Protein AF-0000000082334957 (afdb_homodimer)

Secondary structure (DSSP, 8-state):
----EEEEEEEEEETTEEEEEEEGGGS-SSHHHHHHHHHHHHT--SSTTSPP-TT-TTSS--SSGGG-EEEEEEEETTTTEEEEEEEEE-SSSS-EE-S---HHHHTHHHHHHHHHT-HHHHEETTEEEEEETTTTEEEEEEE-EETTEE-EEEETTEEEEEEEEEEEEES-BTSSSSSSSTTS-SSEEETTEEEEEEEESEEEEEEEGGGGTS-S---HHHHHT-HHHHHHHHHHHHHHHHHTT-B-TTSPBPPHHHHHH-SSSSEEEEEEE--SS-SEEEEEE-SS-B-SS--HHHHHHHHHHHTSTTSHHHHH---SSEEEEEETTEEEEEEEES-GGG-EEEEEEEEEEEEEEEEEE-/----EEEEEEEEEETTEEEEEEEGGGS-SSHHHHHHHHHHHHT--SSTTSPP-TT-TTSS--SSGGG-EEEEEEEETTTTEEEEEEEEE-SSSS-EE-S---HHHHTHHHHHHHHHT-HHHHEETTEEEEEETTTTEEEEEEE-EETTEE-EEEETTEEEEEEEEEEEEES-BTSSSSSSSTTS-SSEEETTEEEEEEEESEEEEEEEGGGGTS-S---HHHHHT-HHHHHHHHHHHHHHHHHTT-B-TTSPBPPHHHHHH-SSSSEEEEEEE--SS-SEEEEEE-SS-B-SS--HHHHHHHHHHHTSTTSHHHHH---SSEEEEEETTEEEEEEEES-GGG-EEEEEEEEEEEEEEEEEE-

Radius of gyration: 27.32 Å; Cα contacts (8 Å, |Δi|>4): 1887; chains: 2; bounding box: 56×80×61 Å

Solvent-accessible surface area (backbone atoms only — not comparable to full-atom values): 36180 Å² total; per-residue (Å²): 80,84,72,76,49,65,36,61,35,34,38,34,20,4,52,88,24,26,31,36,44,28,52,49,87,64,51,68,87,48,67,69,58,40,50,54,52,50,26,51,53,29,26,26,25,86,39,81,84,42,76,54,46,72,55,8,78,72,28,73,17,47,43,42,67,52,27,28,34,37,33,38,31,44,78,38,66,89,78,29,36,33,37,34,38,33,38,44,39,40,44,69,32,52,55,68,45,60,63,49,76,54,50,29,47,53,44,25,51,61,55,53,34,46,74,72,68,45,43,83,64,29,49,58,97,74,23,39,41,33,40,31,63,42,40,69,39,47,35,39,34,32,74,46,76,48,81,86,24,68,35,61,36,75,42,68,76,43,94,61,67,29,41,31,28,39,38,33,35,44,44,29,54,14,26,77,61,69,29,45,39,48,65,76,37,52,53,48,73,54,95,90,26,67,27,17,48,35,11,30,58,37,47,32,37,35,32,51,19,64,74,71,73,42,80,51,76,72,52,67,70,62,54,71,67,34,57,69,57,53,50,51,52,48,52,48,44,36,53,46,34,52,57,35,54,40,56,44,95,88,65,45,69,45,49,70,67,49,38,66,67,28,77,63,49,42,24,37,34,36,28,29,74,41,58,96,87,25,56,29,23,41,48,36,27,46,60,79,45,76,46,56,52,73,50,47,38,56,44,44,25,48,39,53,35,14,52,35,87,66,19,54,48,18,74,71,39,69,36,86,45,54,38,38,36,28,36,80,41,39,65,47,61,25,33,40,47,75,56,81,78,57,21,30,32,33,40,74,43,24,27,43,60,45,32,42,34,32,34,51,52,127,81,85,73,78,47,65,34,60,35,32,37,32,20,4,52,86,23,27,31,36,45,28,51,47,88,62,49,68,86,49,66,67,59,41,50,54,52,50,26,50,54,29,26,26,24,86,39,80,86,40,77,56,47,70,54,9,78,72,28,74,16,48,43,42,68,52,28,27,34,37,36,38,32,45,79,38,65,89,80,28,35,33,38,36,36,34,37,44,38,39,47,67,31,52,55,68,44,59,62,49,77,54,49,28,48,52,43,27,52,62,54,53,36,47,74,71,68,44,43,82,66,28,48,58,96,76,23,37,42,33,39,32,63,41,41,70,38,46,34,36,34,33,75,46,75,50,80,86,23,69,36,60,38,74,41,69,76,44,94,61,67,30,41,32,26,39,39,33,35,43,44,29,52,14,26,77,62,68,28,44,40,48,65,74,39,52,54,47,72,53,94,89,26,65,27,16,48,35,12,30,58,37,47,32,38,35,32,53,19,65,74,71,75,43,79,50,75,71,52,68,70,61,55,72,67,33,58,68,57,54,51,52,52,49,51,46,45,38,53,48,34,53,56,35,55,39,55,43,96,86,64,46,70,45,46,70,68,50,39,65,68,28,76,64,50,43,23,38,33,36,28,29,75,42,57,96,87,26,56,28,23,41,49,38,28,46,59,80,44,77,46,58,52,73,49,46,38,56,44,44,27,49,38,52,35,13,52,35,86,67,20,55,48,19,73,71,38,71,36,86,44,54,37,38,36,29,35,80,41,40,64,47,61,25,34,40,45,75,54,82,79,57,22,30,32,32,39,74,43,24,26,42,59,46,33,42,35,33,34,51,50,126

Nearest PDB structures (foldseek):
  6otv-assembly1_A  TM=8.526E-01  e=4.103E-35  Escherichia coli K-12
  6p3j-assembly1_A  TM=8.791E-01  e=2.686E-32  Novosphingobium sp. KA1
  6p3k-assembly2_B  TM=8.818E-01  e=4.090E-32  Novosphingobium sp. KA1
  6p3h-assembly2_D  TM=8.803E-01  e=4.515E-31  Novosphingobium sp. KA1
  6p3j-assembly1_B  TM=8.801E-01  e=3.920E-30  Novosphingobium sp. KA1

Structure (mmCIF, N/CA/C/O backbone):
data_AF-0000000082334957-model_v1
#
loop_
_entity.id
_entity.type
_entity.pdbx_description
1 polymer 'Uncharacterized protein'
#
loop_
_atom_site.group_PDB
_atom_site.id
_atom_site.type_symbol
_atom_site.label_atom_id
_atom_site.label_alt_id
_atom_site.label_comp_id
_atom_site.label_asym_id
_atom_site.label_entity_id
_atom_site.label_seq_id
_atom_site.pdbx_PDB_ins_code
_atom_site.Cartn_x
_atom_site.Cartn_y
_atom_site.Cartn_z
_atom_site.occupancy
_atom_site.B_iso_or_equiv
_atom_site.auth_seq_id
_atom_site.auth_comp_id
_atom_site.auth_asym_id
_atom_site.auth_atom_id
_atom_site.pdbx_PDB_model_num
ATOM 1 N N . MET A 1 1 ? -12.781 -19.391 20.25 1 31.73 1 MET A N 1
ATOM 2 C CA . MET A 1 1 ? -12.102 -18.5 19.312 1 31.73 1 MET A CA 1
ATOM 3 C C . MET A 1 1 ? -12.766 -17.125 19.312 1 31.73 1 MET A C 1
ATOM 5 O O . MET A 1 1 ? -13.977 -17.016 19.125 1 31.73 1 MET A O 1
ATOM 9 N N . GLU A 1 2 ? -12.266 -16.25 20.016 1 42.25 2 GLU A N 1
ATOM 10 C CA . GLU A 1 2 ? -12.898 -14.938 20.078 1 42.25 2 GLU A CA 1
ATOM 11 C C . GLU A 1 2 ? -13.391 -14.484 18.719 1 42.25 2 GLU A C 1
ATOM 13 O O . GLU A 1 2 ? -12.711 -14.695 17.703 1 42.25 2 GLU A O 1
ATOM 18 N N . LYS A 1 3 ? -14.703 -14.445 18.438 1 50.66 3 LYS A N 1
ATOM 19 C CA . LYS A 1 3 ? -15.398 -13.992 17.25 1 50.66 3 LYS A CA 1
ATOM 20 C C . LYS A 1 3 ? -14.617 -12.883 16.547 1 50.66 3 LYS A C 1
ATOM 22 O O . LYS A 1 3 ? -14.062 -12 17.203 1 50.66 3 LYS A O 1
ATOM 27 N N . MET A 1 4 ? -14.211 -13.172 15.258 1 65.06 4 MET A N 1
ATOM 28 C CA . MET A 1 4 ? -13.555 -12.164 14.43 1 65.06 4 MET A CA 1
ATOM 29 C C . MET A 1 4 ? -14.211 -10.797 14.602 1 65.06 4 MET A C 1
ATOM 31 O O . MET A 1 4 ? -15.43 -10.672 14.453 1 65.06 4 MET A O 1
ATOM 35 N N . LYS A 1 5 ? -13.461 -9.867 15.289 1 86.56 5 LYS A N 1
ATOM 36 C CA . LYS A 1 5 ? -13.938 -8.5 15.445 1 86.56 5 LYS A CA 1
ATOM 37 C C . LYS A 1 5 ? -13.812 -7.719 14.141 1 86.56 5 LYS A C 1
ATOM 39 O O . LYS A 1 5 ? -12.828 -7.867 13.414 1 86.56 5 LYS A O 1
ATOM 44 N N . LYS A 1 6 ? -14.961 -7.242 13.664 1 95.44 6 LYS A N 1
ATOM 45 C CA . LYS A 1 6 ? -14.977 -6.383 12.484 1 95.44 6 LYS A CA 1
ATOM 46 C C . LYS A 1 6 ? -15.195 -4.926 12.875 1 95.44 6 LYS A C 1
ATOM 48 O O . LYS A 1 6 ? -15.977 -4.625 13.781 1 95.44 6 LYS A O 1
ATOM 53 N N . ILE A 1 7 ? -14.492 -4.004 12.242 1 97.69 7 ILE A N 1
ATOM 54 C CA . ILE A 1 7 ? -14.602 -2.57 12.492 1 97.69 7 ILE A CA 1
ATOM 55 C C . ILE A 1 7 ? -15.07 -1.858 11.227 1 97.69 7 ILE A C 1
ATOM 57 O O . ILE A 1 7 ? -14.359 -1.831 10.219 1 97.69 7 ILE A O 1
ATOM 61 N N . PRO A 1 8 ? -16.328 -1.371 11.289 1 98.5 8 PRO A N 1
ATOM 62 C CA . PRO A 1 8 ? -16.719 -0.543 10.148 1 98.5 8 PRO A CA 1
ATOM 63 C C . PRO A 1 8 ? -15.844 0.694 9.984 1 98.5 8 PRO A C 1
ATOM 65 O O . PRO A 1 8 ? -15.562 1.393 10.961 1 98.5 8 PRO A O 1
ATOM 68 N N . LEU A 1 9 ? -15.367 0.926 8.781 1 98.81 9 LEU A N 1
ATOM 69 C CA . LEU A 1 9 ? -14.531 2.098 8.547 1 98.81 9 LEU A CA 1
ATOM 70 C C . LEU A 1 9 ? -14.578 2.521 7.086 1 98.81 9 LEU A C 1
ATOM 72 O O . LEU A 1 9 ? -15.195 1.845 6.262 1 98.81 9 LEU A O 1
ATOM 76 N N . TYR A 1 10 ? -14.125 3.727 6.801 1 98.88 10 TYR A N 1
ATOM 77 C CA . TYR A 1 10 ? -13.836 4.211 5.453 1 98.88 10 TYR A CA 1
ATOM 78 C C . TYR A 1 10 ? -12.336 4.18 5.176 1 98.88 10 TYR A C 1
ATOM 80 O O . TYR A 1 10 ? -11.539 4.703 5.961 1 98.88 10 TYR A O 1
ATOM 88 N N . TYR A 1 11 ? -11.891 3.424 4.191 1 98.94 11 TYR A N 1
ATOM 89 C CA . TYR A 1 11 ? -10.555 3.572 3.629 1 98.94 11 TYR A CA 1
ATOM 90 C C . TYR A 1 11 ? -10.523 4.684 2.586 1 98.94 11 TYR A C 1
ATOM 92 O O . TYR A 1 11 ? -11.234 4.621 1.58 1 98.94 11 TYR A O 1
ATOM 100 N N . VAL A 1 12 ? -9.633 5.793 2.844 1 98.88 12 VAL A N 1
ATOM 101 C CA . VAL A 1 12 ? -9.805 7.035 2.096 1 98.88 12 VAL A CA 1
ATOM 102 C C . VAL A 1 12 ? -8.438 7.594 1.71 1 98.88 12 VAL A C 1
ATOM 104 O O . VAL A 1 12 ? -7.406 7.152 2.229 1 98.88 12 VAL A O 1
ATOM 107 N N . ARG A 1 13 ? -8.5 8.438 0.794 1 98.56 13 ARG A N 1
ATOM 108 C CA . ARG A 1 13 ? -7.398 9.352 0.481 1 98.56 13 ARG A CA 1
ATOM 109 C C . ARG A 1 13 ? -7.844 10.805 0.608 1 98.56 13 ARG A C 1
ATOM 111 O O . ARG A 1 13 ? -8.875 11.195 0.054 1 98.56 13 ARG A O 1
ATOM 118 N N . GLY A 1 14 ? -7.176 11.586 1.353 1 98.12 14 GLY A N 1
ATOM 119 C CA . GLY A 1 14 ? -7.262 13.039 1.381 1 98.12 14 GLY A CA 1
ATOM 120 C C . GLY A 1 14 ? -6.004 13.719 0.876 1 98.12 14 GLY A C 1
ATOM 121 O O . GLY A 1 14 ? -4.93 13.555 1.451 1 98.12 14 GLY A O 1
ATOM 122 N N . GLY A 1 15 ? -6.258 14.547 -0.186 1 96.62 15 GLY A N 1
ATOM 123 C CA . GLY A 1 15 ? -5.043 15.023 -0.832 1 96.62 15 GLY A CA 1
ATOM 124 C C . GLY A 1 15 ? -4.145 13.898 -1.311 1 96.62 15 GLY A C 1
ATOM 125 O O . GLY A 1 15 ? -4.574 13.031 -2.072 1 96.62 15 GLY A O 1
ATOM 126 N N . THR A 1 16 ? -2.875 13.945 -0.801 1 95.25 16 THR A N 1
ATOM 127 C CA . THR A 1 16 ? -1.925 12.914 -1.197 1 95.25 16 THR A CA 1
ATOM 128 C C . THR A 1 16 ? -1.703 11.922 -0.063 1 95.25 16 THR A C 1
ATOM 130 O O . THR A 1 16 ? -0.79 11.094 -0.124 1 95.25 16 THR A O 1
ATOM 133 N N . SER A 1 17 ? -2.506 12.039 0.986 1 96.25 17 SER A N 1
ATOM 134 C CA . SER A 1 17 ? -2.43 11.125 2.125 1 96.25 17 SER A CA 1
ATOM 135 C C . SER A 1 17 ? -3.574 10.117 2.105 1 96.25 17 SER A C 1
ATOM 137 O O . SER A 1 17 ? -4.668 10.422 1.628 1 96.25 17 SER A O 1
ATOM 139 N N . SER A 1 18 ? -3.254 8.961 2.57 1 97.5 18 SER A N 1
ATOM 140 C CA . SER A 1 18 ? -4.316 7.957 2.658 1 97.5 18 SER A CA 1
ATOM 141 C C . SER A 1 18 ? -4.352 7.312 4.039 1 97.5 18 SER A C 1
ATOM 143 O O . SER A 1 18 ? -3.369 7.363 4.781 1 97.5 18 SER A O 1
ATOM 145 N N . GLY A 1 19 ? -5.461 6.801 4.406 1 98.56 19 GLY A N 1
ATOM 146 C CA . GLY A 1 19 ? -5.715 6.133 5.672 1 98.56 19 GLY A CA 1
ATOM 147 C C . GLY A 1 19 ? -7.176 5.785 5.879 1 98.56 19 GLY A C 1
ATOM 148 O O . GLY A 1 19 ? -7.863 5.383 4.938 1 98.56 19 GLY A O 1
ATOM 149 N N . VAL A 1 20 ? -7.562 5.863 7.191 1 98.94 20 VAL A N 1
ATOM 150 C CA . VAL A 1 20 ? -8.93 5.449 7.473 1 98.94 20 VAL A CA 1
ATOM 151 C C . VAL A 1 20 ? -9.656 6.543 8.258 1 98.94 20 VAL A C 1
ATOM 153 O O . VAL A 1 20 ? -9.016 7.359 8.93 1 98.94 20 VAL A O 1
ATOM 156 N N . VAL A 1 21 ? -10.93 6.645 8.055 1 98.94 21 VAL A N 1
ATOM 157 C CA . VAL A 1 21 ? -11.852 7.402 8.891 1 98.94 21 VAL A CA 1
ATOM 158 C C . VAL A 1 21 ? -12.812 6.449 9.594 1 98.94 21 VAL A C 1
ATOM 160 O O . VAL A 1 21 ? -13.484 5.645 8.945 1 98.94 21 VAL A O 1
ATOM 163 N N . ILE A 1 22 ? -12.82 6.508 10.898 1 98.88 22 ILE A N 1
ATOM 164 C CA . ILE A 1 22 ? -13.633 5.609 11.703 1 98.88 22 ILE A CA 1
ATOM 165 C C . ILE A 1 22 ? -14.523 6.418 12.648 1 98.88 22 ILE A C 1
ATOM 167 O O . ILE A 1 22 ? -14.055 7.375 13.281 1 98.88 22 ILE A O 1
ATOM 171 N N . LEU A 1 23 ? -15.766 6.082 12.703 1 98.75 23 LEU A N 1
ATOM 172 C CA . LEU A 1 23 ? -16.625 6.684 13.719 1 98.75 23 LEU A CA 1
ATOM 173 C C . LEU A 1 23 ? -16.203 6.246 15.117 1 98.75 23 LEU A C 1
ATOM 175 O O . LEU A 1 23 ? -15.914 5.066 15.344 1 98.75 23 LEU A O 1
ATOM 179 N N . LYS A 1 24 ? -16.219 7.188 15.969 1 98.19 24 LYS A N 1
ATOM 180 C CA . LYS A 1 24 ? -15.789 6.941 17.344 1 98.19 24 LYS A CA 1
ATOM 181 C C . LYS A 1 24 ? -16.578 5.781 17.969 1 98.19 24 LYS A C 1
ATOM 183 O O . LYS A 1 24 ? -16.016 4.977 18.703 1 98.19 24 LYS A O 1
ATOM 188 N N . GLU A 1 25 ? -17.812 5.625 17.656 1 97.44 25 GLU A N 1
ATOM 189 C CA . GLU A 1 25 ? -18.688 4.613 18.234 1 97.44 25 GLU A CA 1
ATOM 190 C C . GLU A 1 25 ? -18.25 3.207 17.844 1 97.44 25 GLU A C 1
ATOM 192 O O . GLU A 1 25 ? -18.656 2.225 18.453 1 97.44 25 GLU A O 1
ATOM 197 N N . ASN A 1 26 ? -17.5 3.088 16.797 1 97.44 26 ASN A N 1
ATOM 198 C CA . ASN A 1 26 ? -17.062 1.784 16.312 1 97.44 26 ASN A CA 1
ATOM 199 C C . ASN A 1 26 ? -15.734 1.366 16.922 1 97.44 26 ASN A C 1
ATOM 201 O O . ASN A 1 26 ? -15.18 0.317 16.594 1 97.44 26 ASN A O 1
ATOM 205 N N . LEU A 1 27 ? -15.172 2.129 17.812 1 97.31 27 LEU A N 1
ATOM 206 C CA . LEU A 1 27 ? -13.867 1.858 18.406 1 97.31 27 LEU A CA 1
ATOM 207 C C . LEU A 1 27 ? -13.984 1.688 19.922 1 97.31 27 LEU A C 1
ATOM 209 O O . LEU A 1 27 ? -14.945 2.162 20.531 1 97.31 27 LEU A O 1
ATOM 213 N N . PRO A 1 28 ? -12.992 1.011 20.5 1 95.5 28 PRO A N 1
ATOM 214 C CA . PRO A 1 28 ? -12.938 0.984 21.953 1 95.5 28 PRO A CA 1
ATOM 215 C C . PRO A 1 28 ? -12.688 2.363 22.562 1 95.5 28 PRO A C 1
ATOM 217 O O . PRO A 1 28 ? -12.312 3.297 21.844 1 95.5 28 PRO A O 1
ATOM 220 N N . GLU A 1 29 ? -12.852 2.477 23.844 1 94 29 GLU A N 1
ATOM 221 C CA . GLU A 1 29 ? -12.703 3.76 24.531 1 94 29 GLU A CA 1
ATOM 222 C C . GLU A 1 29 ? -11.25 4.012 24.922 1 94 29 GLU A C 1
ATOM 224 O O . GLU A 1 29 ? -10.773 5.145 24.859 1 94 29 GLU A O 1
ATOM 229 N N . GLU A 1 30 ? -10.562 2.973 25.203 1 95.19 30 GLU A N 1
ATOM 230 C CA . GLU A 1 30 ? -9.219 3.107 25.75 1 95.19 30 GLU A CA 1
ATOM 231 C C . GLU A 1 30 ? -8.203 3.367 24.641 1 95.19 30 GLU A C 1
ATOM 233 O O . GLU A 1 30 ? -8.156 2.639 23.641 1 95.19 30 GLU A O 1
ATOM 238 N N . LYS A 1 31 ? -7.359 4.32 24.891 1 95.12 31 LYS A N 1
ATOM 239 C CA . LYS A 1 31 ? -6.355 4.75 23.922 1 95.12 31 LYS A CA 1
ATOM 240 C C . LYS A 1 31 ? -5.469 3.584 23.5 1 95.12 31 LYS A C 1
ATOM 242 O O . LYS A 1 31 ? -5.195 3.412 22.312 1 95.12 31 LYS A O 1
ATOM 247 N N . GLU A 1 32 ? -5.035 2.814 24.422 1 95.94 32 GLU A N 1
ATOM 248 C CA . GLU A 1 32 ? -4.133 1.714 24.094 1 95.94 32 GLU A CA 1
ATOM 249 C C . GLU A 1 32 ? -4.82 0.666 23.234 1 95.94 32 GLU A C 1
ATOM 251 O O . GLU A 1 32 ? -4.191 0.059 22.359 1 95.94 32 GLU A O 1
ATOM 256 N N . GLU A 1 33 ? -6.094 0.425 23.516 1 96.88 33 GLU A N 1
ATOM 257 C CA . GLU A 1 33 ? -6.852 -0.508 22.688 1 96.88 33 GLU A CA 1
ATOM 258 C C . GLU A 1 33 ? -7.035 0.034 21.281 1 96.88 33 GLU A C 1
ATOM 260 O O . GLU A 1 33 ? -6.992 -0.724 20.312 1 96.88 33 GLU A O 1
ATOM 265 N N . ILE A 1 34 ? -7.242 1.348 21.203 1 98 34 ILE A N 1
ATOM 266 C CA . ILE A 1 34 ? -7.328 1.984 19.891 1 98 34 ILE A CA 1
ATOM 267 C C . ILE A 1 34 ? -6.008 1.8 19.141 1 98 34 ILE A C 1
ATOM 269 O O . ILE A 1 34 ? -6 1.44 17.953 1 98 34 ILE A O 1
ATOM 273 N N . ASN A 1 35 ? -4.867 2.002 19.875 1 97.88 35 ASN A N 1
ATOM 274 C CA . ASN A 1 35 ? -3.549 1.819 19.281 1 97.88 35 ASN A CA 1
ATOM 275 C C . ASN A 1 35 ? -3.377 0.409 18.719 1 97.88 35 ASN A C 1
ATOM 277 O O . ASN A 1 35 ? -2.889 0.235 17.594 1 97.88 35 ASN A O 1
ATOM 281 N N . LYS A 1 36 ? -3.812 -0.551 19.469 1 97.31 36 LYS A N 1
ATOM 282 C CA . LYS A 1 36 ? -3.699 -1.94 19.031 1 97.31 36 LYS A CA 1
ATOM 283 C C . LYS A 1 36 ? -4.492 -2.184 17.75 1 97.31 36 LYS A C 1
ATOM 285 O O . LYS A 1 36 ? -4 -2.82 16.812 1 97.31 36 LYS A O 1
ATOM 290 N N . VAL A 1 37 ? -5.676 -1.658 17.703 1 97.81 37 VAL A N 1
ATOM 291 C CA . VAL A 1 37 ? -6.547 -1.804 16.531 1 97.81 37 VAL A CA 1
ATOM 292 C C . VAL A 1 37 ? -5.906 -1.141 15.32 1 97.81 37 VAL A C 1
ATOM 294 O O . VAL A 1 37 ? -5.863 -1.726 14.234 1 97.81 37 VAL A O 1
ATOM 297 N N . MET A 1 38 ? -5.324 0.017 15.539 1 98.56 38 MET A N 1
ATOM 298 C CA . MET A 1 38 ? -4.75 0.773 14.438 1 98.56 38 MET A CA 1
ATOM 299 C C . MET A 1 38 ? -3.533 0.055 13.859 1 98.56 38 MET A C 1
ATOM 301 O O . MET A 1 38 ? -3.35 0.013 12.641 1 98.56 38 MET A O 1
ATOM 305 N N . ARG A 1 39 ? -2.707 -0.52 14.75 1 98.25 39 ARG A N 1
ATOM 306 C CA . ARG A 1 39 ? -1.542 -1.253 14.266 1 98.25 39 ARG A CA 1
ATOM 307 C C . ARG A 1 39 ? -1.961 -2.457 13.43 1 98.25 39 ARG A C 1
ATOM 309 O O . ARG A 1 39 ? -1.296 -2.801 12.453 1 98.25 39 ARG A O 1
ATOM 316 N N . ARG A 1 40 ? -3.074 -3.062 13.734 1 97.62 40 ARG A N 1
ATOM 317 C CA . ARG A 1 40 ? -3.584 -4.199 12.977 1 97.62 40 ARG A CA 1
ATOM 318 C C . ARG A 1 40 ? -4.184 -3.748 11.648 1 97.62 40 ARG A C 1
ATOM 320 O O . ARG A 1 40 ? -3.977 -4.395 10.617 1 97.62 40 ARG A O 1
ATOM 327 N N . ILE A 1 41 ? -4.863 -2.625 11.672 1 98.56 41 ILE A N 1
ATOM 328 C CA . ILE A 1 41 ? -5.48 -2.109 10.453 1 98.56 41 ILE A CA 1
ATOM 329 C C . ILE A 1 41 ? -4.398 -1.795 9.422 1 98.56 41 ILE A C 1
ATOM 331 O O . ILE A 1 41 ? -4.516 -2.18 8.258 1 98.56 41 ILE A O 1
ATOM 335 N N . PHE A 1 42 ? -3.32 -1.254 9.875 1 98.62 42 PHE A N 1
ATOM 336 C CA . PHE A 1 42 ? -2.344 -0.743 8.922 1 98.62 42 PHE A CA 1
ATOM 337 C C . PHE A 1 42 ? -1.229 -1.756 8.688 1 98.62 42 PHE A C 1
ATOM 339 O O . PHE A 1 42 ? -0.454 -1.63 7.742 1 98.62 42 PHE A O 1
ATOM 346 N N . GLY A 1 43 ? -1.153 -2.779 9.492 1 97.94 43 GLY A N 1
ATOM 347 C CA . GLY A 1 43 ? -0.056 -3.729 9.398 1 97.94 43 GLY A CA 1
ATOM 348 C C . GLY A 1 43 ? 1.267 -3.164 9.883 1 97.94 43 GLY A C 1
ATOM 349 O O . GLY A 1 43 ? 2.318 -3.453 9.305 1 97.94 43 GLY A O 1
ATOM 350 N N . ALA A 1 44 ? 1.209 -2.23 10.797 1 97.38 44 ALA A N 1
ATOM 351 C CA . ALA A 1 44 ? 2.406 -1.705 11.445 1 97.38 44 ALA A CA 1
ATOM 352 C C . ALA A 1 44 ? 2.895 -2.648 12.539 1 97.38 44 ALA A C 1
ATOM 354 O O . ALA A 1 44 ? 2.135 -3.488 13.031 1 97.38 44 ALA A O 1
ATOM 355 N N . PRO A 1 45 ? 4.219 -2.535 12.938 1 97.44 45 PRO A N 1
ATOM 356 C CA . PRO A 1 45 ? 4.73 -3.406 13.992 1 97.44 45 PRO A CA 1
ATOM 357 C C . PRO A 1 45 ? 3.895 -3.332 15.273 1 97.44 45 PRO A C 1
ATOM 359 O O . PRO A 1 45 ? 3.49 -2.244 15.688 1 97.44 45 PRO A O 1
ATOM 362 N N . ARG A 1 46 ? 3.646 -4.477 15.844 1 96.75 46 ARG A N 1
ATOM 363 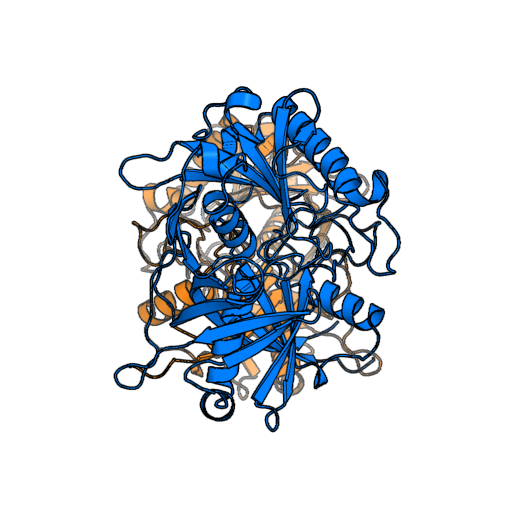C CA . ARG A 1 46 ? 2.854 -4.551 17.062 1 96.75 46 ARG A CA 1
ATOM 364 C C . ARG A 1 46 ? 3.742 -4.461 18.297 1 96.75 46 ARG A C 1
ATOM 366 O O . ARG A 1 46 ? 3.264 -4.168 19.406 1 96.75 46 ARG A O 1
ATOM 373 N N . MET A 1 47 ? 5.008 -4.727 18.094 1 96.31 47 MET A N 1
ATOM 374 C CA . MET A 1 47 ? 6 -4.637 19.156 1 96.31 47 MET A CA 1
ATOM 375 C C . MET A 1 47 ? 7.32 -4.078 18.625 1 96.31 47 MET A C 1
ATOM 377 O O . MET A 1 47 ? 7.59 -4.156 17.422 1 96.31 47 MET A O 1
ATOM 381 N N . GLU A 1 48 ? 8.117 -3.555 19.484 1 94.38 48 GLU A N 1
ATOM 382 C CA . GLU A 1 48 ? 9.383 -2.932 19.109 1 94.38 48 GLU A CA 1
ATOM 383 C C . GLU A 1 48 ? 10.32 -3.939 18.453 1 94.38 48 GLU A C 1
ATOM 385 O O . GLU A 1 48 ? 11.094 -3.588 17.562 1 94.38 48 GLU A O 1
ATOM 390 N N . SER A 1 49 ? 10.188 -5.195 18.828 1 94.69 49 SER A N 1
ATOM 391 C CA . SER A 1 49 ? 11.102 -6.234 18.359 1 94.69 49 SER A CA 1
ATOM 392 C C . SER A 1 49 ? 10.719 -6.711 16.969 1 94.69 49 SER A C 1
ATOM 394 O O . SER A 1 49 ? 11.492 -7.414 16.312 1 94.69 49 SER A O 1
ATOM 396 N N . GLN A 1 50 ? 9.586 -6.305 16.531 1 94.88 50 GLN A N 1
ATOM 397 C CA . GLN A 1 50 ? 9.133 -6.75 15.219 1 94.88 50 GLN A CA 1
ATOM 398 C C . GLN A 1 50 ? 9.883 -6.035 14.102 1 94.88 50 GLN A C 1
ATOM 400 O O . GLN A 1 50 ? 9.984 -4.809 14.102 1 94.88 50 GLN A O 1
ATOM 405 N N . LYS A 1 51 ? 10.406 -6.891 13.18 1 90.88 51 LYS A N 1
ATOM 406 C CA . LYS A 1 51 ? 11.055 -6.309 12.008 1 90.88 51 LYS A CA 1
ATOM 407 C C . LYS A 1 51 ? 10.031 -5.605 11.117 1 90.88 51 LYS A C 1
ATOM 409 O O . LYS A 1 51 ? 8.992 -6.176 10.781 1 90.88 51 LYS A O 1
ATOM 414 N N . PRO A 1 52 ? 10.328 -4.395 10.781 1 92.19 52 PRO A N 1
ATOM 415 C CA . PRO A 1 52 ? 9.391 -3.682 9.914 1 92.19 52 PRO A CA 1
ATOM 416 C C . PRO A 1 52 ? 9.25 -4.332 8.539 1 92.19 52 PRO A C 1
ATOM 418 O O . PRO A 1 52 ? 10.227 -4.859 7.996 1 92.19 52 PRO A O 1
ATOM 421 N N . ASP A 1 53 ? 8.047 -4.328 8.055 1 92.5 53 ASP A N 1
ATOM 422 C CA . ASP A 1 53 ? 7.727 -4.695 6.68 1 92.5 53 ASP A CA 1
ATOM 423 C C . ASP A 1 53 ? 7.457 -3.457 5.828 1 92.5 53 ASP A C 1
ATOM 425 O O . ASP A 1 53 ? 6.445 -2.781 6.012 1 92.5 53 ASP A O 1
ATOM 429 N N . PRO A 1 54 ? 8.297 -3.16 4.898 1 89.19 54 PRO A N 1
ATOM 430 C CA . PRO A 1 54 ? 8.156 -1.925 4.125 1 89.19 54 PRO A CA 1
ATOM 431 C C . PRO A 1 54 ? 6.883 -1.906 3.273 1 89.19 54 PRO A C 1
ATOM 433 O O . PRO A 1 54 ? 6.5 -0.856 2.752 1 89.19 54 PRO A O 1
ATOM 436 N N . PHE A 1 55 ? 6.191 -2.982 3.182 1 89.94 55 PHE A N 1
ATOM 437 C CA . PHE A 1 55 ? 4.996 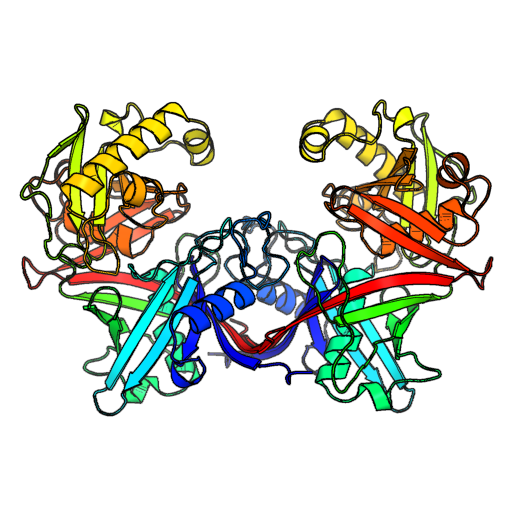-3.033 2.35 1 89.94 55 PHE A CA 1
ATOM 438 C C . PHE A 1 55 ? 3.746 -3.203 3.207 1 89.94 55 PHE A C 1
ATOM 440 O O . PHE A 1 55 ? 2.627 -3.188 2.691 1 89.94 55 PHE A O 1
ATOM 447 N N . GLN A 1 56 ? 3.992 -3.402 4.492 1 96.5 56 GLN A N 1
ATOM 448 C CA . GLN A 1 56 ? 2.898 -3.607 5.434 1 96.5 56 GLN A CA 1
ATOM 449 C C . GLN A 1 56 ? 1.905 -4.641 4.91 1 96.5 56 GLN A C 1
ATOM 451 O O . GLN A 1 56 ? 0.702 -4.379 4.852 1 96.5 56 GLN A O 1
ATOM 456 N N . THR A 1 57 ? 2.418 -5.801 4.668 1 96.44 57 THR A N 1
ATOM 457 C CA . THR A 1 57 ? 1.734 -6.906 4.008 1 96.44 57 THR A CA 1
ATOM 458 C C . THR A 1 57 ? 0.556 -7.391 4.852 1 96.44 57 THR A C 1
ATOM 460 O O . THR A 1 57 ? -0.39 -7.98 4.324 1 96.44 57 THR A O 1
ATOM 463 N N . GLU A 1 58 ? 0.492 -7.113 6.16 1 97.44 58 GLU A N 1
ATOM 464 C CA . GLU A 1 58 ? -0.533 -7.633 7.059 1 97.44 58 GLU A CA 1
ATOM 465 C C . GLU A 1 58 ? -1.664 -6.625 7.25 1 97.44 58 GLU A C 1
ATOM 467 O O . GLU A 1 58 ? -2.574 -6.848 8.047 1 97.44 58 GLU A O 1
ATOM 472 N N . GLY A 1 59 ? -1.619 -5.547 6.547 1 98.12 59 GLY A N 1
ATOM 473 C CA . GLY A 1 59 ? -2.627 -4.508 6.668 1 98.12 59 GLY A CA 1
ATOM 474 C C . GLY A 1 59 ? -2.727 -3.625 5.438 1 98.12 59 GLY A C 1
ATOM 475 O O . GLY A 1 59 ? -2.156 -3.943 4.391 1 98.12 59 GLY A O 1
ATOM 476 N N . ILE A 1 60 ? -3.406 -2.482 5.555 1 98.38 60 ILE A N 1
ATOM 477 C CA . ILE A 1 60 ? -3.764 -1.714 4.367 1 98.38 60 ILE A CA 1
ATOM 478 C C . ILE A 1 60 ? -2.754 -0.587 4.16 1 98.38 60 ILE A C 1
ATOM 480 O O . ILE A 1 60 ? -2.809 0.127 3.156 1 98.38 60 ILE A O 1
ATOM 484 N N . GLY A 1 61 ? -1.832 -0.429 5.129 1 98.06 61 GLY A N 1
ATOM 485 C CA . GLY A 1 61 ? -0.789 0.567 4.945 1 98.06 61 GLY A CA 1
ATOM 486 C C . GLY A 1 61 ? 0.08 0.302 3.729 1 98.06 61 GLY A C 1
ATOM 487 O O . GLY A 1 61 ? 0.163 -0.833 3.254 1 98.06 61 GLY A O 1
ATOM 488 N N . LYS A 1 62 ? 0.735 1.367 3.287 1 96.81 62 LYS A N 1
ATOM 489 C CA . LYS A 1 62 ? 1.522 1.237 2.064 1 96.81 62 LYS A CA 1
ATOM 490 C C . LYS A 1 62 ? 3 1.516 2.328 1 96.81 62 LYS A C 1
ATOM 492 O O . LYS A 1 62 ? 3.744 1.866 1.411 1 96.81 62 LYS A O 1
ATOM 497 N N . GLY A 1 63 ? 3.414 1.546 3.566 1 94.38 63 GLY A N 1
ATOM 498 C CA . GLY A 1 63 ? 4.824 1.58 3.918 1 94.38 63 GLY A CA 1
ATOM 499 C C . GLY A 1 63 ? 5.359 2.988 4.098 1 94.38 63 GLY A C 1
ATOM 500 O O . GLY A 1 63 ? 6.539 3.174 4.41 1 94.38 63 GLY A O 1
ATOM 501 N N . LYS A 1 64 ? 4.535 3.979 3.879 1 92.31 64 LYS A N 1
ATOM 502 C CA . LYS A 1 64 ? 4.953 5.371 4.027 1 92.31 64 LYS A CA 1
ATOM 503 C C . LYS A 1 64 ? 4.125 6.082 5.094 1 92.31 64 LYS A C 1
ATOM 505 O O . LYS A 1 64 ? 2.998 5.676 5.387 1 92.31 64 LYS A O 1
ATOM 510 N N . SER A 1 65 ? 4.746 7.148 5.602 1 92.5 65 SER A N 1
ATOM 511 C CA . SER A 1 65 ? 4.023 7.938 6.598 1 92.5 65 SER A CA 1
ATOM 512 C C . SER A 1 65 ? 2.75 8.531 6.008 1 92.5 65 SER A C 1
ATOM 514 O O . SER A 1 65 ? 1.754 8.703 6.715 1 92.5 65 SER A O 1
ATOM 516 N N . THR A 1 66 ? 2.689 8.773 4.738 1 93.88 66 THR A N 1
ATOM 517 C CA . THR A 1 66 ? 1.562 9.422 4.078 1 93.88 66 THR A CA 1
ATOM 518 C C . THR A 1 66 ? 0.413 8.438 3.881 1 93.88 66 THR A C 1
ATOM 520 O O . THR A 1 66 ? -0.688 8.828 3.486 1 93.88 66 THR A O 1
ATOM 523 N N . SER A 1 67 ? 0.612 7.156 4.191 1 96.88 67 SER A N 1
ATOM 524 C CA . SER A 1 67 ? -0.435 6.156 4.012 1 96.88 67 SER A CA 1
ATOM 525 C C . SER A 1 67 ? -0.744 5.434 5.32 1 96.88 67 SER A C 1
ATOM 527 O O . SER A 1 67 ? -1.299 4.332 5.312 1 96.88 67 SER A O 1
ATOM 529 N N . ASN A 1 68 ? -0.285 5.98 6.387 1 97.5 68 ASN A N 1
ATOM 530 C CA . ASN A 1 68 ? -0.473 5.426 7.727 1 97.5 68 ASN A CA 1
ATOM 531 C C . ASN A 1 68 ? -1.159 6.422 8.656 1 97.5 68 ASN A C 1
ATOM 533 O O . ASN A 1 68 ? -0.585 6.828 9.664 1 97.5 68 ASN A O 1
ATOM 537 N N . LYS A 1 69 ? -2.361 6.762 8.234 1 98.12 69 LYS A N 1
ATOM 538 C CA . LYS A 1 69 ? -3.072 7.844 8.906 1 98.12 69 LYS A CA 1
ATOM 539 C C . LYS A 1 69 ? -4.496 7.43 9.273 1 98.12 69 LYS A C 1
ATOM 541 O O . LYS A 1 69 ? -5.148 6.707 8.516 1 98.12 69 LYS A O 1
ATOM 546 N N . ALA A 1 70 ? -4.953 7.883 10.492 1 98.81 70 ALA A N 1
ATOM 547 C CA . ALA A 1 70 ? -6.312 7.551 10.906 1 98.81 70 ALA A CA 1
ATOM 548 C C . ALA A 1 70 ? -7.012 8.766 11.516 1 98.81 70 ALA A C 1
ATOM 550 O O . ALA A 1 70 ? -6.402 9.523 12.273 1 98.81 70 ALA A O 1
ATOM 551 N N . PHE A 1 71 ? -8.25 8.945 11.133 1 98.81 71 PHE A N 1
ATOM 552 C CA . PHE A 1 71 ? -9.148 9.859 11.82 1 98.81 71 PHE A CA 1
ATOM 553 C C . PHE A 1 71 ? -10.227 9.094 12.586 1 98.81 71 PHE A C 1
ATOM 555 O O . PHE A 1 71 ? -10.859 8.188 12.031 1 98.81 71 PHE A O 1
ATOM 562 N N . ILE A 1 72 ? -10.367 9.414 13.766 1 98.81 72 ILE A N 1
ATOM 563 C CA . ILE A 1 72 ? -11.562 9.086 14.539 1 98.81 72 ILE A CA 1
ATOM 564 C C . ILE A 1 72 ? -12.516 10.281 14.555 1 98.81 72 ILE A C 1
ATOM 566 O O . ILE A 1 72 ? -12.133 11.375 14.953 1 98.81 72 ILE A O 1
ATOM 570 N N . ILE A 1 73 ? -13.75 10.094 14.125 1 98.81 73 ILE A N 1
ATOM 571 C CA . ILE A 1 73 ? -14.641 11.242 14.086 1 98.81 73 ILE A CA 1
ATOM 572 C C . ILE A 1 73 ? -15.883 10.961 14.93 1 98.81 73 ILE A C 1
ATOM 574 O O . ILE A 1 73 ? -16.266 9.805 15.125 1 98.81 73 ILE A O 1
ATOM 578 N N . ASP A 1 74 ? -16.406 11.938 15.484 1 98.56 74 ASP A N 1
ATOM 579 C CA . ASP A 1 74 ? -17.656 11.977 16.219 1 98.56 74 ASP A CA 1
ATOM 580 C C . ASP A 1 74 ? -18.562 13.109 15.711 1 98.56 74 ASP A C 1
ATOM 582 O O . ASP A 1 74 ? -18.094 14.234 15.516 1 98.56 74 ASP A O 1
ATOM 586 N N . ILE A 1 75 ? -19.797 12.836 15.453 1 98.62 75 ILE A N 1
ATOM 587 C CA . ILE A 1 75 ? -20.703 13.773 14.773 1 98.62 75 ILE A CA 1
ATOM 588 C C . ILE A 1 75 ? -21.766 14.258 15.75 1 98.62 75 ILE A C 1
ATOM 590 O O . ILE A 1 75 ? -22.531 13.453 16.281 1 98.62 75 ILE A O 1
ATOM 594 N N . ASP A 1 76 ? -21.766 15.477 16.031 1 98.19 76 ASP A N 1
ATOM 595 C CA . ASP A 1 76 ? -22.812 16.141 16.797 1 98.19 76 ASP A CA 1
ATOM 596 C C . ASP A 1 76 ? -23.781 16.891 15.875 1 98.19 76 ASP A C 1
ATOM 598 O O . ASP A 1 76 ? -23.531 18.047 15.531 1 98.19 76 ASP A O 1
ATOM 602 N N . LYS A 1 77 ? -24.859 16.328 15.516 1 97.12 77 LYS A N 1
ATOM 603 C CA . LYS A 1 77 ? -25.812 16.906 14.57 1 97.12 77 LYS A CA 1
ATOM 604 C C . LYS A 1 77 ? -26.5 18.141 15.164 1 97.12 77 LYS A C 1
ATOM 606 O O . LYS A 1 77 ? -26.844 19.078 14.438 1 97.12 77 LYS A O 1
ATOM 611 N N . GLU A 1 78 ? -26.734 18.078 16.453 1 97.25 78 GLU A N 1
ATOM 612 C CA . GLU A 1 78 ? -27.406 19.203 17.109 1 97.25 78 GLU A CA 1
ATOM 613 C C . GLU A 1 78 ? -26.547 20.469 17.047 1 97.25 78 GLU A C 1
ATOM 615 O O . GLU A 1 78 ? -27.031 21.531 16.672 1 97.25 78 GLU A O 1
ATOM 620 N N . GLN A 1 79 ? -25.328 20.312 17.375 1 97.75 79 GLN A N 1
ATOM 621 C CA . GLN A 1 79 ? -24.422 21.453 17.359 1 97.75 79 GLN A CA 1
ATOM 622 C C . GLN A 1 79 ? -23.812 21.656 15.969 1 97.75 79 GLN A C 1
ATOM 624 O O . GLN A 1 79 ? -23.125 22.656 15.727 1 97.75 79 GLN A O 1
ATOM 629 N N . LYS A 1 80 ? -24.078 20.719 15.078 1 98.25 80 LYS A N 1
ATOM 630 C CA . LYS A 1 80 ? -23.594 20.75 13.703 1 98.25 80 LYS A CA 1
ATOM 631 C C . LYS A 1 80 ? -22.062 20.844 13.656 1 98.25 80 LYS A C 1
ATOM 633 O O . LYS A 1 80 ? -21.516 21.688 12.938 1 98.25 80 LYS A O 1
ATOM 638 N N . VAL A 1 81 ? -21.406 20.078 14.469 1 98.38 81 VAL A N 1
ATOM 639 C CA . VAL A 1 81 ? -19.953 20.031 14.547 1 98.38 81 VAL A CA 1
ATOM 640 C C . VAL A 1 81 ? -19.484 18.578 14.438 1 98.38 81 VAL A C 1
ATOM 642 O O . VAL A 1 81 ? -20.094 17.672 15.008 1 98.38 81 VAL A O 1
ATOM 645 N N . VAL A 1 82 ? -18.5 18.359 13.641 1 98.81 82 VAL A N 1
ATOM 646 C CA . VAL A 1 82 ? -17.797 17.094 13.602 1 98.81 82 VAL A CA 1
ATOM 647 C C . VAL A 1 82 ? -16.5 17.188 14.398 1 98.81 82 VAL A C 1
ATOM 649 O O . VAL A 1 82 ? -15.672 18.078 14.141 1 98.81 82 VAL A O 1
ATOM 652 N N . THR A 1 83 ? -16.391 16.391 15.383 1 98.69 83 THR A N 1
ATOM 653 C CA . THR A 1 83 ? -15.125 16.312 16.109 1 98.69 83 THR A CA 1
ATOM 654 C C . THR A 1 83 ? -14.195 15.273 15.492 1 98.69 83 THR A C 1
ATOM 656 O O . THR A 1 83 ? -14.625 14.164 15.164 1 98.69 83 THR A O 1
ATOM 659 N N . SER A 1 84 ? -13.008 15.672 15.266 1 98.5 84 SER A N 1
ATOM 660 C CA . SER A 1 84 ? -12.039 14.766 14.672 1 98.5 84 SER A CA 1
ATOM 661 C C . SER A 1 84 ? -10.805 14.617 15.547 1 98.5 84 SER A C 1
ATOM 663 O O . SER A 1 84 ? -10.359 15.578 16.172 1 98.5 84 SER A O 1
ATOM 665 N N . THR A 1 85 ? -10.266 13.398 15.672 1 98.12 85 THR A N 1
ATOM 666 C CA . THR A 1 85 ? -9 13.062 16.297 1 98.12 85 THR A CA 1
ATOM 667 C C . THR A 1 85 ? -8.086 12.32 15.328 1 98.12 85 THR A C 1
ATOM 669 O O . THR A 1 85 ? -8.492 11.32 14.734 1 98.12 85 THR A O 1
ATOM 672 N N . PHE A 1 86 ? -6.883 12.828 15.234 1 97.56 86 PHE A N 1
ATOM 673 C CA . PHE A 1 86 ? -5.969 12.305 14.227 1 97.56 86 PHE A CA 1
ATOM 674 C C . PHE A 1 86 ? -4.902 11.422 14.875 1 97.56 86 PHE A C 1
ATOM 676 O O . PHE A 1 86 ? -4.387 11.75 15.945 1 97.56 86 PHE A O 1
ATOM 683 N N . LEU A 1 87 ? -4.574 10.312 14.219 1 98.19 87 LEU A N 1
ATOM 684 C CA . LEU A 1 87 ? -3.473 9.43 14.586 1 98.19 87 LEU A CA 1
ATOM 685 C C . LEU A 1 87 ? -2.492 9.273 13.43 1 98.19 87 LEU A C 1
ATOM 687 O O . LEU A 1 87 ? -2.9 9.008 12.297 1 98.19 87 LEU A O 1
ATOM 691 N N . GLN A 1 88 ? -1.203 9.484 13.719 1 96.75 88 GLN A N 1
ATOM 692 C CA . GLN A 1 88 ? -0.118 9.172 12.797 1 96.75 88 GLN A CA 1
ATOM 693 C C . GLN A 1 88 ? 0.633 7.918 13.234 1 96.75 88 GLN A C 1
ATOM 695 O O . GLN A 1 88 ? 1.201 7.875 14.328 1 96.75 88 GLN A O 1
ATOM 700 N N . LEU A 1 89 ? 0.614 6.898 12.359 1 97.56 89 LEU A N 1
ATOM 701 C CA . LEU A 1 89 ? 1.353 5.684 12.68 1 97.56 89 LEU A CA 1
ATOM 702 C C . LEU A 1 89 ? 2.717 5.684 11.992 1 97.56 89 LEU A C 1
ATOM 704 O O . LEU A 1 89 ? 2.857 6.191 10.883 1 97.56 89 LEU A O 1
ATOM 708 N N . GLU A 1 90 ? 3.656 5.102 12.703 1 95.75 90 GLU A N 1
ATOM 709 C CA . GLU A 1 90 ? 4.949 4.82 12.078 1 95.75 90 GLU A CA 1
ATOM 710 C C . GLU A 1 90 ? 4.965 3.438 11.445 1 95.75 90 GLU A C 1
ATOM 712 O O . GLU A 1 90 ? 4.43 2.48 12.008 1 95.75 90 GLU A O 1
ATOM 717 N N . SER A 1 91 ? 5.578 3.311 10.273 1 94.31 91 SER A N 1
ATOM 718 C CA . SER A 1 91 ? 5.613 2.025 9.578 1 94.31 91 SER A CA 1
ATOM 719 C C . SER A 1 91 ? 6.734 1.14 10.125 1 94.31 91 SER A C 1
ATOM 721 O O . SER A 1 91 ? 6.695 -0.082 9.961 1 94.31 91 SER A O 1
ATOM 723 N N . THR A 1 92 ? 7.762 1.713 10.797 1 94.62 92 THR A N 1
ATOM 724 C CA . THR A 1 92 ? 8.969 0.971 11.148 1 94.62 92 THR A CA 1
ATOM 725 C C . THR A 1 92 ? 8.977 0.617 12.633 1 94.62 92 THR A C 1
ATOM 727 O O . THR A 1 92 ? 9.898 -0.047 13.109 1 94.62 92 THR A O 1
ATOM 730 N N . SER A 1 93 ? 8.031 1.072 13.367 1 95.25 93 SER A N 1
ATOM 731 C CA . SER A 1 93 ? 7.918 0.793 14.797 1 95.25 93 SER A CA 1
ATOM 732 C C . SER A 1 93 ? 6.461 0.806 15.242 1 95.25 93 SER A C 1
ATOM 734 O O . SER A 1 93 ? 5.57 1.163 14.469 1 95.25 93 SER A O 1
ATOM 736 N N . PRO A 1 94 ? 6.191 0.409 16.5 1 96.88 94 PRO A N 1
ATOM 737 C CA . PRO A 1 94 ? 4.805 0.414 16.984 1 96.88 94 PRO A CA 1
ATOM 738 C C . PRO A 1 94 ? 4.336 1.799 17.422 1 96.88 94 PRO A C 1
ATOM 740 O O . PRO A 1 94 ? 3.234 1.939 17.953 1 96.88 94 PRO A O 1
ATOM 743 N N . THR A 1 95 ? 5.051 2.832 17.172 1 95 95 THR A N 1
ATOM 744 C CA . THR A 1 95 ? 4.766 4.184 17.641 1 95 95 THR A CA 1
ATOM 745 C C . THR A 1 95 ? 3.557 4.762 16.906 1 95 95 THR A C 1
ATOM 747 O O . THR A 1 95 ? 3.418 4.598 15.695 1 95 95 THR A O 1
ATOM 750 N N . ILE A 1 96 ? 2.67 5.387 17.672 1 96.31 96 ILE A N 1
ATOM 751 C CA . ILE A 1 96 ? 1.527 6.137 17.156 1 96.31 96 ILE A CA 1
ATOM 752 C C . ILE A 1 96 ? 1.487 7.52 17.812 1 96.31 96 ILE A C 1
ATOM 754 O O . ILE A 1 96 ? 1.501 7.641 19.031 1 96.31 96 ILE A O 1
ATOM 758 N N . SER A 1 97 ? 1.47 8.562 17.016 1 94.19 97 SER A N 1
ATOM 759 C CA . SER A 1 97 ? 1.385 9.93 17.516 1 94.19 97 SER A CA 1
ATOM 760 C C . SER A 1 97 ? -0.055 10.43 17.516 1 94.19 97 SER A C 1
ATOM 762 O O . SER A 1 97 ? -0.771 10.266 16.516 1 94.19 97 SER A O 1
ATOM 764 N N . TRP A 1 98 ? -0.452 11.031 18.562 1 93.19 98 TRP A N 1
ATOM 765 C CA . TRP A 1 98 ? -1.765 11.641 18.734 1 93.19 98 TRP A CA 1
ATOM 766 C C . TRP A 1 98 ? -1.651 13.164 18.812 1 93.19 98 TRP A C 1
ATOM 768 O O . TRP A 1 98 ? -2.561 13.836 19.297 1 93.19 98 TRP A O 1
ATOM 778 N N . ARG A 1 99 ? -0.615 13.734 18.312 1 87.25 99 ARG A N 1
ATOM 779 C CA . ARG A 1 99 ? -0.272 15.094 18.719 1 87.25 99 ARG A CA 1
ATOM 780 C C . ARG A 1 99 ? -0.624 16.094 17.625 1 87.25 99 ARG A C 1
ATOM 782 O O . ARG A 1 99 ? -0.78 17.297 17.891 1 87.25 99 ARG A O 1
ATOM 789 N N . VAL A 1 100 ? -0.701 15.609 16.453 1 87 100 VAL A N 1
ATOM 790 C CA . VAL A 1 100 ? -0.816 16.562 15.359 1 87 100 VAL A CA 1
ATOM 791 C C . VAL A 1 100 ? -2.111 16.312 14.586 1 87 100 VAL A C 1
ATOM 793 O O . VAL A 1 100 ? -2.873 15.398 14.93 1 87 100 VAL A O 1
ATOM 796 N N . ASN A 1 101 ? -2.395 17.266 13.734 1 91.38 101 ASN A N 1
ATOM 797 C CA . ASN A 1 101 ? -3.441 17.078 12.734 1 91.38 101 ASN A CA 1
ATOM 798 C C . ASN A 1 101 ? -2.855 16.891 11.336 1 91.38 101 ASN A C 1
ATOM 800 O O . ASN A 1 101 ? -1.666 17.125 11.117 1 91.38 101 ASN A O 1
ATOM 804 N N . CYS A 1 102 ? -3.648 16.328 10.492 1 91.44 102 CYS A N 1
ATOM 805 C CA . CYS A 1 102 ? -3.279 16.234 9.086 1 91.44 102 CYS A CA 1
ATOM 806 C C . CYS A 1 102 ? -4.297 16.938 8.195 1 91.44 102 CYS A C 1
ATOM 808 O O . CYS A 1 102 ? -5.422 16.469 8.039 1 91.44 102 CYS A O 1
ATOM 810 N N . GLY A 1 103 ? -3.908 17.969 7.598 1 92.19 103 GLY A N 1
ATOM 811 C CA . GLY A 1 103 ? -4.797 18.734 6.734 1 92.19 103 GLY A CA 1
ATOM 812 C C . GLY A 1 103 ? -5.254 17.953 5.516 1 92.19 103 GLY A C 1
ATOM 813 O O . GLY A 1 103 ? -6.426 18.016 5.141 1 92.19 103 GLY A O 1
ATOM 814 N N . ASN A 1 104 ? -4.309 17.266 4.91 1 94.06 104 ASN A N 1
ATOM 815 C CA . ASN A 1 104 ? -4.688 16.453 3.75 1 94.06 104 ASN A CA 1
ATOM 816 C C . ASN A 1 104 ? -5.809 15.484 4.086 1 94.06 104 ASN A C 1
ATOM 818 O O . ASN A 1 104 ? -6.867 15.508 3.457 1 94.06 104 ASN A O 1
ATOM 822 N N . MET A 1 105 ? -5.578 14.695 5.09 1 96.56 105 MET A N 1
ATOM 823 C CA . MET A 1 105 ? -6.547 13.664 5.453 1 96.56 105 MET A CA 1
ATOM 824 C C . MET A 1 105 ? -7.867 14.289 5.895 1 96.56 105 MET A C 1
ATOM 826 O O . MET A 1 105 ? -8.93 13.695 5.719 1 96.56 105 MET A O 1
ATOM 830 N N . THR A 1 106 ? -7.781 15.492 6.445 1 97.69 106 THR A N 1
ATOM 831 C CA . THR A 1 106 ? -8.992 16.188 6.867 1 97.69 106 THR A CA 1
ATOM 832 C C . THR A 1 106 ? -9.945 16.375 5.688 1 97.69 106 THR A C 1
ATOM 834 O O . THR A 1 106 ? -11.164 16.312 5.852 1 97.69 106 THR A O 1
ATOM 837 N N . SER A 1 107 ? -9.414 16.547 4.539 1 97.69 107 SER A N 1
ATOM 838 C CA . SER A 1 107 ? -10.242 16.766 3.357 1 97.69 107 SER A CA 1
ATOM 839 C C . SER A 1 107 ? -11.102 15.555 3.045 1 97.69 107 SER A C 1
ATOM 841 O O . SER A 1 107 ? -12.07 15.648 2.287 1 97.69 107 SER A O 1
ATOM 843 N N . SER A 1 108 ? -10.789 14.391 3.594 1 98.62 108 SER A N 1
ATOM 844 C CA . SER A 1 108 ? -11.578 13.195 3.338 1 98.62 108 SER A CA 1
ATOM 845 C C . SER A 1 108 ? -12.859 13.188 4.172 1 98.62 108 SER A C 1
ATOM 847 O O . SER A 1 108 ? -13.812 12.477 3.844 1 98.62 108 SER A O 1
ATOM 849 N N . ILE A 1 109 ? -12.875 13.922 5.297 1 98.75 109 ILE A N 1
ATOM 850 C CA . ILE A 1 109 ? -13.977 13.852 6.25 1 98.75 109 ILE A CA 1
ATOM 851 C C . ILE A 1 109 ? -15.258 14.359 5.594 1 98.75 109 ILE A C 1
ATOM 853 O O . ILE A 1 109 ? -16.297 13.695 5.637 1 98.75 109 ILE A O 1
ATOM 857 N N . PRO A 1 110 ? -15.25 15.539 4.879 1 98.5 110 PRO A N 1
ATOM 858 C CA . PRO A 1 110 ? -16.484 15.977 4.211 1 98.5 110 PRO A CA 1
ATOM 859 C C . PRO A 1 110 ? -17 14.961 3.203 1 98.5 110 PRO A C 1
ATOM 861 O O . PRO A 1 110 ? -18.219 14.797 3.055 1 98.5 110 PRO A O 1
ATOM 864 N N . LEU A 1 111 ? -16.094 14.336 2.51 1 98 111 LEU A N 1
ATOM 865 C CA . LEU A 1 111 ? -16.516 13.336 1.532 1 98 111 LEU A CA 1
ATOM 866 C C . LEU A 1 111 ? -17.172 12.148 2.219 1 98 111 LEU A C 1
ATOM 868 O O . LEU A 1 111 ? -18.172 11.609 1.721 1 98 111 LEU A O 1
ATOM 872 N N . VAL A 1 112 ? -16.609 11.672 3.316 1 98.62 112 VAL A N 1
ATOM 873 C CA . VAL A 1 112 ? -17.203 10.594 4.105 1 98.62 112 VAL A CA 1
ATOM 874 C C . VAL A 1 112 ? -18.594 11.008 4.566 1 98.62 112 VAL A C 1
ATOM 876 O O . VAL A 1 112 ? -19.547 10.234 4.453 1 98.62 112 VAL A O 1
ATOM 879 N N . LEU A 1 113 ? -18.734 12.258 5.035 1 98.5 113 LEU A N 1
ATOM 880 C CA . LEU A 1 113 ? -20.031 12.766 5.473 1 98.5 113 LEU A CA 1
ATOM 881 C C . LEU A 1 113 ? -21.016 12.828 4.305 1 98.5 113 LEU A C 1
ATOM 883 O O . LEU A 1 113 ? -22.203 12.602 4.484 1 98.5 113 LEU A O 1
ATOM 887 N N . GLU A 1 114 ? -20.516 13.211 3.15 1 96.62 114 GLU A N 1
ATOM 888 C CA . GLU A 1 114 ? -21.328 13.203 1.94 1 96.62 114 GLU A CA 1
ATOM 889 C C . GLU A 1 114 ? -21.875 11.805 1.653 1 96.62 114 GLU A C 1
ATOM 891 O O . GLU A 1 114 ? -23.047 11.648 1.337 1 96.62 114 GLU A O 1
ATOM 896 N N . ASP A 1 115 ? -21 10.836 1.721 1 96.5 115 ASP A N 1
ATOM 897 C CA . ASP A 1 115 ? -21.438 9.461 1.49 1 96.5 115 ASP A CA 1
ATOM 898 C C . ASP A 1 115 ? -22.484 9.039 2.527 1 96.5 115 ASP A C 1
ATOM 900 O O . ASP A 1 115 ? -23.406 8.289 2.215 1 96.5 115 ASP A O 1
ATOM 904 N N . MET A 1 116 ? -22.281 9.484 3.77 1 97.38 116 MET A N 1
ATOM 905 C CA . MET A 1 116 ? -23.219 9.18 4.832 1 97.38 116 MET A CA 1
ATOM 906 C C . MET A 1 116 ? -24.562 9.883 4.594 1 97.38 116 MET A C 1
ATOM 908 O O . MET A 1 116 ? -25.562 9.547 5.223 1 97.38 116 MET A O 1
ATOM 912 N N . GLY A 1 117 ? -24.609 10.844 3.713 1 96.12 117 GLY A N 1
ATOM 913 C CA . GLY A 1 117 ? -25.828 11.555 3.359 1 96.12 117 GLY A CA 1
ATOM 914 C C . GLY A 1 117 ? -26.25 12.578 4.395 1 96.12 117 GLY A C 1
ATOM 915 O O . GLY A 1 117 ? -27.438 12.852 4.566 1 96.12 117 GLY A O 1
ATOM 916 N N . ILE A 1 118 ? -25.188 13.172 5.121 1 97.5 118 ILE A N 1
ATOM 917 C CA . ILE A 1 118 ? -25.594 14.008 6.246 1 97.5 118 ILE A CA 1
ATOM 918 C C . ILE A 1 118 ? -24.953 15.391 6.113 1 97.5 118 ILE A C 1
ATOM 920 O O . ILE A 1 118 ? -25.016 16.203 7.043 1 97.5 118 ILE A O 1
ATOM 924 N N . VAL A 1 119 ? -24.359 15.711 5.008 1 96.69 119 VAL A N 1
ATOM 925 C CA . VAL A 1 119 ? -23.672 17 4.82 1 96.69 119 VAL A CA 1
ATOM 926 C C . VAL A 1 119 ? -24.672 18.141 5.008 1 96.69 119 VAL A C 1
ATOM 928 O O . VAL A 1 119 ? -24.391 19.109 5.715 1 96.69 119 VAL A O 1
ATOM 931 N N . ASP A 1 120 ? -25.844 17.953 4.41 1 95 120 ASP A N 1
ATOM 932 C CA . ASP A 1 120 ? -26.844 19.016 4.445 1 95 120 ASP A CA 1
ATOM 933 C C . ASP A 1 120 ? -27.281 19.312 5.879 1 95 120 ASP A C 1
ATOM 935 O O . ASP A 1 120 ? -27.672 20.438 6.191 1 95 120 ASP A O 1
ATOM 939 N N . GLN A 1 121 ? -27.125 18.359 6.727 1 97.25 121 GLN A N 1
ATOM 940 C CA . GLN A 1 121 ? -27.516 18.516 8.125 1 97.25 121 GLN A CA 1
ATOM 941 C C . GLN A 1 121 ? -26.422 19.219 8.93 1 97.25 121 GLN A C 1
ATOM 943 O O . GLN A 1 121 ? -26.656 19.656 10.062 1 97.25 121 GLN A O 1
ATOM 948 N N . LEU A 1 122 ? -25.281 19.297 8.305 1 98.06 122 LEU A N 1
ATOM 949 C CA . LEU A 1 122 ? -24.125 19.766 9.07 1 98.06 122 LEU A CA 1
ATOM 950 C C . LEU A 1 122 ? -23.672 21.141 8.57 1 98.06 122 LEU A C 1
ATOM 952 O O . LEU A 1 122 ? -22.906 21.828 9.258 1 98.06 122 LEU A O 1
ATOM 956 N N . VAL A 1 123 ? -24.125 21.578 7.438 1 97.38 123 VAL A N 1
ATOM 957 C CA . VAL A 1 123 ? -23.625 22.781 6.789 1 97.38 123 VAL A CA 1
ATOM 958 C C . VAL A 1 123 ? -24.219 24.016 7.453 1 97.38 123 VAL A C 1
ATOM 960 O O . VAL A 1 123 ? -25.438 24.109 7.625 1 97.38 123 VAL A O 1
ATOM 963 N N . VAL A 1 124 ? -23.391 24.922 7.902 1 96.56 124 VAL A N 1
ATOM 964 C CA . VAL A 1 124 ? -23.734 26.266 8.391 1 96.56 124 VAL A CA 1
ATOM 965 C C . VAL A 1 124 ? -22.969 27.312 7.605 1 96.56 124 VAL A C 1
ATOM 967 O O . VAL A 1 124 ? -21.734 27.281 7.543 1 96.56 124 VAL A O 1
ATOM 970 N N . ASN A 1 125 ? -23.672 28.25 6.949 1 94.62 125 ASN A N 1
ATOM 971 C CA . ASN A 1 125 ? -23.078 29.297 6.125 1 94.62 125 ASN A CA 1
ATOM 972 C C . ASN A 1 125 ? -22.188 28.703 5.031 1 94.62 125 ASN A C 1
ATOM 974 O O . ASN A 1 125 ? -21.078 29.172 4.812 1 94.62 125 ASN A O 1
ATOM 978 N N . GLY A 1 126 ? -22.578 27.547 4.566 1 94.88 126 GLY A N 1
ATOM 979 C CA . GLY A 1 126 ? -21.953 26.953 3.398 1 94.88 126 GLY A CA 1
ATOM 980 C C . GLY A 1 126 ? -20.766 26.062 3.742 1 94.88 126 GLY A C 1
ATOM 981 O O . GLY A 1 126 ? -20.125 25.5 2.852 1 94.88 126 GLY A O 1
ATOM 982 N N . THR A 1 127 ? -20.5 25.859 5.066 1 97.62 127 THR A N 1
ATOM 983 C CA . THR A 1 127 ? -19.312 25.094 5.418 1 97.62 127 THR A CA 1
ATOM 984 C C . THR A 1 127 ? -19.641 24.031 6.473 1 97.62 127 THR A C 1
ATOM 986 O O . THR A 1 127 ? -20.641 24.156 7.195 1 97.62 127 THR A O 1
ATOM 989 N N . ILE A 1 128 ? -18.891 22.984 6.434 1 98.56 128 ILE A N 1
ATOM 990 C CA . ILE A 1 128 ? -18.875 21.969 7.488 1 98.56 128 ILE A CA 1
ATOM 991 C C . ILE A 1 128 ? -17.828 22.344 8.547 1 98.56 128 ILE A C 1
ATOM 993 O O . ILE A 1 128 ? -16.672 22.594 8.227 1 98.56 128 ILE A O 1
ATOM 997 N N . HIS A 1 129 ? -18.281 22.422 9.781 1 98.62 129 HIS A N 1
ATOM 998 C CA . HIS A 1 129 ? -17.391 22.75 10.891 1 98.62 129 HIS A CA 1
ATOM 999 C C . HIS A 1 129 ? -16.766 21.5 11.492 1 98.62 129 HIS A C 1
ATOM 1001 O O . HIS A 1 129 ? -17.484 20.609 11.984 1 98.62 129 HIS A O 1
ATOM 1007 N N . ILE A 1 130 ? -15.445 21.391 11.469 1 98.38 130 ILE A N 1
ATOM 1008 C CA . ILE A 1 130 ? -14.703 20.281 12.062 1 98.38 130 ILE A CA 1
ATOM 1009 C C . ILE A 1 130 ? -13.836 20.812 13.211 1 98.38 130 ILE A C 1
ATOM 1011 O O . ILE A 1 130 ? -13.008 21.703 13.016 1 98.38 130 ILE A O 1
ATOM 1015 N N . ARG A 1 131 ? -14.031 20.266 14.367 1 97.62 131 ARG A N 1
ATOM 1016 C CA . ARG A 1 131 ? -13.203 20.578 15.523 1 97.62 131 ARG A CA 1
ATOM 1017 C C . ARG A 1 131 ? -12.164 19.484 15.758 1 97.62 131 ARG A C 1
ATOM 1019 O O . ARG A 1 131 ? -12.508 18.359 16.125 1 97.62 131 ARG A O 1
ATOM 1026 N N . ASN A 1 132 ? -10.961 19.797 15.547 1 96.12 132 ASN A N 1
ATOM 1027 C CA . ASN A 1 132 ? -9.883 18.844 15.758 1 96.12 132 ASN A CA 1
ATOM 1028 C C . ASN A 1 132 ? -9.477 18.781 17.234 1 96.12 132 ASN A C 1
ATOM 1030 O O . ASN A 1 132 ? -9.148 19.797 17.828 1 96.12 132 ASN A O 1
ATOM 1034 N N . THR A 1 133 ? -9.406 17.578 17.75 1 95 133 THR A N 1
ATOM 1035 C CA . THR A 1 133 ? -9.141 17.438 19.172 1 95 133 THR A CA 1
ATOM 1036 C C . THR A 1 133 ? -7.641 17.469 19.453 1 95 133 THR A C 1
ATOM 1038 O O . THR A 1 133 ? -7.215 17.766 20.578 1 95 133 THR A O 1
ATOM 1041 N N . ASN A 1 134 ? -6.848 17.125 18.453 1 92 134 ASN A N 1
ATOM 1042 C CA . ASN A 1 134 ? -5.402 17.109 18.641 1 92 134 ASN A CA 1
ATOM 1043 C C . ASN A 1 134 ? -4.863 18.516 18.906 1 92 134 ASN A C 1
ATOM 1045 O O . ASN A 1 134 ? -4.055 18.719 19.828 1 92 134 ASN A O 1
ATOM 1049 N N . THR A 1 135 ? -5.328 19.484 18.109 1 87.62 135 THR A N 1
ATOM 1050 C CA . THR A 1 135 ? -4.797 20.844 18.109 1 87.62 135 THR A CA 1
ATOM 1051 C C . THR A 1 135 ? -5.793 21.812 18.734 1 87.62 135 THR A C 1
ATOM 1053 O O . THR A 1 135 ? -5.465 22.969 18.984 1 87.62 135 THR A O 1
ATOM 1056 N N . ARG A 1 136 ? -6.996 21.375 18.953 1 89.19 136 ARG A N 1
ATOM 1057 C CA . ARG A 1 136 ? -8.086 22.188 19.484 1 89.19 136 ARG A CA 1
ATOM 1058 C C . ARG A 1 136 ? -8.367 23.375 18.562 1 89.19 136 ARG A C 1
ATOM 1060 O O . ARG A 1 136 ? -8.562 24.5 19.047 1 89.19 136 ARG A O 1
ATOM 1067 N N . LYS A 1 137 ? -8.234 23.156 17.344 1 90.25 137 LYS A N 1
ATOM 1068 C CA . LYS A 1 137 ? -8.5 24.188 16.344 1 90.25 137 LYS A CA 1
ATOM 1069 C C . LYS A 1 137 ? -9.719 23.828 15.5 1 90.25 137 LYS A C 1
ATOM 1071 O O . LYS A 1 137 ? -10.125 22.656 15.438 1 90.25 137 LYS A O 1
ATOM 1076 N N . ASP A 1 138 ? -10.289 24.875 14.945 1 94.56 138 ASP A N 1
ATOM 1077 C CA . ASP A 1 138 ? -11.469 24.734 14.102 1 94.56 138 ASP A CA 1
ATOM 1078 C C . ASP A 1 138 ? -11.102 24.781 12.617 1 94.56 138 ASP A C 1
ATOM 1080 O O . ASP A 1 138 ? -10.305 25.625 12.203 1 94.56 138 ASP A O 1
ATOM 1084 N N . ILE A 1 139 ? -11.641 23.875 11.898 1 96.5 139 ILE A N 1
ATOM 1085 C CA . ILE A 1 139 ? -11.438 23.781 10.453 1 96.5 139 ILE A CA 1
ATOM 1086 C C . ILE A 1 139 ? -12.789 23.828 9.75 1 96.5 139 ILE A C 1
ATOM 1088 O O . ILE A 1 139 ? -13.75 23.188 10.18 1 96.5 139 ILE A O 1
ATOM 1092 N N . TYR A 1 140 ? -12.867 24.578 8.734 1 97.44 140 TYR A N 1
ATOM 1093 C CA . TYR A 1 140 ? -14.086 24.688 7.941 1 97.44 140 TYR A CA 1
ATOM 1094 C C . TYR A 1 140 ? -13.867 24.172 6.527 1 97.44 140 TYR A C 1
ATOM 1096 O O . TYR A 1 140 ? -12.906 24.562 5.855 1 97.44 140 TYR A O 1
ATOM 1104 N N . CYS A 1 141 ? -14.727 23.281 6.129 1 98.19 141 CYS A N 1
ATOM 1105 C CA . CYS A 1 141 ? -14.586 22.656 4.816 1 98.19 141 CYS A CA 1
ATOM 1106 C C . CYS A 1 141 ? -15.836 22.875 3.973 1 98.19 141 CYS A C 1
ATOM 1108 O O . CYS A 1 141 ? -16.938 22.969 4.508 1 98.19 141 CYS A O 1
ATOM 1110 N N . LYS A 1 142 ? -15.641 22.938 2.699 1 97.31 142 LYS A N 1
ATOM 1111 C CA . LYS A 1 142 ? -16.75 23.062 1.754 1 97.31 142 LYS A CA 1
ATOM 1112 C C . LYS A 1 142 ? -16.625 22.047 0.623 1 97.31 142 LYS A C 1
ATOM 1114 O O . LYS A 1 142 ? -15.539 21.844 0.081 1 97.31 142 LYS A O 1
ATOM 1119 N N . ILE A 1 143 ? -17.672 21.375 0.33 1 96 143 ILE A N 1
ATOM 1120 C CA . ILE A 1 143 ? -17.797 20.531 -0.848 1 96 143 ILE A CA 1
ATOM 1121 C C . ILE A 1 143 ? -18.766 21.156 -1.847 1 96 143 ILE A C 1
ATOM 1123 O O . ILE A 1 143 ? -19.672 21.891 -1.458 1 96 143 ILE A O 1
ATOM 1127 N N . TYR A 1 144 ? -18.562 20.828 -3.074 1 93.5 144 TYR A N 1
ATOM 1128 C CA . TYR A 1 144 ? -19.328 21.469 -4.141 1 93.5 144 TYR A CA 1
ATOM 1129 C C . TYR A 1 144 ? -20.109 20.422 -4.945 1 93.5 144 TYR A C 1
ATOM 1131 O O . TYR A 1 144 ? -19.594 19.344 -5.215 1 93.5 144 TYR A O 1
ATOM 1139 N N . ARG A 1 145 ? -21.297 20.797 -5.156 1 91.69 145 ARG A N 1
ATOM 1140 C CA . ARG A 1 145 ? -22.156 19.984 -6.012 1 91.69 145 ARG A CA 1
ATOM 1141 C C . ARG A 1 145 ? -22.562 20.734 -7.27 1 91.69 145 ARG A C 1
ATOM 1143 O O . ARG A 1 145 ? -22.797 21.953 -7.223 1 91.69 145 ARG A O 1
ATOM 1150 N N . GLN A 1 146 ? -22.422 20.031 -8.406 1 84.19 146 GLN A N 1
ATOM 1151 C CA . GLN A 1 146 ? -22.891 20.562 -9.68 1 84.19 146 GLN A CA 1
ATOM 1152 C C . GLN A 1 146 ? -23.625 19.5 -10.492 1 84.19 146 GLN A C 1
ATOM 1154 O O . GLN A 1 146 ? -23.141 18.391 -10.648 1 84.19 146 GLN A O 1
ATOM 1159 N N . ASN A 1 147 ? -24.797 19.906 -11.094 1 84 147 ASN A N 1
ATOM 1160 C CA . ASN A 1 147 ? -25.578 19.062 -11.977 1 84 147 ASN A CA 1
ATOM 1161 C C . ASN A 1 147 ? -25.812 17.672 -11.375 1 84 147 ASN A C 1
ATOM 1163 O O . ASN A 1 147 ? -25.625 16.656 -12.039 1 84 147 ASN A O 1
ATOM 1167 N N . GLY A 1 148 ? -26 17.641 -10.086 1 81 148 GLY A N 1
ATOM 1168 C CA . GLY A 1 148 ? -26.375 16.375 -9.477 1 81 148 GLY A CA 1
ATOM 1169 C C . GLY A 1 148 ? -25.172 15.562 -9.039 1 81 148 GLY A C 1
ATOM 1170 O O . GLY A 1 148 ? -25.328 14.484 -8.453 1 81 148 GLY A O 1
ATOM 1171 N N . GLY A 1 149 ? -23.938 16.031 -9.281 1 88.25 149 GLY A N 1
ATOM 1172 C CA . GLY A 1 149 ? -22.734 15.344 -8.844 1 88.25 149 GLY A CA 1
ATOM 1173 C C . GLY A 1 149 ? -21.75 16.266 -8.141 1 88.25 149 GLY A C 1
ATOM 1174 O O . GLY A 1 149 ? -22 17.453 -8.016 1 88.25 149 GLY A O 1
ATOM 1175 N N . LEU A 1 150 ? -20.719 15.641 -7.57 1 94.06 150 LEU A N 1
ATOM 1176 C CA . LEU A 1 150 ? -19.703 16.438 -6.891 1 94.06 150 LEU A CA 1
ATOM 1177 C C . LEU A 1 150 ? -18.766 17.094 -7.895 1 94.06 150 LEU A C 1
ATOM 1179 O O . LEU A 1 150 ? -18.375 16.469 -8.891 1 94.06 150 LEU A O 1
ATOM 1183 N N . ASP A 1 151 ? -18.469 18.359 -7.645 1 95.69 151 ASP A N 1
ATOM 1184 C CA . ASP A 1 151 ? -17.422 19.031 -8.422 1 95.69 151 ASP A CA 1
ATOM 1185 C C . ASP A 1 151 ? -16.062 18.391 -8.156 1 95.69 151 ASP A C 1
ATOM 1187 O O . ASP A 1 151 ? -15.758 18 -7.023 1 95.69 151 ASP A O 1
ATOM 1191 N N . THR A 1 152 ? -15.25 18.297 -9.211 1 96.12 152 THR A N 1
ATOM 1192 C CA . THR A 1 152 ? -13.938 17.672 -9.07 1 96.12 152 THR A CA 1
ATOM 1193 C C . THR A 1 152 ? -12.82 18.641 -9.414 1 96.12 152 THR A C 1
ATOM 1195 O O . THR A 1 152 ? -13.078 19.719 -9.977 1 96.12 152 THR A O 1
ATOM 1198 N N . CYS A 1 153 ? -11.633 18.406 -8.93 1 96.06 153 CYS A N 1
ATOM 1199 C CA . CYS A 1 153 ? -10.438 19.172 -9.297 1 96.06 153 CYS A CA 1
ATOM 1200 C C . CYS A 1 153 ? -9.203 18.281 -9.328 1 96.06 153 CYS A C 1
ATOM 1202 O O . CYS A 1 153 ? -9.258 17.125 -8.891 1 96.06 153 CYS A O 1
ATOM 1204 N N . ARG A 1 154 ? -8.188 18.812 -9.969 1 95 154 ARG A N 1
ATOM 1205 C CA . ARG A 1 154 ? -6.879 18.156 -9.961 1 95 154 ARG A CA 1
ATOM 1206 C C . ARG A 1 154 ? -6.016 18.688 -8.812 1 95 154 ARG A C 1
ATOM 1208 O O . ARG A 1 154 ? -6.199 19.812 -8.359 1 95 154 ARG A O 1
ATOM 1215 N N . LEU A 1 155 ? -5.223 17.891 -8.328 1 95.38 155 LEU A N 1
ATOM 1216 C CA . LEU A 1 155 ? -4.266 18.219 -7.277 1 95.38 155 LEU A CA 1
ATOM 1217 C C . LEU A 1 155 ? -2.861 17.766 -7.668 1 95.38 155 LEU A C 1
ATOM 1219 O O . LEU A 1 155 ? -2.682 16.672 -8.195 1 95.38 155 LEU A O 1
ATOM 1223 N N . PRO A 1 156 ? -1.836 18.688 -7.453 1 93.25 156 PRO A N 1
ATOM 1224 C CA . PRO A 1 156 ? -0.477 18.188 -7.695 1 93.25 156 PRO A CA 1
ATOM 1225 C C . PRO A 1 156 ? -0.175 16.906 -6.938 1 93.25 156 PRO A C 1
ATOM 1227 O O . PRO A 1 156 ? -0.459 16.797 -5.742 1 93.25 156 PRO A O 1
ATOM 1230 N N . GLY A 1 157 ? 0.347 15.938 -7.68 1 92.38 157 GLY A N 1
ATOM 1231 C CA . GLY A 1 157 ? 0.659 14.648 -7.078 1 92.38 157 GLY A CA 1
ATOM 1232 C C . GLY A 1 157 ? -0.425 13.617 -7.301 1 92.38 157 GLY A C 1
ATOM 1233 O O . GLY A 1 157 ? -0.223 12.43 -7.023 1 92.38 157 GLY A O 1
ATOM 1234 N N . ILE A 1 158 ? -1.571 14.031 -7.688 1 95.94 158 ILE A N 1
ATOM 1235 C CA . ILE A 1 158 ? -2.686 13.156 -8.039 1 95.94 158 ILE A CA 1
ATOM 1236 C C . ILE A 1 158 ? -2.994 13.289 -9.531 1 95.94 158 ILE A C 1
ATOM 1238 O O . ILE A 1 158 ? -3.289 14.383 -10.016 1 95.94 158 ILE A O 1
ATOM 1242 N N . GLU A 1 159 ? -2.951 12.219 -10.242 1 95.12 159 GLU A N 1
ATOM 1243 C CA . GLU A 1 159 ? -3.021 12.242 -11.695 1 95.12 159 GLU A CA 1
ATOM 1244 C C . GLU A 1 159 ? -4.434 12.57 -12.172 1 95.12 159 GLU A C 1
ATOM 1246 O O . GLU A 1 159 ? -4.609 13.336 -13.117 1 95.12 159 GLU A O 1
ATOM 1251 N N . ASN A 1 160 ? -5.426 12.016 -11.531 1 95.69 160 ASN A N 1
ATOM 1252 C CA . ASN A 1 160 ? -6.805 12.133 -11.992 1 95.69 160 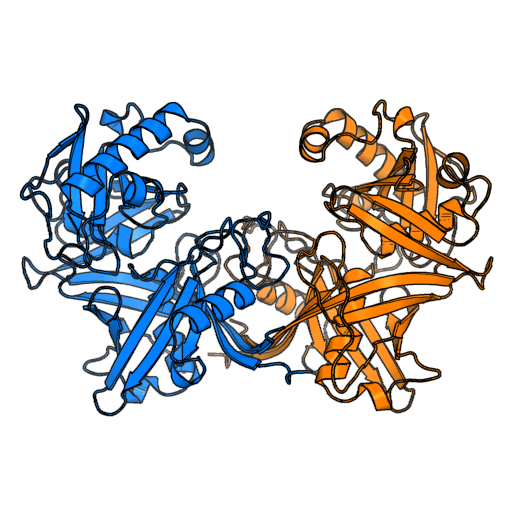ASN A CA 1
ATOM 1253 C C . ASN A 1 160 ? -7.609 13.102 -11.125 1 95.69 160 ASN A C 1
ATOM 1255 O O . ASN A 1 160 ? -7.109 13.594 -10.109 1 95.69 160 ASN A O 1
ATOM 1259 N N . GLU A 1 161 ? -8.812 13.43 -11.562 1 96.25 161 GLU A N 1
ATOM 1260 C CA . GLU A 1 161 ? -9.664 14.367 -10.836 1 96.25 161 GLU A CA 1
ATOM 1261 C C . GLU A 1 161 ? -10.547 13.633 -9.82 1 96.25 161 GLU A C 1
ATOM 1263 O O . GLU A 1 161 ? -11.047 12.547 -10.102 1 96.25 161 GLU A O 1
ATOM 1268 N N . TYR A 1 162 ? -10.734 14.266 -8.719 1 96.88 162 TYR A N 1
ATOM 1269 C CA . TYR A 1 162 ? -11.578 13.758 -7.648 1 96.88 162 TYR A CA 1
ATOM 1270 C C . TYR A 1 162 ? -12.367 14.883 -6.988 1 96.88 162 TYR A C 1
ATOM 1272 O O . TYR A 1 162 ? -12.133 16.062 -7.277 1 96.88 162 TYR A O 1
ATOM 1280 N N . PRO A 1 163 ? -13.344 14.562 -6.164 1 97.25 163 PRO A N 1
ATOM 1281 C CA . PRO A 1 163 ? -14.188 15.586 -5.547 1 97.25 163 PRO A CA 1
ATOM 1282 C C . PRO A 1 163 ? -13.375 16.672 -4.852 1 97.25 163 PRO A C 1
ATOM 1284 O O . PRO A 1 163 ? -12.469 16.375 -4.074 1 97.25 163 PRO A O 1
ATOM 1287 N N . LYS A 1 164 ? -13.781 17.891 -5.129 1 97.62 164 LYS A N 1
ATOM 1288 C CA . LYS A 1 164 ? -13.102 19.094 -4.648 1 97.62 164 LYS A CA 1
ATOM 1289 C C . LYS A 1 164 ? -13.539 19.438 -3.229 1 97.62 164 LYS A C 1
ATOM 1291 O O . LYS A 1 164 ? -14.734 19.406 -2.914 1 97.62 164 LYS A O 1
ATOM 1296 N N . VAL A 1 165 ? -12.586 19.766 -2.385 1 97.88 165 VAL A N 1
ATOM 1297 C CA . VAL A 1 165 ? -12.852 20.219 -1.02 1 97.88 165 VAL A CA 1
ATOM 1298 C C . VAL A 1 165 ? -12.031 21.469 -0.712 1 97.88 165 VAL A C 1
ATOM 1300 O O . VAL A 1 165 ? -10.805 21.438 -0.816 1 97.88 165 VAL A O 1
ATOM 1303 N N . ASP A 1 166 ? -12.711 22.547 -0.35 1 97.62 166 ASP A N 1
ATOM 1304 C CA . ASP A 1 166 ? -12.023 23.734 0.165 1 97.62 166 ASP A CA 1
ATOM 1305 C C . ASP A 1 166 ? -11.898 23.672 1.686 1 97.62 166 ASP A C 1
ATOM 1307 O O . ASP A 1 166 ? -12.828 23.25 2.377 1 97.62 166 ASP A O 1
ATOM 1311 N N . MET A 1 167 ? -10.781 24.031 2.129 1 96.81 167 MET A N 1
ATOM 1312 C CA . MET A 1 167 ? -10.531 23.984 3.568 1 96.81 167 MET A CA 1
ATOM 1313 C C . MET A 1 167 ? -10.062 25.344 4.074 1 96.81 167 MET A C 1
ATOM 1315 O O . MET A 1 167 ? -9.281 26.031 3.406 1 96.81 167 MET A O 1
ATOM 1319 N N . SER A 1 168 ? -10.484 25.688 5.227 1 95.56 168 SER A N 1
ATOM 1320 C CA . SER A 1 168 ? -10.07 26.891 5.922 1 95.56 168 SER A CA 1
ATOM 1321 C C . SER A 1 168 ? -9.734 26.609 7.383 1 95.56 168 SER A C 1
ATOM 1323 O O . SER A 1 168 ? -10.508 25.938 8.078 1 95.56 168 SER A O 1
ATOM 1325 N N . PHE A 1 169 ? -8.609 27.031 7.758 1 93.88 169 PHE A N 1
ATOM 1326 C CA . PHE A 1 169 ? -8.156 26.906 9.141 1 93.88 169 PHE A CA 1
ATOM 1327 C C . PHE A 1 169 ? -8.258 28.25 9.859 1 93.88 169 PHE A C 1
ATOM 1329 O O . PHE A 1 169 ? -7.559 29.203 9.508 1 93.88 169 PHE A O 1
ATOM 1336 N N . LYS A 1 170 ? -9.07 28.203 10.844 1 91.81 170 LYS A N 1
ATOM 1337 C CA . LYS A 1 170 ? -9.258 29.438 11.602 1 91.81 170 LYS A CA 1
ATOM 1338 C C . LYS A 1 170 ? -8.336 29.484 12.82 1 91.81 170 LYS A C 1
ATOM 1340 O O . LYS A 1 170 ? -8.133 28.469 13.484 1 91.81 170 LYS A O 1
ATOM 1345 N N . ASP A 1 171 ? -7.832 30.672 13.078 1 90.38 171 ASP A N 1
ATOM 1346 C CA . ASP A 1 171 ? -6.934 30.891 14.203 1 90.38 171 ASP A CA 1
ATOM 1347 C C . ASP A 1 171 ? -5.836 29.828 14.25 1 90.38 171 ASP A C 1
ATOM 1349 O O . ASP A 1 171 ? -5.691 29.109 15.242 1 90.38 171 ASP A O 1
ATOM 1353 N N . PRO A 1 172 ? -5.125 29.734 13.156 1 90.69 172 PRO A N 1
ATOM 1354 C CA . PRO A 1 172 ? -4.117 28.672 13.039 1 90.69 172 PRO A CA 1
ATOM 1355 C C . PRO A 1 172 ? -2.947 28.859 14.008 1 90.69 172 PRO A C 1
ATOM 1357 O O . PRO A 1 172 ? -2.123 27.969 14.172 1 90.69 172 PRO A O 1
ATOM 1360 N N . ALA A 1 173 ? -2.84 29.953 14.695 1 89.88 173 ALA A N 1
ATOM 1361 C CA . ALA A 1 173 ? -1.694 30.281 15.539 1 89.88 173 ALA A CA 1
ATOM 1362 C C . ALA A 1 173 ? -1.662 29.391 16.781 1 89.88 173 ALA A C 1
ATOM 1364 O O . ALA A 1 173 ? -2.688 29.203 17.438 1 89.88 173 ALA A O 1
ATOM 1365 N N . GLY A 1 174 ? -0.485 28.891 17.062 1 89.88 174 GLY A N 1
ATOM 1366 C CA . GLY A 1 174 ? -0.243 28.203 18.328 1 89.88 174 GLY A CA 1
ATOM 1367 C C . GLY A 1 174 ? -1.013 26.891 18.438 1 89.88 174 GLY A C 1
ATOM 1368 O O . GLY A 1 174 ? -1.607 26.609 19.484 1 89.88 174 GLY A O 1
ATOM 1369 N N . ALA A 1 175 ? -1.117 26.125 17.406 1 84.06 175 ALA A N 1
ATOM 1370 C CA . ALA A 1 175 ? -1.896 24.891 17.375 1 84.06 175 ALA A CA 1
ATOM 1371 C C . ALA A 1 175 ? -1.34 23.859 18.344 1 84.06 175 ALA A C 1
ATOM 1373 O O . ALA A 1 175 ? -2.098 23.109 18.969 1 84.06 175 ALA A O 1
ATOM 1374 N N . VAL A 1 176 ? -0.001 23.844 18.531 1 86.81 176 VAL A N 1
ATOM 1375 C CA . VAL A 1 176 ? 0.64 22.844 19.375 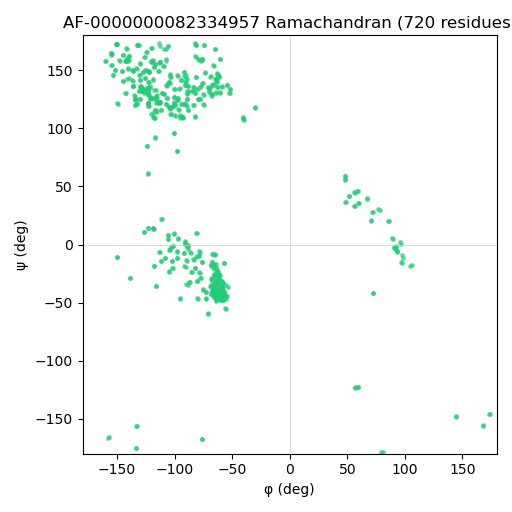1 86.81 176 VAL A CA 1
ATOM 1376 C C . VAL A 1 176 ? 1.299 23.531 20.578 1 86.81 176 VAL A C 1
ATOM 1378 O O . VAL A 1 176 ? 1.191 23.047 21.703 1 86.81 176 VAL A O 1
ATOM 1381 N N . THR A 1 177 ? 1.856 24.719 20.406 1 91.75 177 THR A N 1
ATOM 1382 C CA . THR A 1 177 ? 2.688 25.359 21.422 1 91.75 177 THR A CA 1
ATOM 1383 C C . THR A 1 177 ? 1.902 26.438 22.172 1 91.75 177 THR A C 1
ATOM 1385 O O . THR A 1 177 ? 2.322 26.891 23.234 1 91.75 177 THR A O 1
ATOM 1388 N N . GLY A 1 178 ? 0.84 26.891 21.562 1 89.44 178 GLY A N 1
ATOM 1389 C CA . GLY A 1 178 ? 0.055 27.953 22.156 1 89.44 178 GLY A CA 1
ATOM 1390 C C . GLY A 1 178 ? 0.461 29.328 21.688 1 89.44 178 GLY A C 1
ATOM 1391 O O . GLY A 1 178 ? -0.185 30.328 22.016 1 89.44 178 GLY A O 1
ATOM 1392 N N . SER A 1 179 ? 1.519 29.375 20.922 1 92.69 179 SER A N 1
ATOM 1393 C CA . SER A 1 179 ? 1.999 30.656 20.422 1 92.69 179 SER A CA 1
ATOM 1394 C C . SER A 1 179 ? 2.391 30.547 18.938 1 92.69 179 SER A C 1
ATOM 1396 O O . SER A 1 179 ? 2.949 29.547 18.516 1 92.69 179 SER A O 1
ATOM 1398 N N . LEU A 1 180 ? 2.076 31.594 18.203 1 94.31 180 LEU A N 1
ATOM 1399 C CA . LEU A 1 180 ? 2.455 31.641 16.797 1 94.31 180 LEU A CA 1
ATOM 1400 C C . LEU A 1 180 ? 3.969 31.562 16.641 1 94.31 180 LEU A C 1
ATOM 1402 O O . LEU A 1 180 ? 4.469 30.906 15.727 1 94.31 180 LEU A O 1
ATOM 1406 N N . PHE A 1 181 ? 4.613 32.312 17.469 1 96.62 181 PHE A N 1
ATOM 1407 C CA . PHE A 1 181 ? 6.07 32.281 17.547 1 96.62 181 PHE A CA 1
ATOM 1408 C C . PHE A 1 181 ? 6.52 31.797 18.922 1 96.62 181 PHE A C 1
ATOM 1410 O O . PHE A 1 181 ? 6.84 32.625 19.797 1 96.62 181 PHE A O 1
ATOM 1417 N N . PRO A 1 182 ? 6.734 30.484 19.047 1 97.19 182 PRO A N 1
ATOM 1418 C CA . PRO A 1 182 ? 6.934 29.922 20.391 1 97.19 182 PRO A CA 1
ATOM 1419 C C . PRO A 1 182 ? 8.242 30.359 21.031 1 97.19 182 PRO A C 1
ATOM 1421 O O . PRO A 1 182 ? 8.383 30.328 22.25 1 97.19 182 PRO A O 1
ATOM 1424 N N . THR A 1 183 ? 9.219 30.875 20.266 1 97.94 183 THR A N 1
ATOM 1425 C CA . THR A 1 183 ? 10.508 31.297 20.812 1 97.94 183 THR A CA 1
ATOM 1426 C C . THR A 1 183 ? 10.461 32.75 21.25 1 97.94 183 THR A C 1
ATOM 1428 O O . THR A 1 183 ? 11.391 33.25 21.875 1 97.94 183 THR A O 1
ATOM 1431 N N . GLY A 1 184 ? 9.438 33.406 20.812 1 97.06 184 GLY A N 1
ATOM 1432 C CA . GLY A 1 184 ? 9.297 34.812 21.094 1 97.06 184 GLY A CA 1
ATOM 1433 C C . GLY A 1 184 ? 9.883 35.719 20.016 1 97.06 184 GLY A C 1
ATOM 1434 O O . GLY A 1 184 ? 9.781 36.938 20.094 1 97.06 184 GLY A O 1
ATOM 1435 N N . LYS A 1 185 ? 10.5 35.125 19.062 1 97.69 185 LYS A N 1
ATOM 1436 C CA . LYS A 1 185 ? 11.117 35.875 17.969 1 97.69 185 LYS A CA 1
ATOM 1437 C C . LYS A 1 185 ? 10.617 35.375 16.625 1 97.69 185 LYS A C 1
ATOM 1439 O O . LYS A 1 185 ? 10.219 34.219 16.484 1 97.69 185 LYS A O 1
ATOM 1444 N N . LYS A 1 186 ? 10.586 36.281 15.68 1 97.69 186 LYS A N 1
ATOM 1445 C CA . LYS A 1 186 ? 10.227 35.906 14.32 1 97.69 186 LYS A CA 1
ATOM 1446 C C . LYS A 1 186 ? 11.391 35.219 13.609 1 97.69 186 LYS A C 1
ATOM 1448 O O . LYS A 1 186 ? 11.18 34.438 12.688 1 97.69 186 LYS A O 1
ATOM 1453 N N . THR A 1 187 ? 12.578 35.594 14.016 1 98.44 187 THR A N 1
ATOM 1454 C CA . THR A 1 187 ? 13.781 34.969 13.5 1 98.44 187 THR A CA 1
ATOM 1455 C C . THR A 1 187 ? 14.75 34.625 14.633 1 98.44 187 THR A C 1
ATOM 1457 O O . THR A 1 187 ? 15.039 35.469 15.477 1 98.44 187 THR A O 1
ATOM 1460 N N . ASP A 1 188 ? 15.141 33.406 14.695 1 98.5 188 ASP A N 1
ATOM 1461 C CA . ASP A 1 188 ? 16.188 32.906 15.594 1 98.5 188 ASP A CA 1
ATOM 1462 C C . ASP A 1 188 ? 17.453 32.531 14.82 1 98.5 188 ASP A C 1
ATOM 1464 O O . ASP A 1 188 ? 17.469 32.594 13.594 1 98.5 188 ASP A O 1
ATOM 1468 N N . VAL A 1 189 ? 18.5 32.312 15.586 1 98.5 189 VAL A N 1
ATOM 1469 C CA . VAL A 1 189 ? 19.734 31.781 14.992 1 98.5 189 VAL A CA 1
ATOM 1470 C C . VAL A 1 189 ? 20.125 30.469 15.68 1 98.5 189 VAL A C 1
ATOM 1472 O O . VAL A 1 189 ? 20.297 30.438 16.906 1 98.5 189 VAL A O 1
ATOM 1475 N N . ILE A 1 190 ? 20.156 29.469 14.898 1 98.38 190 ILE A N 1
ATOM 1476 C CA . ILE A 1 190 ? 20.578 28.156 15.391 1 98.38 190 ILE A CA 1
ATOM 1477 C C . ILE A 1 190 ? 21.75 27.656 14.555 1 98.38 190 ILE A C 1
ATOM 1479 O O . ILE A 1 190 ? 21.641 27.484 13.344 1 98.38 190 ILE A O 1
ATOM 1483 N N . ASP A 1 191 ? 22.906 27.375 15.195 1 97.19 191 ASP A N 1
ATOM 1484 C CA . ASP A 1 191 ? 24.109 26.922 14.5 1 97.19 191 ASP A CA 1
ATOM 1485 C C . ASP A 1 191 ? 24.469 27.844 13.344 1 97.19 191 ASP A C 1
ATOM 1487 O O . ASP A 1 191 ? 24.672 27.391 12.211 1 97.19 191 ASP A O 1
ATOM 1491 N N . ASP A 1 192 ? 24.344 29.062 13.586 1 96.69 192 ASP A N 1
ATOM 1492 C CA . ASP A 1 192 ? 24.719 30.141 12.672 1 96.69 192 ASP A CA 1
ATOM 1493 C C . ASP A 1 192 ? 23.781 30.203 11.477 1 96.69 192 ASP A C 1
ATOM 1495 O O . ASP A 1 192 ? 24.141 30.719 10.422 1 96.69 192 ASP A O 1
ATOM 1499 N N . VAL A 1 193 ? 22.641 29.672 11.586 1 98 193 VAL A N 1
ATOM 1500 C CA . VAL A 1 193 ? 21.625 29.703 10.539 1 98 193 VAL A CA 1
ATOM 1501 C C . VAL A 1 193 ? 20.391 30.453 11.031 1 98 193 VAL A C 1
ATOM 1503 O O . VAL A 1 193 ? 19.859 30.156 12.102 1 98 193 VAL A O 1
ATOM 1506 N N . ALA A 1 194 ? 20.031 31.438 10.258 1 98.31 194 ALA A N 1
ATOM 1507 C CA . ALA A 1 194 ? 18.781 32.125 10.555 1 98.31 194 ALA A CA 1
ATOM 1508 C C . ALA A 1 194 ? 17.578 31.203 10.305 1 98.31 194 ALA A C 1
ATOM 1510 O O . ALA A 1 194 ? 17.469 30.594 9.234 1 98.31 194 ALA A O 1
ATOM 1511 N N . VAL A 1 195 ? 16.719 31.078 11.297 1 98.75 195 VAL A N 1
ATOM 1512 C CA . VAL A 1 195 ? 15.539 30.219 11.141 1 98.75 195 VAL A CA 1
ATOM 1513 C C . VAL A 1 195 ? 14.305 30.938 11.695 1 98.75 195 VAL A C 1
ATOM 1515 O O . VAL A 1 195 ? 14.422 31.828 12.531 1 98.75 195 VAL A O 1
ATOM 1518 N N . THR A 1 196 ? 13.172 30.672 11.18 1 98.69 196 THR A N 1
ATOM 1519 C CA . THR A 1 196 ? 11.906 31.016 11.82 1 98.69 196 THR A CA 1
ATOM 1520 C C . THR A 1 196 ? 11.273 29.781 12.461 1 98.69 196 THR A C 1
ATOM 1522 O O . THR A 1 196 ? 11.062 28.766 11.789 1 98.69 196 THR A O 1
ATOM 1525 N N . CYS A 1 197 ? 11.102 29.812 13.766 1 98.62 197 CYS A N 1
ATOM 1526 C CA . CYS A 1 197 ? 10.289 28.828 14.477 1 98.62 197 CYS A CA 1
ATOM 1527 C C . CYS A 1 197 ? 8.852 29.312 14.633 1 98.62 197 CYS A C 1
ATOM 1529 O O . CYS A 1 197 ? 8.586 30.25 15.391 1 98.62 197 CYS A O 1
ATOM 1531 N N . ILE A 1 198 ? 7.945 28.703 13.922 1 96.94 198 ILE A N 1
ATOM 1532 C CA . ILE A 1 198 ? 6.566 29.172 13.875 1 96.94 198 ILE A CA 1
ATOM 1533 C C . ILE A 1 198 ? 5.609 28.016 14.141 1 96.94 198 ILE A C 1
ATOM 1535 O O . ILE A 1 198 ? 5.918 26.859 13.828 1 96.94 198 ILE A O 1
ATOM 1539 N N . ASP A 1 199 ? 4.535 28.312 14.781 1 95.25 199 ASP A N 1
ATOM 1540 C CA . ASP A 1 199 ? 3.451 27.359 14.969 1 95.25 199 ASP A CA 1
ATOM 1541 C C . ASP A 1 199 ? 2.131 27.922 14.438 1 95.25 199 ASP A C 1
ATOM 1543 O O . ASP A 1 199 ? 1.353 28.5 15.195 1 95.25 199 ASP A O 1
ATOM 1547 N N . ALA A 1 200 ? 1.916 27.766 13.203 1 93.12 200 ALA A N 1
ATOM 1548 C CA . ALA A 1 200 ? 0.658 28.047 12.516 1 93.12 200 ALA A CA 1
ATOM 1549 C C . ALA A 1 200 ? 0.075 26.781 11.898 1 93.12 200 ALA A C 1
ATOM 1551 O O . ALA A 1 200 ? 0.506 26.359 10.828 1 93.12 200 ALA A O 1
ATOM 1552 N N . VAL A 1 201 ? -0.988 26.266 12.438 1 90.06 201 VAL A N 1
ATOM 1553 C CA . VAL A 1 201 ? -1.578 24.969 12.102 1 90.06 201 VAL A CA 1
ATOM 1554 C C . VAL A 1 201 ? -0.695 23.844 12.633 1 90.06 201 VAL A C 1
ATOM 1556 O O . VAL A 1 201 ? -1.193 22.891 13.219 1 90.06 201 VAL A O 1
ATOM 1559 N N . MET A 1 202 ? 0.673 23.953 12.5 1 92.25 202 MET A N 1
ATOM 1560 C CA . MET A 1 202 ? 1.652 23.016 13.039 1 92.25 202 MET A CA 1
ATOM 1561 C C . MET A 1 202 ? 2.998 23.688 13.258 1 92.25 202 MET A C 1
ATOM 1563 O O . MET A 1 202 ? 3.309 24.688 12.602 1 92.25 202 MET A O 1
ATOM 1567 N N . PRO A 1 203 ? 3.783 23.141 14.203 1 95.56 203 PRO A N 1
ATOM 1568 C CA . PRO A 1 203 ? 5.117 23.703 14.414 1 95.56 203 PRO A CA 1
ATOM 1569 C C . PRO A 1 203 ? 6.074 23.406 13.266 1 95.56 203 PRO A C 1
ATOM 1571 O O . PRO A 1 203 ? 6.188 22.266 12.82 1 95.56 203 PRO A O 1
ATOM 1574 N N . MET A 1 204 ? 6.738 24.375 12.812 1 97.5 204 MET A N 1
ATOM 1575 C CA . MET A 1 204 ? 7.645 24.234 11.68 1 97.5 204 MET A CA 1
ATOM 1576 C C . MET A 1 204 ? 8.867 25.125 11.836 1 97.5 204 MET A C 1
ATOM 1578 O O . MET A 1 204 ? 8.773 26.219 12.398 1 97.5 204 MET A O 1
ATOM 1582 N N . VAL A 1 205 ? 9.961 24.609 11.469 1 98.62 205 VAL A N 1
ATOM 1583 C CA . VAL A 1 205 ? 11.203 25.375 11.352 1 98.62 205 VAL A CA 1
ATOM 1584 C C . VAL A 1 205 ? 11.453 25.719 9.891 1 98.62 205 VAL A C 1
ATOM 1586 O O . VAL A 1 205 ? 11.539 24.828 9.039 1 98.62 205 VAL A O 1
ATOM 1589 N N . ILE A 1 206 ? 11.57 27 9.602 1 98.75 206 ILE A N 1
ATOM 1590 C CA . ILE A 1 206 ? 11.773 27.469 8.234 1 98.75 206 ILE A CA 1
ATOM 1591 C C . ILE A 1 206 ? 13.211 27.938 8.055 1 98.75 206 ILE A C 1
ATOM 1593 O O . ILE A 1 206 ? 13.695 28.781 8.82 1 98.75 206 ILE A O 1
ATOM 1597 N N . ILE A 1 207 ? 13.867 27.391 7.047 1 98.75 207 ILE A N 1
ATOM 1598 C CA . ILE A 1 207 ? 15.281 27.672 6.785 1 98.75 207 ILE A CA 1
ATOM 1599 C C . ILE A 1 207 ? 15.469 28.047 5.316 1 98.75 207 ILE A C 1
ATOM 1601 O O . ILE A 1 207 ? 14.875 27.438 4.43 1 98.75 207 ILE A O 1
ATOM 1605 N N . HIS A 1 208 ? 16.25 29.047 5.09 1 98.5 208 HIS A N 1
ATOM 1606 C CA . HIS A 1 208 ? 16.594 29.359 3.707 1 98.5 208 HIS A CA 1
ATOM 1607 C C . HIS A 1 208 ? 17.641 28.375 3.168 1 98.5 208 HIS A C 1
ATOM 1609 O O . HIS A 1 208 ? 18.609 28.062 3.852 1 98.5 208 HIS A O 1
ATOM 1615 N N . ALA A 1 209 ? 17.453 27.969 1.933 1 98.25 209 ALA A N 1
ATOM 1616 C CA . ALA A 1 209 ? 18.281 26.938 1.312 1 98.25 209 ALA A CA 1
ATOM 1617 C C . ALA A 1 209 ? 19.75 27.375 1.268 1 98.25 209 ALA A C 1
ATOM 1619 O O . ALA A 1 209 ? 20.641 26.578 1.532 1 98.25 209 ALA A O 1
ATOM 1620 N N . ASP A 1 210 ? 20 28.594 1.088 1 97.31 210 ASP A N 1
ATOM 1621 C CA . ASP A 1 210 ? 21.359 29.109 0.965 1 97.31 210 ASP A CA 1
ATOM 1622 C C . ASP A 1 210 ? 22.141 28.938 2.264 1 97.31 210 ASP A C 1
ATOM 1624 O O . ASP A 1 210 ? 23.359 28.719 2.24 1 97.31 210 ASP A O 1
ATOM 1628 N N . SER A 1 211 ? 21.453 29.047 3.275 1 97.19 211 SER A N 1
ATOM 1629 C CA . SER A 1 211 ? 22.078 28.922 4.586 1 97.19 211 SER A CA 1
ATOM 1630 C C . SER A 1 211 ? 22.578 27.5 4.824 1 97.19 211 SER A C 1
ATOM 1632 O O . SER A 1 211 ? 23.391 27.266 5.723 1 97.19 211 SER A O 1
ATOM 1634 N N . LEU A 1 212 ? 22.078 26.578 4.047 1 97.38 212 LEU A N 1
ATOM 1635 C CA . LEU A 1 212 ? 22.469 25.172 4.18 1 97.38 212 LEU A CA 1
ATOM 1636 C C . LEU A 1 212 ? 23.438 24.766 3.076 1 97.38 212 LEU A C 1
ATOM 1638 O O . LEU A 1 212 ? 23.828 23.594 2.986 1 97.38 212 LEU A O 1
ATOM 1642 N N . GLY A 1 213 ? 23.688 25.656 2.201 1 96.19 213 GLY A N 1
ATOM 1643 C CA . GLY A 1 213 ? 24.656 25.406 1.14 1 96.19 213 GLY A CA 1
ATOM 1644 C C . GLY A 1 213 ? 24.047 24.719 -0.068 1 96.19 213 GLY A C 1
ATOM 1645 O O . GLY A 1 213 ? 24.75 24.062 -0.829 1 96.19 213 GLY A O 1
ATOM 1646 N N . ILE A 1 214 ? 22.781 24.812 -0.201 1 97.19 214 ILE A N 1
ATOM 1647 C CA . ILE A 1 214 ? 22.141 24.219 -1.373 1 97.19 214 ILE A CA 1
ATOM 1648 C C . ILE A 1 214 ? 21.312 25.281 -2.104 1 97.19 214 ILE A C 1
ATOM 1650 O O . ILE A 1 214 ? 21.047 26.359 -1.559 1 97.19 214 ILE A O 1
ATOM 1654 N N . ASN A 1 215 ? 20.891 25.031 -3.34 1 96.31 215 ASN A N 1
ATOM 1655 C CA . ASN A 1 215 ? 20.109 25.953 -4.148 1 96.31 215 ASN A CA 1
ATOM 1656 C C . ASN A 1 215 ? 18.625 25.906 -3.777 1 96.31 215 ASN A C 1
ATOM 1658 O O . ASN A 1 215 ? 17.922 26.922 -3.883 1 96.31 215 ASN A O 1
ATOM 1662 N N . GLY A 1 216 ? 18.156 24.797 -3.367 1 95.44 216 GLY A N 1
ATOM 1663 C CA . GLY A 1 216 ? 16.75 24.625 -3.012 1 95.44 216 GLY A CA 1
ATOM 1664 C C . GLY A 1 216 ? 15.914 24.062 -4.137 1 95.44 216 GLY A C 1
ATOM 1665 O O . GLY A 1 216 ? 14.703 23.875 -3.988 1 95.44 216 GLY A O 1
ATOM 1666 N N . ASP A 1 217 ? 16.531 23.766 -5.246 1 92.38 217 ASP A N 1
ATOM 1667 C CA . ASP A 1 217 ? 15.82 23.188 -6.375 1 92.38 217 ASP A CA 1
ATOM 1668 C C . ASP A 1 217 ? 16.375 21.797 -6.723 1 92.38 217 ASP A C 1
ATOM 1670 O O . ASP A 1 217 ? 16.078 21.266 -7.793 1 92.38 217 ASP A O 1
ATOM 1674 N N . GLU A 1 218 ? 17.172 21.266 -5.785 1 94.75 218 GLU A N 1
ATOM 1675 C CA . GLU A 1 218 ? 17.719 19.922 -5.98 1 94.75 218 GLU A CA 1
ATOM 1676 C C . GLU A 1 218 ? 16.609 18.875 -6.035 1 94.75 218 GLU A C 1
ATOM 1678 O O . GLU A 1 218 ? 15.57 19.047 -5.387 1 94.75 218 GLU A O 1
ATOM 1683 N N . GLY A 1 219 ? 16.812 17.875 -6.801 1 94 219 GLY A N 1
ATOM 1684 C CA . GLY A 1 219 ? 15.875 16.766 -6.816 1 94 219 GLY A CA 1
ATOM 1685 C C . GLY A 1 219 ? 15.836 16 -5.512 1 94 219 GLY A C 1
ATOM 1686 O O . GLY A 1 219 ? 16.812 15.992 -4.758 1 94 219 GLY A O 1
ATOM 1687 N N . LYS A 1 220 ? 14.766 15.398 -5.246 1 93 220 LYS A N 1
ATOM 1688 C CA . LYS A 1 220 ? 14.539 14.688 -3.992 1 93 220 LYS A CA 1
ATOM 1689 C C . LYS A 1 220 ? 15.586 13.594 -3.783 1 93 220 LYS A C 1
ATOM 1691 O O . LYS A 1 220 ? 16.125 13.438 -2.682 1 93 220 LYS A O 1
ATOM 1696 N N . GLN A 1 221 ? 15.859 12.812 -4.816 1 91.19 221 GLN A N 1
ATOM 1697 C CA . GLN A 1 221 ? 16.812 11.719 -4.719 1 91.19 221 GLN A CA 1
ATOM 1698 C C . GLN A 1 221 ? 18.203 12.234 -4.371 1 91.19 221 GLN A C 1
ATOM 1700 O O . GLN A 1 221 ? 18.922 11.633 -3.561 1 91.19 221 GLN A O 1
ATOM 1705 N N . LYS A 1 222 ? 18.562 13.305 -5.004 1 94.31 222 LYS A N 1
ATOM 1706 C CA . LYS A 1 222 ? 19.859 13.922 -4.715 1 94.31 222 LYS A CA 1
ATOM 1707 C C . LYS A 1 222 ? 19.938 14.367 -3.26 1 94.31 222 LYS A C 1
ATOM 1709 O O . LYS A 1 222 ? 20.938 14.125 -2.584 1 94.31 222 LYS A O 1
ATOM 1714 N N . LEU A 1 223 ? 18.906 14.992 -2.779 1 95.5 223 LEU A N 1
ATOM 1715 C CA . LEU A 1 223 ? 18.859 15.477 -1.403 1 95.5 223 LEU A CA 1
ATOM 1716 C C . LEU A 1 223 ? 18.938 14.32 -0.417 1 95.5 223 LEU A C 1
ATOM 1718 O O . LEU A 1 223 ? 19.641 14.406 0.597 1 95.5 223 LEU A O 1
ATOM 1722 N N . ALA A 1 224 ? 18.234 13.266 -0.788 1 92.06 224 ALA A N 1
ATOM 1723 C CA . ALA A 1 224 ? 18.203 12.094 0.088 1 92.06 224 ALA A CA 1
ATOM 1724 C C . ALA A 1 224 ? 19.594 11.484 0.242 1 92.06 224 ALA A C 1
ATOM 1726 O O . ALA A 1 224 ? 19.875 10.812 1.239 1 92.06 224 ALA A O 1
ATOM 1727 N N . ALA A 1 225 ? 20.438 11.734 -0.7 1 92.69 225 ALA A N 1
ATOM 1728 C CA . ALA A 1 225 ? 21.781 11.172 -0.691 1 92.69 225 ALA A CA 1
ATOM 1729 C C . ALA A 1 225 ? 22.766 12.109 0.015 1 92.69 225 ALA A C 1
ATOM 1731 O O . ALA A 1 225 ? 23.938 11.766 0.194 1 92.69 225 ALA A O 1
ATOM 1732 N N . MET A 1 226 ? 22.281 13.211 0.486 1 94.12 226 MET A N 1
ATOM 1733 C CA . MET A 1 226 ? 23.141 14.18 1.152 1 94.12 226 MET A CA 1
ATOM 1734 C C . MET A 1 226 ? 23.062 14.023 2.668 1 94.12 226 MET A C 1
ATOM 1736 O O . MET A 1 226 ? 22.516 14.883 3.361 1 94.12 226 MET A O 1
ATOM 1740 N N . ASP A 1 227 ? 23.766 13.086 3.168 1 94.5 227 ASP A N 1
ATOM 1741 C CA . ASP A 1 227 ? 23.672 12.719 4.578 1 94.5 227 ASP A CA 1
ATOM 1742 C C . ASP A 1 227 ? 24.078 13.883 5.477 1 94.5 227 ASP A C 1
ATOM 1744 O O . ASP A 1 227 ? 23.438 14.133 6.5 1 94.5 227 ASP A O 1
ATOM 1748 N N . HIS A 1 228 ? 25.125 14.555 5.09 1 95.38 228 HIS A N 1
ATOM 1749 C CA . HIS A 1 228 ? 25.609 15.656 5.91 1 95.38 228 HIS A CA 1
ATOM 1750 C C . HIS A 1 228 ? 24.578 16.766 6 1 95.38 228 HIS A C 1
ATOM 1752 O O . HIS A 1 228 ? 24.391 17.375 7.059 1 95.38 228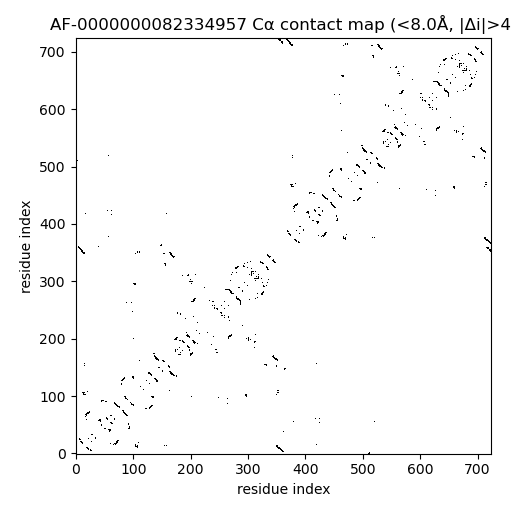 HIS A O 1
ATOM 1758 N N . LEU A 1 229 ? 23.938 17.047 4.906 1 95.94 229 LEU A N 1
ATOM 1759 C CA . LEU A 1 229 ? 22.875 18.062 4.887 1 95.94 229 LEU A CA 1
ATOM 1760 C C . LEU A 1 229 ? 21.734 17.656 5.801 1 95.94 229 LEU A C 1
ATOM 1762 O O . LEU A 1 229 ? 21.266 18.453 6.605 1 95.94 229 LEU A O 1
ATOM 1766 N N . LEU A 1 230 ? 21.312 16.453 5.719 1 96.62 230 LEU A N 1
ATOM 1767 C CA . LEU A 1 230 ? 20.172 15.969 6.48 1 96.62 230 LEU A CA 1
ATOM 1768 C C . LEU A 1 230 ? 20.484 15.922 7.969 1 96.62 230 LEU A C 1
ATOM 1770 O O . LEU A 1 230 ? 19.625 16.188 8.805 1 96.62 230 LEU A O 1
ATOM 1774 N N . GLU A 1 231 ? 21.703 15.586 8.258 1 96.44 231 GLU A N 1
ATOM 1775 C CA . GLU A 1 231 ? 22.125 15.602 9.648 1 96.44 231 GLU A CA 1
ATOM 1776 C C . GLU A 1 231 ? 22.109 17.016 10.219 1 96.44 231 GLU A C 1
ATOM 1778 O O . GLU A 1 231 ? 21.688 17.219 11.359 1 96.44 231 GLU A O 1
ATOM 1783 N N . ARG A 1 232 ? 22.594 17.922 9.453 1 97.19 232 ARG A N 1
ATOM 1784 C CA . ARG A 1 232 ? 22.594 19.312 9.875 1 97.19 232 ARG A CA 1
ATOM 1785 C C . ARG A 1 232 ? 21.172 19.828 10.07 1 97.19 232 ARG A C 1
ATOM 1787 O O . ARG A 1 232 ? 20.875 20.469 11.078 1 97.19 232 ARG A O 1
ATOM 1794 N N . VAL A 1 233 ? 20.312 19.531 9.141 1 97.69 233 VAL A N 1
ATOM 1795 C CA . VAL A 1 233 ? 18.922 19.938 9.211 1 97.69 233 VAL A CA 1
ATOM 1796 C C . VAL A 1 233 ? 18.266 19.328 10.453 1 97.69 233 VAL A C 1
ATOM 1798 O O . VAL A 1 233 ? 17.547 20.016 11.18 1 97.69 233 VAL A O 1
ATOM 1801 N N . ASN A 1 234 ? 18.578 18.094 10.695 1 97.56 234 ASN A N 1
ATOM 1802 C CA . ASN A 1 234 ? 18.016 17.422 11.867 1 97.56 234 ASN A CA 1
ATOM 1803 C C . ASN A 1 234 ? 18.516 18.047 13.164 1 97.56 234 ASN A C 1
ATOM 1805 O O . ASN A 1 234 ? 17.766 18.172 14.133 1 97.56 234 ASN A O 1
ATOM 1809 N N . SER A 1 235 ? 19.75 18.344 13.18 1 97.81 235 SER A N 1
ATOM 1810 C CA . SER A 1 235 ? 20.312 19.016 14.352 1 97.81 235 SER A CA 1
ATOM 1811 C C . SER A 1 235 ? 19.594 20.328 14.633 1 97.81 235 SER A C 1
ATOM 1813 O O . SER A 1 235 ? 19.219 20.609 15.773 1 97.81 235 SER A O 1
ATOM 1815 N N . ILE A 1 236 ? 19.406 21.078 13.625 1 98.19 236 ILE A N 1
ATOM 1816 C CA . ILE A 1 236 ? 18.719 22.344 13.758 1 98.19 236 ILE A CA 1
ATOM 1817 C C . ILE A 1 236 ? 17.281 22.109 14.219 1 98.19 236 ILE A C 1
ATOM 1819 O O . ILE A 1 236 ? 16.781 22.797 15.109 1 98.19 236 ILE A O 1
ATOM 1823 N N . ARG A 1 237 ? 16.641 21.141 13.617 1 98.31 237 ARG A N 1
ATOM 1824 C CA . ARG A 1 237 ? 15.266 20.781 13.961 1 98.31 237 ARG A CA 1
ATOM 1825 C C . ARG A 1 237 ? 15.133 20.469 15.453 1 98.31 237 ARG A C 1
ATOM 1827 O O . ARG A 1 237 ? 14.211 20.953 16.109 1 98.31 237 ARG A O 1
ATOM 1834 N N . ILE A 1 238 ? 16.062 19.656 15.977 1 98.19 238 ILE A N 1
ATOM 1835 C CA . ILE A 1 238 ? 16.016 19.219 17.375 1 98.19 238 ILE A CA 1
ATOM 1836 C C . ILE A 1 238 ? 16.188 20.422 18.297 1 98.19 238 ILE A C 1
ATOM 1838 O O . ILE A 1 238 ? 15.414 20.609 19.234 1 98.19 238 ILE A O 1
ATOM 1842 N N . LYS A 1 239 ? 17.156 21.266 18 1 98.25 239 LYS A N 1
ATOM 1843 C CA . LYS A 1 239 ? 17.391 22.453 18.797 1 98.25 239 LYS A CA 1
ATOM 1844 C C . LYS A 1 239 ? 16.188 23.406 18.75 1 98.25 239 LYS A C 1
ATOM 1846 O O . LYS A 1 239 ? 15.789 23.969 19.766 1 98.25 239 LYS A O 1
ATOM 1851 N N . ALA A 1 240 ? 15.664 23.547 17.594 1 98.38 240 ALA A N 1
ATOM 1852 C CA . ALA A 1 240 ? 14.469 24.375 17.438 1 98.38 240 ALA A CA 1
ATOM 1853 C C . ALA A 1 240 ? 13.312 23.844 18.266 1 98.38 240 ALA A C 1
ATOM 1855 O O . ALA A 1 240 ? 12.578 24.609 18.891 1 98.38 240 ALA A O 1
ATOM 1856 N N . GLY A 1 241 ? 13.156 22.531 18.234 1 97.62 241 GLY A N 1
ATOM 1857 C CA . GLY A 1 241 ? 12.094 21.922 19.016 1 97.62 241 GLY A CA 1
ATOM 1858 C C . GLY A 1 241 ? 12.203 22.219 20.5 1 97.62 241 GLY A C 1
ATOM 1859 O O . GLY A 1 241 ? 11.188 22.469 21.156 1 97.62 241 GLY A O 1
ATOM 1860 N N . ILE A 1 242 ? 13.414 22.203 20.969 1 97.5 242 ILE A N 1
ATOM 1861 C CA . ILE A 1 242 ? 13.672 22.547 22.359 1 97.5 242 ILE A CA 1
ATOM 1862 C C . ILE A 1 242 ? 13.312 24 22.625 1 97.5 242 ILE A C 1
ATOM 1864 O O . ILE A 1 242 ? 12.609 24.328 23.578 1 97.5 242 ILE A O 1
ATOM 1868 N N . MET A 1 243 ? 13.734 24.812 21.719 1 97.94 243 MET A N 1
ATOM 1869 C CA . MET A 1 243 ? 13.492 26.25 21.859 1 97.94 243 MET A CA 1
ATOM 1870 C C . MET A 1 243 ? 12 26.562 21.797 1 97.94 243 MET A C 1
ATOM 1872 O O . MET A 1 243 ? 11.531 27.5 22.438 1 97.94 243 MET A O 1
ATOM 1876 N N . MET A 1 244 ? 11.273 25.766 21.031 1 97.81 244 MET A N 1
ATOM 1877 C CA . MET A 1 244 ? 9.836 25.969 20.859 1 97.81 244 MET A CA 1
ATOM 1878 C C . MET A 1 244 ? 9.062 25.422 22.062 1 97.81 244 MET A C 1
ATOM 1880 O O . MET A 1 244 ? 7.848 25.609 22.156 1 97.81 244 MET A O 1
ATOM 1884 N N . ARG A 1 245 ? 9.734 24.734 22.906 1 96.06 245 ARG A N 1
ATOM 1885 C CA . ARG A 1 245 ? 9.141 24.172 24.109 1 96.06 245 ARG A CA 1
ATOM 1886 C C . ARG A 1 245 ? 7.992 23.234 23.766 1 96.06 245 ARG A C 1
ATOM 1888 O O . ARG A 1 245 ? 6.906 23.344 24.359 1 96.06 245 ARG A O 1
ATOM 1895 N N . LEU A 1 246 ? 8.219 22.391 22.812 1 95 246 LEU A N 1
ATOM 1896 C CA . LEU A 1 246 ? 7.23 21.375 22.438 1 95 246 LEU A CA 1
ATOM 1897 C C . LEU A 1 246 ? 6.957 20.438 23.609 1 95 246 LEU A C 1
ATOM 1899 O O . LEU A 1 246 ? 7.852 20.141 24.406 1 95 246 LEU A O 1
ATOM 1903 N N . LYS A 1 247 ? 5.789 20.031 23.688 1 90.5 247 LYS A N 1
ATOM 1904 C CA . LYS A 1 247 ? 5.383 19.219 24.828 1 90.5 247 LYS A CA 1
ATOM 1905 C C . LYS A 1 247 ? 4.922 17.828 24.375 1 90.5 247 LYS A C 1
ATOM 1907 O O . LYS A 1 247 ? 4.453 17.656 23.25 1 90.5 247 LYS A O 1
ATOM 1912 N N . ASN A 1 248 ? 5.078 16.891 25.281 1 87.19 248 ASN A N 1
ATOM 1913 C CA . ASN A 1 248 ? 4.484 15.555 25.141 1 87.19 248 ASN A CA 1
ATOM 1914 C C . ASN A 1 248 ? 2.982 15.586 25.406 1 87.19 248 ASN A C 1
ATOM 1916 O O . ASN A 1 248 ? 2.436 16.609 25.812 1 87.19 248 ASN A O 1
ATOM 1920 N N . SER A 1 249 ? 2.381 14.445 25.125 1 77.12 249 SER A N 1
ATOM 1921 C CA . SER A 1 249 ? 0.937 14.328 25.297 1 77.12 249 SER A CA 1
ATOM 1922 C C . SER A 1 249 ? 0.526 14.562 26.75 1 77.12 249 SER A C 1
ATOM 1924 O O . SER A 1 249 ? -0.584 15.023 27.016 1 77.12 249 SER A O 1
ATOM 1926 N N . ASP A 1 250 ? 1.413 14.312 27.656 1 82.5 250 ASP A N 1
ATOM 1927 C CA . ASP A 1 250 ? 1.104 14.461 29.078 1 82.5 250 ASP A CA 1
ATOM 1928 C C . ASP A 1 250 ? 1.376 15.883 29.547 1 82.5 250 ASP A C 1
ATOM 1930 O O . ASP A 1 250 ? 1.211 16.188 30.734 1 82.5 250 ASP A O 1
ATOM 1934 N N . GLY A 1 251 ? 1.825 16.688 28.672 1 86.5 251 GLY A N 1
ATOM 1935 C CA . GLY A 1 251 ? 2.016 18.094 29 1 86.5 251 GLY A CA 1
ATOM 1936 C C . GLY A 1 251 ? 3.449 18.422 29.375 1 86.5 251 GLY A C 1
ATOM 1937 O O . GLY A 1 251 ? 3.809 19.609 29.469 1 86.5 251 GLY A O 1
ATOM 1938 N N . SER A 1 252 ? 4.219 17.406 29.531 1 92.62 252 SER A N 1
ATOM 1939 C CA . SER A 1 252 ? 5.613 17.641 29.875 1 92.62 252 SER A CA 1
ATOM 1940 C C . SER A 1 252 ? 6.398 18.156 28.672 1 92.62 252 SER A C 1
ATOM 1942 O O . SER A 1 252 ? 6.078 17.812 27.531 1 92.62 252 SER A O 1
ATOM 1944 N N . LEU A 1 253 ? 7.348 18.969 29 1 93.69 253 LEU A N 1
ATOM 1945 C CA . LEU A 1 253 ? 8.219 19.453 27.938 1 93.69 253 LEU A CA 1
ATOM 1946 C C . LEU A 1 253 ? 8.984 18.297 27.297 1 93.69 253 LEU A C 1
ATOM 1948 O O . LEU A 1 253 ? 9.5 17.422 28 1 93.69 253 LEU A O 1
ATOM 1952 N N . MET A 1 254 ? 9.055 18.281 26 1 94.56 254 MET A N 1
ATOM 1953 C CA . MET A 1 254 ? 9.852 17.281 25.297 1 94.56 254 MET A CA 1
ATOM 1954 C C . MET A 1 254 ? 11.344 17.484 25.547 1 94.56 254 MET A C 1
ATOM 1956 O O . MET A 1 254 ? 11.82 18.625 25.562 1 94.56 254 MET A O 1
ATOM 1960 N N . THR A 1 255 ? 12.008 16.344 25.766 1 96.06 255 THR A N 1
ATOM 1961 C CA . THR A 1 255 ? 13.461 16.375 25.844 1 96.06 255 THR A CA 1
ATOM 1962 C C . THR A 1 255 ? 14.086 16.344 24.453 1 96.06 255 THR A C 1
ATOM 1964 O O . THR A 1 255 ? 13.383 16.188 23.453 1 96.06 255 THR A O 1
ATOM 1967 N N . GLU A 1 256 ? 15.367 16.516 24.516 1 96.31 256 GLU A N 1
ATOM 1968 C CA . GLU A 1 256 ? 16.094 16.375 23.266 1 96.31 256 GLU A CA 1
ATOM 1969 C C . GLU A 1 256 ? 15.852 14.992 22.641 1 96.31 256 GLU A C 1
ATOM 1971 O O . GLU A 1 256 ? 15.672 14.875 21.438 1 96.31 256 GLU A O 1
ATOM 1976 N N . SER A 1 257 ? 15.844 13.992 23.453 1 95.81 257 SER A N 1
ATOM 1977 C CA . SER A 1 257 ? 15.609 12.625 23 1 95.81 257 SER A CA 1
ATOM 1978 C C . SER A 1 257 ? 14.195 12.461 22.453 1 95.81 257 SER A C 1
ATOM 1980 O O . SER A 1 257 ? 13.992 11.781 21.453 1 95.81 257 SER A O 1
ATOM 1982 N N . ASP A 1 258 ? 13.242 13.07 23.047 1 94.88 258 ASP A N 1
ATOM 1983 C CA . ASP A 1 258 ? 11.867 13.023 22.578 1 94.88 258 ASP A CA 1
ATOM 1984 C C . ASP A 1 258 ? 11.75 13.617 21.172 1 94.88 258 ASP A C 1
ATOM 1986 O O . ASP A 1 258 ? 11.117 13.031 20.297 1 94.88 258 ASP A O 1
ATOM 1990 N N . ILE A 1 259 ? 12.352 14.75 21.016 1 95.38 259 ILE A N 1
ATOM 1991 C CA . ILE A 1 259 ? 12.281 15.445 19.734 1 95.38 259 ILE A CA 1
ATOM 1992 C C . ILE A 1 259 ? 13.023 14.648 18.672 1 95.38 259 ILE A C 1
ATOM 1994 O O . ILE A 1 259 ? 12.547 14.508 17.531 1 95.38 259 ILE A O 1
ATOM 1998 N N . ALA A 1 260 ? 14.172 14.125 19.094 1 94.88 260 ALA A N 1
ATOM 1999 C CA . ALA A 1 260 ? 14.961 13.328 18.172 1 94.88 260 ALA A CA 1
ATOM 2000 C C . ALA A 1 260 ? 14.172 12.125 17.656 1 94.88 260 ALA A C 1
ATOM 2002 O O . ALA A 1 260 ? 14.305 11.734 16.5 1 94.88 260 ALA A O 1
ATOM 2003 N N . ASN A 1 261 ? 13.297 11.602 18.469 1 92.5 261 ASN A N 1
ATOM 2004 C CA . ASN A 1 261 ? 12.578 10.383 18.125 1 92.5 261 ASN A CA 1
ATOM 2005 C C . ASN A 1 261 ? 11.164 10.68 17.641 1 92.5 261 ASN A C 1
ATOM 2007 O O . ASN A 1 261 ? 10.414 9.766 17.312 1 92.5 261 ASN A O 1
ATOM 2011 N N . SER A 1 262 ? 10.867 11.969 17.656 1 93.06 262 SER A N 1
ATOM 2012 C CA . SER A 1 262 ? 9.539 12.336 17.172 1 93.06 262 SER A CA 1
ATOM 2013 C C . SER A 1 262 ? 9.359 11.953 15.703 1 93.06 262 SER A C 1
ATOM 2015 O O . SER A 1 262 ? 10.281 12.109 14.898 1 93.06 262 SER A O 1
ATOM 2017 N N . ILE A 1 263 ? 8.133 11.531 15.391 1 91.38 263 ILE A N 1
ATOM 2018 C CA . ILE A 1 263 ? 7.855 11.156 14 1 91.38 263 ILE A CA 1
ATOM 2019 C C . ILE A 1 263 ? 7.016 12.242 13.336 1 91.38 263 ILE A C 1
ATOM 2021 O O . ILE A 1 263 ? 6.676 12.133 12.156 1 91.38 263 ILE A O 1
ATOM 2025 N N . THR A 1 264 ? 6.777 13.367 14.102 1 91.12 264 THR A N 1
ATOM 2026 C CA . THR A 1 264 ? 5.84 14.32 13.516 1 91.12 264 THR A CA 1
ATOM 2027 C C . THR A 1 264 ? 6.32 15.75 13.734 1 91.12 264 THR A C 1
ATOM 2029 O O . THR A 1 264 ? 5.996 16.641 12.953 1 91.12 264 THR A O 1
ATOM 2032 N N . LEU A 1 265 ? 7.094 16.109 14.828 1 92.19 265 LEU A N 1
ATOM 2033 C CA . LEU A 1 265 ? 7.293 17.5 15.203 1 92.19 265 LEU A CA 1
ATOM 2034 C C . LEU A 1 265 ? 8.758 17.766 15.547 1 92.19 265 LEU A C 1
ATOM 2036 O O . LEU A 1 265 ? 9.445 16.891 16.062 1 92.19 265 LEU A O 1
ATOM 2040 N N . PRO A 1 266 ? 9.234 18.922 15.328 1 96.12 266 PRO A N 1
ATOM 2041 C CA . PRO A 1 266 ? 8.672 19.875 14.375 1 96.12 266 PRO A CA 1
ATOM 2042 C C . PRO A 1 266 ? 8.992 19.531 12.922 1 96.12 266 PRO A C 1
ATOM 2044 O O . PRO A 1 266 ? 9.914 18.734 12.664 1 96.12 266 PRO A O 1
ATOM 2047 N N . LYS A 1 267 ? 8.195 20.078 12.055 1 96.31 267 LYS A N 1
ATOM 2048 C CA . LYS A 1 267 ? 8.492 19.938 10.633 1 96.31 267 LYS A CA 1
ATOM 2049 C C . LYS A 1 267 ? 9.547 20.953 10.188 1 96.31 267 LYS A C 1
ATOM 2051 O O . LYS A 1 267 ? 9.828 21.906 10.906 1 96.31 267 LYS A O 1
ATOM 2056 N N . VAL A 1 268 ? 10.141 20.688 9.102 1 97.81 268 VAL A N 1
ATOM 2057 C CA . VAL A 1 268 ? 11.133 21.609 8.555 1 97.81 268 VAL A CA 1
ATOM 2058 C C . VAL A 1 268 ? 10.742 22.016 7.133 1 97.81 268 VAL A C 1
ATOM 2060 O O . VAL A 1 268 ? 10.312 21.172 6.34 1 97.81 268 VAL A O 1
ATOM 2063 N N . ALA A 1 269 ? 10.828 23.234 6.855 1 98.19 269 ALA A N 1
ATOM 2064 C CA . ALA A 1 269 ? 10.703 23.766 5.496 1 98.19 269 ALA A CA 1
ATOM 2065 C C . ALA A 1 269 ? 12 24.438 5.051 1 98.19 269 ALA A C 1
ATOM 2067 O O . ALA A 1 269 ? 12.445 25.406 5.652 1 98.19 269 ALA A O 1
ATOM 2068 N N . ILE A 1 270 ? 12.625 23.906 4.059 1 98.38 270 ILE A N 1
ATOM 2069 C CA . ILE A 1 270 ? 13.727 24.578 3.379 1 98.38 270 ILE A CA 1
ATOM 2070 C C . ILE A 1 270 ? 13.195 25.344 2.164 1 98.38 270 ILE A C 1
ATOM 2072 O O . ILE A 1 270 ? 12.617 24.734 1.256 1 98.38 270 ILE A O 1
ATOM 2076 N N . ILE A 1 271 ? 13.438 26.641 2.186 1 98.62 271 ILE A N 1
ATOM 2077 C CA . ILE A 1 271 ? 12.766 27.438 1.167 1 98.62 271 ILE A CA 1
ATOM 2078 C C . ILE A 1 271 ? 13.797 28.094 0.263 1 98.62 271 ILE A C 1
ATOM 2080 O O . ILE A 1 271 ? 14.945 28.297 0.662 1 98.62 271 ILE A O 1
ATOM 2084 N N . SER A 1 272 ? 13.406 28.406 -0.919 1 98.25 272 SER A N 1
ATOM 2085 C CA . SER A 1 272 ? 14.203 29.125 -1.907 1 98.25 272 SER A CA 1
ATOM 2086 C C . SER A 1 272 ? 13.312 29.938 -2.84 1 98.25 272 SER A C 1
ATOM 2088 O O . SER A 1 272 ? 12.086 29.891 -2.734 1 98.25 272 SER A O 1
ATOM 2090 N N . GLN A 1 273 ? 13.938 30.719 -3.633 1 95.81 273 GLN A N 1
ATOM 2091 C CA . GLN A 1 273 ? 13.227 31.625 -4.531 1 95.81 273 GLN A CA 1
ATOM 2092 C C . GLN A 1 273 ? 12.391 30.844 -5.543 1 95.81 273 GLN A C 1
ATOM 2094 O O . GLN A 1 273 ? 12.82 29.812 -6.043 1 95.81 273 GLN A O 1
ATOM 2099 N N . GLY A 1 274 ? 11.203 31.375 -5.781 1 95.06 274 GLY A N 1
ATOM 2100 C CA . GLY A 1 274 ? 10.383 30.781 -6.828 1 95.06 274 GLY A CA 1
ATOM 2101 C C . GLY A 1 274 ? 10.844 31.156 -8.227 1 95.06 274 GLY A C 1
ATOM 2102 O O . GLY A 1 274 ? 12.016 31.469 -8.43 1 95.06 274 GLY A O 1
ATOM 2103 N N . ASN A 1 275 ? 10 30.859 -9.133 1 93.19 275 ASN A N 1
ATOM 2104 C CA . ASN A 1 275 ? 10.227 31.234 -10.516 1 93.19 275 ASN A CA 1
ATOM 2105 C C . ASN A 1 275 ? 8.992 31.875 -11.141 1 93.19 275 ASN A C 1
ATOM 2107 O O . ASN A 1 275 ? 8.18 32.469 -10.438 1 93.19 275 ASN A O 1
ATOM 2111 N N . GLU A 1 276 ? 8.859 31.844 -12.43 1 93.12 276 GLU A N 1
ATOM 2112 C CA . GLU A 1 276 ? 7.754 32.469 -13.125 1 93.12 276 GLU A CA 1
ATOM 2113 C C . GLU A 1 276 ? 6.426 31.812 -12.781 1 93.12 276 GLU A C 1
ATOM 2115 O O . GLU A 1 276 ? 5.379 32.469 -12.773 1 93.12 276 GLU A O 1
ATOM 2120 N N . ASN A 1 277 ? 6.477 30.594 -12.406 1 95 277 ASN A N 1
ATOM 2121 C CA . ASN A 1 277 ? 5.258 29.812 -12.219 1 95 277 ASN A CA 1
ATOM 2122 C C . ASN A 1 277 ? 4.895 29.688 -10.742 1 95 277 ASN A C 1
ATOM 2124 O O . ASN A 1 277 ? 3.805 29.234 -10.398 1 95 277 ASN A O 1
ATOM 2128 N N . CYS A 1 278 ? 5.789 30 -9.828 1 96.62 278 CYS A N 1
ATOM 2129 C CA . CYS A 1 278 ? 5.559 29.875 -8.391 1 96.62 278 CYS A CA 1
ATOM 2130 C C . CYS A 1 278 ? 6.223 31.016 -7.633 1 96.62 278 CYS A C 1
ATOM 2132 O O . CYS A 1 278 ? 7.117 31.688 -8.164 1 96.62 278 CYS A O 1
ATOM 2134 N N . ASP A 1 279 ? 5.766 31.297 -6.461 1 97.62 279 ASP A N 1
ATOM 2135 C CA . ASP A 1 279 ? 6.254 32.406 -5.664 1 97.62 279 ASP A CA 1
ATOM 2136 C C . ASP A 1 279 ? 7.438 32 -4.793 1 97.62 279 ASP A C 1
ATOM 2138 O O . ASP A 1 279 ? 8.336 32.812 -4.531 1 97.62 279 ASP A O 1
ATOM 2142 N N . ILE A 1 280 ? 7.398 30.812 -4.34 1 97.69 280 ILE A N 1
ATOM 2143 C CA . ILE A 1 280 ? 8.414 30.312 -3.432 1 97.69 280 ILE A CA 1
ATOM 2144 C C . ILE A 1 280 ? 8.516 28.781 -3.57 1 97.69 280 ILE A C 1
ATOM 2146 O O . ILE A 1 280 ? 7.535 28.125 -3.91 1 97.69 280 ILE A O 1
ATOM 2150 N N . SER A 1 281 ? 9.719 28.203 -3.416 1 97.56 281 SER A N 1
ATOM 2151 C CA . SER A 1 281 ? 9.93 26.766 -3.422 1 97.56 281 SER A CA 1
ATOM 2152 C C . SER A 1 281 ? 10.141 26.234 -2.01 1 97.56 281 SER A C 1
ATOM 2154 O O . SER A 1 281 ? 10.742 26.906 -1.169 1 97.56 281 SER A O 1
ATOM 2156 N N . MET A 1 282 ? 9.625 25.062 -1.797 1 97.44 282 MET A N 1
ATOM 2157 C CA . MET A 1 282 ? 9.727 24.453 -0.473 1 97.44 282 MET A CA 1
ATOM 2158 C C . MET A 1 282 ? 10.148 23 -0.575 1 97.44 282 MET A C 1
ATOM 2160 O O . MET A 1 282 ? 9.555 22.219 -1.328 1 97.44 282 MET A O 1
ATOM 2164 N N . ILE A 1 283 ? 11.195 22.625 0.087 1 97.38 283 ILE A N 1
ATOM 2165 C CA . ILE A 1 283 ? 11.5 21.25 0.438 1 97.38 283 ILE A CA 1
ATOM 2166 C C . ILE A 1 283 ? 10.969 20.938 1.835 1 97.38 283 ILE A C 1
ATOM 2168 O O . ILE A 1 283 ? 11.438 21.516 2.824 1 97.38 283 ILE A O 1
ATOM 2172 N N . TYR A 1 284 ? 9.961 20.125 1.87 1 95.5 284 TYR A N 1
ATOM 2173 C CA . TYR A 1 284 ? 9.234 19.844 3.102 1 95.5 284 TYR A CA 1
ATOM 2174 C C . TYR A 1 284 ? 9.719 18.547 3.734 1 95.5 284 TYR A C 1
ATOM 2176 O O . TYR A 1 284 ? 9.758 17.5 3.076 1 95.5 284 TYR A O 1
ATOM 2184 N N . LEU A 1 285 ? 10.117 18.625 5.035 1 94.44 285 LEU A N 1
ATOM 2185 C CA . LEU A 1 285 ? 10.641 17.453 5.727 1 94.44 285 LEU A CA 1
ATOM 2186 C C . LEU A 1 285 ? 9.836 17.156 6.984 1 94.44 285 LEU A C 1
ATOM 2188 O O . LEU A 1 285 ? 9.555 18.062 7.773 1 94.44 285 LEU A O 1
ATOM 2192 N N . THR A 1 286 ? 9.453 15.867 7.141 1 90 286 THR A N 1
ATOM 2193 C CA . THR A 1 286 ? 9.148 15.352 8.469 1 90 286 THR A CA 1
ATOM 2194 C C . THR A 1 286 ? 10.422 14.961 9.211 1 90 286 THR A C 1
ATOM 2196 O O . THR A 1 286 ? 11.516 15.023 8.641 1 90 286 THR A O 1
ATOM 2199 N N . PRO A 1 287 ? 10.32 14.625 10.516 1 88.06 287 PRO A N 1
ATOM 2200 C CA . PRO A 1 287 ? 11.516 14.172 11.234 1 88.06 287 PRO A CA 1
ATOM 2201 C C . PRO A 1 287 ? 12.172 12.953 10.57 1 88.06 287 PRO A C 1
ATOM 2203 O O . PRO A 1 287 ? 13.375 12.75 10.719 1 88.06 287 PRO A O 1
ATOM 2206 N N . LYS A 1 288 ? 11.406 12.289 9.672 1 84.19 288 LYS A N 1
ATOM 2207 C CA . LYS A 1 288 ? 11.914 11 9.211 1 84.19 288 LYS A CA 1
ATOM 2208 C C . LYS A 1 288 ? 12.18 11.016 7.707 1 84.19 288 LYS A C 1
ATOM 2210 O O . LYS A 1 288 ? 12.938 10.188 7.199 1 84.19 288 LYS A O 1
ATOM 2215 N N . GLU A 1 289 ? 11.586 11.969 7.023 1 87.88 289 GLU A N 1
ATOM 2216 C CA . GLU A 1 289 ? 11.719 11.844 5.578 1 87.88 289 GLU A CA 1
ATOM 2217 C C . GLU A 1 289 ? 11.453 13.172 4.879 1 87.88 289 GLU A C 1
ATOM 2219 O O . GLU A 1 289 ? 10.82 14.062 5.453 1 87.88 289 GLU A O 1
ATOM 2224 N N . ILE A 1 290 ? 12.008 13.289 3.619 1 93.06 290 ILE A N 1
ATOM 2225 C CA . ILE A 1 290 ? 11.648 14.359 2.699 1 93.06 290 ILE A CA 1
ATOM 2226 C C . ILE A 1 290 ? 10.32 14.031 2.018 1 93.06 290 ILE A C 1
ATOM 2228 O O . ILE A 1 290 ? 10.172 12.961 1.412 1 93.06 290 ILE A O 1
ATOM 2232 N N . HIS A 1 291 ? 9.422 14.898 2.121 1 92 291 HIS A N 1
ATOM 2233 C CA . HIS A 1 291 ? 8.102 14.664 1.545 1 92 291 HIS A CA 1
ATOM 2234 C C . HIS A 1 291 ? 8.094 14.969 0.051 1 92 291 HIS A C 1
ATOM 2236 O O . HIS A 1 291 ? 8.727 15.922 -0.396 1 92 291 HIS A O 1
ATOM 2242 N N . GLN A 1 292 ? 7.316 14.156 -0.655 1 89.56 292 GLN A N 1
ATOM 2243 C CA . GLN A 1 292 ? 7.164 14.375 -2.09 1 89.56 292 GLN A CA 1
ATOM 2244 C C . GLN A 1 292 ? 6.297 15.594 -2.377 1 89.56 292 GLN A C 1
ATOM 2246 O O . GLN A 1 292 ? 6.617 16.406 -3.252 1 89.56 292 GLN A O 1
ATOM 2251 N N . SER A 1 293 ? 5.215 15.656 -1.698 1 89.69 293 SER A N 1
ATOM 2252 C CA . SER A 1 293 ? 4.301 16.781 -1.812 1 89.69 293 SER A CA 1
ATOM 2253 C C . SER A 1 293 ? 4.254 17.594 -0.521 1 89.69 293 SER A C 1
ATOM 2255 O O . SER A 1 293 ? 4.855 17.203 0.484 1 89.69 293 SER A O 1
ATOM 2257 N N . ILE A 1 294 ? 3.6 18.703 -0.621 1 88.44 294 ILE A N 1
ATOM 2258 C CA . ILE A 1 294 ? 3.477 19.531 0.572 1 88.44 294 ILE A CA 1
ATOM 2259 C C . ILE A 1 294 ? 2.258 19.094 1.382 1 88.44 294 ILE A C 1
ATOM 2261 O O . ILE A 1 294 ? 1.199 18.812 0.817 1 88.44 294 ILE A O 1
ATOM 2265 N N . ALA A 1 295 ? 2.461 18.922 2.664 1 89.69 295 ALA A N 1
ATOM 2266 C CA . ALA A 1 295 ? 1.312 18.75 3.549 1 89.69 295 ALA A CA 1
ATOM 2267 C C . ALA A 1 295 ? 0.507 20.047 3.652 1 89.69 295 ALA A C 1
ATOM 2269 O O . ALA A 1 295 ? 1.075 21.141 3.646 1 89.69 295 ALA A O 1
ATOM 2270 N N . VAL A 1 296 ? -0.731 19.906 3.76 1 92.44 296 VAL A N 1
ATOM 2271 C CA . VAL A 1 296 ? -1.59 21.078 3.898 1 92.44 296 VAL A CA 1
ATOM 2272 C C . VAL A 1 296 ? -1.128 21.922 5.086 1 92.44 296 VAL A C 1
ATOM 2274 O O . VAL A 1 296 ? -0.964 23.141 4.969 1 92.44 296 VAL A O 1
ATOM 2277 N N . SER A 1 297 ? -0.845 21.266 6.164 1 90.81 297 SER A N 1
ATOM 2278 C CA . SER A 1 297 ? -0.418 21.984 7.355 1 90.81 297 SER A CA 1
ATOM 2279 C C . SER A 1 297 ? 0.891 22.734 7.109 1 90.81 297 SER A C 1
ATOM 2281 O O . SER A 1 297 ? 1.051 23.875 7.543 1 90.81 297 SER A O 1
ATOM 2283 N N . GLY A 1 298 ? 1.747 22.094 6.438 1 93 298 GLY A N 1
ATOM 2284 C CA . GLY A 1 298 ? 3.016 22.734 6.117 1 93 298 GLY A CA 1
ATOM 2285 C C . GLY A 1 298 ? 2.867 23.922 5.191 1 93 298 GLY A C 1
ATOM 2286 O O . GLY A 1 298 ? 3.48 24.969 5.414 1 93 298 GLY A O 1
ATOM 2287 N N . GLY A 1 299 ? 2.074 23.75 4.18 1 95.12 299 GLY A N 1
ATOM 2288 C CA . GLY A 1 299 ? 1.806 24.844 3.254 1 95.12 299 GLY A CA 1
ATOM 2289 C C . GLY A 1 299 ? 1.131 26.031 3.91 1 95.12 299 GLY A C 1
ATOM 2290 O O . GLY A 1 299 ? 1.493 27.172 3.648 1 95.12 299 GLY A O 1
ATOM 2291 N N . CYS A 1 300 ? 0.209 25.703 4.695 1 94.19 300 CYS A N 1
ATOM 2292 C CA . CYS A 1 300 ? -0.48 26.766 5.434 1 94.19 300 CYS A CA 1
ATOM 2293 C C . CYS A 1 300 ? 0.488 27.516 6.332 1 94.19 300 CYS A C 1
ATOM 2295 O O . CYS A 1 300 ? 0.455 28.75 6.387 1 94.19 300 CYS A O 1
ATOM 2297 N N . CYS A 1 301 ? 1.295 26.766 6.988 1 94.38 301 CYS A N 1
ATOM 2298 C CA . CYS A 1 301 ? 2.27 27.359 7.895 1 94.38 301 CYS A CA 1
ATOM 2299 C C . CYS A 1 301 ? 3.219 28.281 7.137 1 94.38 301 CYS A C 1
ATOM 2301 O O . CYS A 1 301 ? 3.475 29.406 7.57 1 94.38 301 CYS A O 1
ATOM 2303 N N . LEU A 1 302 ? 3.695 27.859 6.043 1 96.62 302 LEU A N 1
ATOM 2304 C CA . LEU A 1 302 ? 4.605 28.672 5.242 1 96.62 302 LEU A CA 1
ATOM 2305 C C . LEU A 1 302 ? 3.895 29.906 4.699 1 96.62 302 LEU A C 1
ATOM 2307 O O . LEU A 1 302 ? 4.469 31 4.684 1 96.62 302 LEU A O 1
ATOM 2311 N N . ALA A 1 303 ? 2.713 29.703 4.227 1 95.94 303 ALA A N 1
ATOM 2312 C CA . ALA A 1 303 ? 1.941 30.844 3.723 1 95.94 303 ALA A CA 1
ATOM 2313 C C . ALA A 1 303 ? 1.789 31.922 4.789 1 95.94 303 ALA A C 1
ATOM 2315 O O . ALA A 1 303 ? 1.999 33.094 4.52 1 95.94 303 ALA A O 1
ATOM 2316 N N . CYS A 1 304 ? 1.502 31.484 5.945 1 94.25 304 CYS A N 1
ATOM 2317 C CA . CYS A 1 304 ? 1.396 32.438 7.059 1 94.25 304 CYS A CA 1
ATOM 2318 C C . CYS A 1 304 ? 2.715 33.156 7.281 1 94.25 304 CYS A C 1
ATOM 2320 O O . CYS A 1 304 ? 2.736 34.375 7.418 1 94.25 304 CYS A O 1
ATOM 2322 N N . ALA A 1 305 ? 3.754 32.406 7.305 1 95.75 305 ALA A N 1
ATOM 2323 C CA . ALA A 1 305 ? 5.074 32.969 7.543 1 95.75 305 ALA A CA 1
ATOM 2324 C C . ALA A 1 305 ? 5.43 34 6.473 1 95.75 305 ALA A C 1
ATOM 2326 O O . ALA A 1 305 ? 6.07 35.031 6.766 1 95.75 305 ALA A O 1
ATOM 2327 N N . CYS A 1 306 ? 5.062 33.75 5.273 1 96.25 306 CYS A N 1
ATOM 2328 C CA . CYS A 1 306 ? 5.328 34.656 4.168 1 96.25 306 CYS A CA 1
ATOM 2329 C C . CYS A 1 306 ? 4.57 35.969 4.348 1 96.25 306 CYS A C 1
ATOM 2331 O O . CYS A 1 306 ? 4.965 37 3.797 1 96.25 306 CYS A O 1
ATOM 2333 N N . GLY A 1 307 ? 3.498 35.906 5.047 1 93.69 307 GLY A N 1
ATOM 2334 C CA . GLY A 1 307 ? 2.67 37.094 5.242 1 93.69 307 GLY A CA 1
ATOM 2335 C C . GLY A 1 307 ? 3.076 37.906 6.453 1 93.69 307 GLY A C 1
ATOM 2336 O O . GLY A 1 307 ? 2.496 38.969 6.719 1 93.69 307 GLY A O 1
ATOM 2337 N N . ILE A 1 308 ? 4.031 37.469 7.191 1 94 308 ILE A N 1
ATOM 2338 C CA . ILE A 1 308 ? 4.426 38.125 8.43 1 94 308 ILE A CA 1
ATOM 2339 C C . ILE A 1 308 ? 5.848 38.656 8.305 1 94 308 ILE A C 1
ATOM 2341 O O . ILE A 1 308 ? 6.812 37.906 8.289 1 94 308 ILE A O 1
ATOM 2345 N N . GLU A 1 309 ? 5.984 39.969 8.328 1 95.06 309 GLU A N 1
ATOM 2346 C CA . GLU A 1 309 ? 7.281 40.625 8.203 1 95.06 309 GLU A CA 1
ATOM 2347 C C . GLU A 1 309 ? 8.242 40.188 9.297 1 95.06 309 GLU A C 1
ATOM 2349 O O . GLU A 1 309 ? 7.848 40.062 10.461 1 95.06 309 GLU A O 1
ATOM 2354 N N . GLY A 1 310 ? 9.477 39.906 8.875 1 96.88 310 GLY A N 1
ATOM 2355 C CA . GLY A 1 310 ? 10.5 39.562 9.844 1 96.88 310 GLY A CA 1
ATOM 2356 C C . GLY A 1 310 ? 10.836 38.062 9.836 1 96.88 310 GLY A C 1
ATOM 2357 O O . GLY A 1 310 ? 11.859 37.656 10.383 1 96.88 310 GLY A O 1
ATOM 2358 N N . THR A 1 311 ? 9.961 37.281 9.273 1 97.69 311 THR A N 1
ATOM 2359 C CA . THR A 1 311 ? 10.25 35.844 9.164 1 97.69 311 THR A CA 1
ATOM 2360 C C . THR A 1 311 ? 11.242 35.562 8.039 1 97.69 311 THR A C 1
ATOM 2362 O O . THR A 1 311 ? 11.391 36.375 7.129 1 97.69 311 THR A O 1
ATOM 2365 N N . VAL A 1 312 ? 11.883 34.469 8.141 1 98.31 312 VAL A N 1
ATOM 2366 C CA . VAL A 1 312 ? 12.773 34.031 7.074 1 98.31 312 VAL A CA 1
ATOM 2367 C C . VAL A 1 312 ? 12 33.906 5.766 1 98.31 312 VAL A C 1
ATOM 2369 O O . VAL A 1 312 ? 12.5 34.25 4.703 1 98.31 312 VAL A O 1
ATOM 2372 N N . ALA A 1 313 ? 10.773 33.469 5.824 1 98.06 313 ALA A N 1
ATOM 2373 C CA . ALA A 1 313 ? 9.938 33.25 4.648 1 98.06 313 ALA A CA 1
ATOM 2374 C C . ALA A 1 313 ? 9.57 34.562 3.984 1 98.06 313 ALA A C 1
ATOM 2376 O O . ALA A 1 313 ? 9.664 34.719 2.762 1 98.06 313 ALA A O 1
ATOM 2377 N N . ALA A 1 314 ? 9.234 35.531 4.812 1 96.88 314 ALA A N 1
ATOM 2378 C CA . ALA A 1 314 ? 8.805 36.812 4.285 1 96.88 314 ALA A CA 1
ATOM 2379 C C . ALA A 1 314 ? 9.953 37.531 3.604 1 96.88 314 ALA A C 1
ATOM 2381 O O . ALA A 1 314 ? 9.742 38.344 2.676 1 96.88 314 ALA A O 1
ATOM 2382 N N . LYS A 1 315 ? 11.141 37.312 4.09 1 96.12 315 LYS A N 1
ATOM 2383 C CA . LYS A 1 315 ? 12.32 37.875 3.453 1 96.12 315 LYS A CA 1
ATOM 2384 C C . LYS A 1 315 ? 12.5 37.312 2.041 1 96.12 315 LYS A C 1
ATOM 2386 O O . LYS A 1 315 ? 13.016 38.031 1.162 1 96.12 315 LYS A O 1
ATOM 2391 N N . GLN A 1 316 ? 12.125 36.125 1.859 1 95.38 316 GLN A N 1
ATOM 2392 C CA . GLN A 1 316 ? 12.242 35.469 0.553 1 95.38 316 GLN A CA 1
ATOM 2393 C C . GLN A 1 316 ? 11.102 35.906 -0.37 1 95.38 316 GLN A C 1
ATOM 2395 O O . GLN A 1 316 ? 11.328 36.188 -1.55 1 95.38 316 GLN A O 1
ATOM 2400 N N . TYR A 1 317 ? 9.953 35.875 0.171 1 95.12 317 TYR A N 1
ATOM 2401 C CA . TYR A 1 317 ? 8.758 36.281 -0.555 1 95.12 317 TYR A CA 1
ATOM 2402 C C . TYR A 1 317 ? 7.711 36.844 0.398 1 95.12 317 TYR A C 1
ATOM 2404 O O . TYR A 1 317 ? 7.18 36.125 1.245 1 95.12 317 TYR A O 1
ATOM 2412 N N . SER A 1 318 ? 7.336 38.031 0.165 1 94.62 318 SER A N 1
ATOM 2413 C CA . SER A 1 318 ? 6.32 38.688 0.99 1 94.62 318 SER A CA 1
ATOM 2414 C C . SER A 1 318 ? 4.934 38.562 0.368 1 94.62 318 SER A C 1
ATOM 2416 O O . SER A 1 318 ? 4.621 39.219 -0.614 1 94.62 318 SER A O 1
ATOM 2418 N N . ALA A 1 319 ? 4.109 37.75 0.993 1 92.19 319 ALA A N 1
ATOM 2419 C CA . ALA A 1 319 ? 2.789 37.469 0.438 1 92.19 319 ALA A CA 1
ATOM 2420 C C . ALA A 1 319 ? 1.746 38.469 0.952 1 92.19 319 ALA A C 1
ATOM 2422 O O . ALA A 1 319 ? 1.794 38.875 2.111 1 92.19 319 ALA A O 1
ATOM 2423 N N . LYS A 1 320 ? 0.798 38.781 0.081 1 91.25 320 LYS A N 1
ATOM 2424 C CA . LYS A 1 320 ? -0.304 39.656 0.499 1 91.25 320 LYS A CA 1
ATOM 2425 C C . LYS A 1 320 ? -1.511 38.812 0.937 1 91.25 320 LYS A C 1
ATOM 2427 O O . LYS A 1 320 ? -2.057 39.031 2.02 1 91.25 320 LYS A O 1
ATOM 2432 N N . ASN A 1 321 ? -1.854 37.844 0.156 1 93.19 321 ASN A N 1
ATOM 2433 C CA . ASN A 1 321 ? -3.025 37.062 0.551 1 93.19 321 ASN A CA 1
ATOM 2434 C C . ASN A 1 321 ? -2.936 35.625 0.061 1 93.19 321 ASN A C 1
ATOM 2436 O O . ASN A 1 321 ? -3.738 34.781 0.458 1 93.19 321 ASN A O 1
ATOM 2440 N N . GLN A 1 322 ? -1.969 35.312 -0.818 1 95.88 322 GLN A N 1
ATOM 2441 C CA . GLN A 1 322 ? -1.833 33.969 -1.383 1 95.88 322 GLN A CA 1
ATOM 2442 C C . GLN A 1 322 ? -0.379 33.688 -1.736 1 95.88 322 GLN A C 1
ATOM 2444 O O . GLN A 1 322 ? 0.399 34.594 -2.02 1 95.88 322 GLN A O 1
ATOM 2449 N N . VAL A 1 323 ? -0.024 32.438 -1.665 1 97.25 323 VAL A N 1
ATOM 2450 C CA . VAL A 1 323 ? 1.323 32 -2.012 1 97.25 323 VAL A CA 1
ATOM 2451 C C . VAL A 1 323 ? 1.248 30.766 -2.895 1 97.25 323 VAL A C 1
ATOM 2453 O O . VAL A 1 323 ? 0.541 29.797 -2.57 1 97.25 323 VAL A O 1
ATOM 2456 N N . ARG A 1 324 ? 1.812 30.875 -4.129 1 97.62 324 ARG A N 1
ATOM 2457 C CA . ARG A 1 324 ? 2.049 29.703 -4.953 1 97.62 324 ARG A CA 1
ATOM 2458 C C . ARG A 1 324 ? 3.346 29 -4.555 1 97.62 324 ARG A C 1
ATOM 2460 O O . ARG A 1 324 ? 4.438 29.516 -4.812 1 97.62 324 ARG A O 1
ATOM 2467 N N . ILE A 1 325 ? 3.285 27.734 -3.916 1 97.69 325 ILE A N 1
ATOM 2468 C CA . ILE A 1 325 ? 4.441 27.047 -3.357 1 97.69 325 ILE A CA 1
ATOM 2469 C C . ILE A 1 325 ? 4.812 25.859 -4.25 1 97.69 325 ILE A C 1
ATOM 2471 O O . ILE A 1 325 ? 4.012 24.953 -4.449 1 97.69 325 ILE A O 1
ATOM 2475 N N . LYS A 1 326 ? 6.031 25.875 -4.742 1 97.44 326 LYS A N 1
ATOM 2476 C CA . LYS A 1 326 ? 6.543 24.766 -5.523 1 97.44 326 LYS A CA 1
ATOM 2477 C C . LYS A 1 326 ? 7.105 23.672 -4.617 1 97.44 326 LYS A C 1
ATOM 2479 O O . LYS A 1 326 ? 7.801 23.969 -3.645 1 97.44 326 LYS A O 1
ATOM 2484 N N . HIS A 1 327 ? 6.777 22.5 -4.812 1 95.75 327 HIS A N 1
ATOM 2485 C CA . HIS A 1 327 ? 7.312 21.297 -4.195 1 95.75 327 HIS A CA 1
ATOM 2486 C C . HIS A 1 327 ? 7.59 20.219 -5.242 1 95.75 327 HIS A C 1
ATOM 2488 O O . HIS A 1 327 ? 7.449 20.469 -6.441 1 95.75 327 HIS A O 1
ATOM 2494 N N . PHE A 1 328 ? 7.988 19.031 -4.836 1 93.94 328 PHE A N 1
ATOM 2495 C CA . PHE A 1 328 ? 8.469 18.047 -5.793 1 93.94 328 PHE A CA 1
ATOM 2496 C C . PHE A 1 328 ? 7.34 17.578 -6.695 1 93.94 328 PHE A C 1
ATOM 2498 O O . PHE A 1 328 ? 7.57 17.203 -7.852 1 93.94 328 PHE A O 1
ATOM 2505 N N . ALA A 1 329 ? 6.109 17.594 -6.191 1 92.56 329 ALA A N 1
ATOM 2506 C CA . ALA A 1 329 ? 4.98 17.031 -6.926 1 92.56 329 ALA A CA 1
ATOM 2507 C C . ALA A 1 329 ? 4.297 18.094 -7.777 1 92.56 329 ALA A C 1
ATOM 2509 O O . ALA A 1 329 ? 3.393 17.781 -8.562 1 92.56 329 ALA A O 1
ATOM 2510 N N . GLY A 1 330 ? 4.691 19.359 -7.645 1 94 330 GLY A N 1
ATOM 2511 C CA . GLY A 1 330 ? 4.086 20.438 -8.406 1 94 330 GLY A CA 1
ATOM 2512 C C . GLY A 1 330 ? 3.979 21.734 -7.629 1 94 330 GLY A C 1
ATOM 2513 O O . GLY A 1 330 ? 4.879 22.078 -6.863 1 94 330 GLY A O 1
ATOM 2514 N N . ILE A 1 331 ? 2.908 22.5 -7.953 1 96.56 331 ILE A N 1
ATOM 2515 C CA . ILE A 1 331 ? 2.682 23.781 -7.312 1 96.56 331 ILE A CA 1
ATOM 2516 C C . ILE A 1 331 ? 1.33 23.781 -6.602 1 96.56 331 ILE A C 1
ATOM 2518 O O . ILE A 1 331 ? 0.312 23.422 -7.195 1 96.56 331 ILE A O 1
ATOM 2522 N N . SER A 1 332 ? 1.341 24.094 -5.363 1 96.31 332 SER A N 1
ATOM 2523 C CA . SER A 1 332 ? 0.114 24.219 -4.582 1 96.31 332 SER A CA 1
ATOM 2524 C C . SER A 1 332 ? -0.109 25.656 -4.129 1 96.31 332 SER A C 1
ATOM 2526 O O . SER A 1 332 ? 0.85 26.391 -3.854 1 96.31 332 SER A O 1
ATOM 2528 N N . ILE A 1 333 ? -1.359 26.016 -4.008 1 96.5 333 ILE A N 1
ATOM 2529 C CA . ILE A 1 333 ? -1.72 27.375 -3.664 1 96.5 333 ILE A CA 1
ATOM 2530 C C . ILE A 1 333 ? -2.312 27.422 -2.256 1 96.5 333 ILE A C 1
ATOM 2532 O O . ILE A 1 333 ? -3.182 26.609 -1.919 1 96.5 333 ILE A O 1
ATOM 2536 N N . PHE A 1 334 ? -1.797 28.312 -1.504 1 97.06 334 PHE A N 1
ATOM 2537 C CA . PHE A 1 334 ? -2.297 28.562 -0.158 1 97.06 334 PHE A CA 1
ATOM 2538 C C . PHE A 1 334 ? -2.637 30.047 0.024 1 97.06 334 PHE A C 1
ATOM 2540 O O . PHE A 1 334 ? -1.854 30.922 -0.354 1 97.06 334 PHE A O 1
ATOM 2547 N N . GLY A 1 335 ? -3.795 30.281 0.533 1 95.19 335 GLY A N 1
ATOM 2548 C CA . GLY A 1 335 ? -4.203 31.641 0.82 1 95.19 335 GLY A CA 1
ATOM 2549 C C . GLY A 1 335 ? -4.348 31.922 2.305 1 95.19 335 GLY A C 1
ATOM 2550 O O . GLY A 1 335 ? -4.387 31 3.115 1 95.19 335 GLY A O 1
ATOM 2551 N N . PHE A 1 336 ? -4.262 33.125 2.643 1 92.75 336 PHE A N 1
ATOM 2552 C CA . PHE A 1 336 ? -4.516 33.531 4.02 1 92.75 336 PHE A CA 1
ATOM 2553 C C . PHE A 1 336 ? -5.168 34.906 4.07 1 92.75 336 PHE A C 1
ATOM 2555 O O . PHE A 1 336 ? -5.047 35.688 3.125 1 92.75 336 PHE A O 1
ATOM 2562 N N . SER A 1 337 ? -5.922 35.156 4.98 1 91.06 337 SER A N 1
ATOM 2563 C CA . SER A 1 337 ? -6.582 36.438 5.223 1 91.06 337 SER A CA 1
ATOM 2564 C C . SER A 1 337 ? -6.609 36.75 6.711 1 91.06 337 SER A C 1
ATOM 2566 O O . SER A 1 337 ? -6.406 35.875 7.555 1 91.06 337 SER A O 1
ATOM 2568 N N . GLY A 1 338 ? -6.762 38.062 6.898 1 87.19 338 GLY A N 1
ATOM 2569 C CA . GLY A 1 338 ? -6.832 38.5 8.281 1 87.19 338 GLY A CA 1
ATOM 2570 C C . GLY A 1 338 ? -5.473 38.625 8.938 1 87.19 338 GLY A C 1
ATOM 2571 O O . GLY A 1 338 ? -4.441 38.594 8.258 1 87.19 338 GLY A O 1
ATOM 2572 N N . SER A 1 339 ? -5.465 39 10.234 1 79.44 339 SER A N 1
ATOM 2573 C CA . SER A 1 339 ? -4.234 39.125 11.016 1 79.44 339 SER A CA 1
ATOM 2574 C C . SER A 1 339 ? -4.477 38.781 12.484 1 79.44 339 SER A C 1
ATOM 2576 O O . SER A 1 339 ? -5.621 38.75 12.938 1 79.44 339 SER A O 1
ATOM 2578 N N . GLY A 1 340 ? -3.326 38.438 13.109 1 76.12 340 GLY A N 1
ATOM 2579 C CA . GLY A 1 340 ? -3.43 38.125 14.531 1 76.12 340 GLY A CA 1
ATOM 2580 C C . GLY A 1 340 ? -4.371 36.969 14.828 1 76.12 340 GLY A C 1
ATOM 2581 O O . GLY A 1 340 ? -4.234 35.906 14.25 1 76.12 340 GLY A O 1
ATOM 2582 N N . GLU A 1 341 ? -5.352 37.25 15.648 1 74.88 341 GLU A N 1
ATOM 2583 C CA . GLU A 1 341 ? -6.309 36.25 16.078 1 74.88 341 GLU A CA 1
ATOM 2584 C C . GLU A 1 341 ? -7.324 35.938 14.984 1 74.88 341 GLU A C 1
ATOM 2586 O O . GLU A 1 341 ? -8 34.906 15.023 1 74.88 341 GLU A O 1
ATOM 2591 N N . GLU A 1 342 ? -7.41 36.75 14 1 84.12 342 GLU A N 1
ATOM 2592 C CA . GLU A 1 342 ? -8.383 36.562 12.922 1 84.12 342 GLU A CA 1
ATOM 2593 C C . GLU A 1 342 ? -7.727 35.938 11.688 1 84.12 342 GLU A C 1
ATOM 2595 O O . GLU A 1 342 ? -8.352 35.844 10.633 1 84.12 342 GLU A O 1
ATOM 2600 N N . LEU A 1 343 ? -6.551 35.562 11.945 1 88.25 343 LEU A N 1
ATOM 2601 C CA . LEU A 1 343 ? -5.84 34.969 10.82 1 88.25 343 LEU A CA 1
ATOM 2602 C C . LEU A 1 343 ? -6.516 33.688 10.375 1 88.25 343 LEU A C 1
ATOM 2604 O O . LEU A 1 343 ? -6.922 32.875 11.203 1 88.25 343 LEU A O 1
ATOM 2608 N N . GLU A 1 344 ? -6.742 33.562 9.07 1 93.06 344 GLU A N 1
ATOM 2609 C CA . GLU A 1 344 ? -7.309 32.375 8.438 1 93.06 344 GLU A CA 1
ATOM 2610 C C . GLU A 1 344 ? -6.465 31.938 7.246 1 93.06 344 GLU A C 1
ATOM 2612 O O . GLU A 1 344 ? -5.977 32.781 6.48 1 93.06 344 GLU A O 1
ATOM 2617 N N . VAL A 1 345 ? -6.254 30.719 7.203 1 94 345 VAL A N 1
ATOM 2618 C CA . VAL A 1 345 ? -5.52 30.172 6.066 1 94 345 VAL A CA 1
ATOM 2619 C C . VAL A 1 345 ? -6.402 29.188 5.316 1 94 345 VAL A C 1
ATOM 2621 O O . VAL A 1 345 ? -7.211 28.484 5.926 1 94 345 VAL A O 1
ATOM 2624 N N . TYR A 1 346 ? -6.301 29.188 4 1 94.12 346 TYR A N 1
ATOM 2625 C CA . TYR A 1 346 ? -7.199 28.344 3.229 1 94.12 346 TYR A CA 1
ATOM 2626 C C . TYR A 1 346 ? -6.473 27.703 2.053 1 94.12 346 TYR A C 1
ATOM 2628 O O . TYR A 1 346 ? -5.477 28.234 1.563 1 94.12 346 TYR A O 1
ATOM 2636 N N . THR A 1 347 ? -6.898 26.578 1.646 1 96.19 347 THR A N 1
ATOM 2637 C CA . THR A 1 347 ? -6.371 25.844 0.498 1 96.19 347 THR A CA 1
ATOM 2638 C C . THR A 1 347 ? -7.434 24.906 -0.083 1 96.19 347 THR A C 1
ATOM 2640 O O . THR A 1 347 ? -8.516 24.75 0.495 1 96.19 347 THR A O 1
ATOM 2643 N N . GLN A 1 348 ? -7.188 24.469 -1.295 1 96.19 348 GLN A N 1
ATOM 2644 C CA . GLN A 1 348 ? -8.047 23.5 -1.982 1 96.19 348 GLN A CA 1
ATOM 2645 C C . GLN A 1 348 ? -7.395 22.125 -2.053 1 96.19 348 GLN A C 1
ATOM 2647 O O . GLN A 1 348 ? -6.195 22.016 -2.318 1 96.19 348 GLN A O 1
ATOM 2652 N N . ARG A 1 349 ? -8.188 21.109 -1.789 1 96.81 349 ARG A N 1
ATOM 2653 C CA . ARG A 1 349 ? -7.762 19.719 -1.927 1 96.81 349 ARG A CA 1
ATOM 2654 C C . ARG A 1 349 ? -8.797 18.891 -2.684 1 96.81 349 ARG A C 1
ATOM 2656 O O . ARG A 1 349 ? -9.852 19.422 -3.062 1 96.81 349 ARG A O 1
ATOM 2663 N N . ASN A 1 350 ? -8.469 17.719 -3 1 97.56 350 ASN A N 1
ATOM 2664 C CA . ASN A 1 350 ? -9.461 16.734 -3.389 1 97.56 350 ASN A CA 1
ATOM 2665 C C . ASN A 1 350 ? -9.328 15.453 -2.559 1 97.56 350 ASN A C 1
ATOM 2667 O O . ASN A 1 350 ? -8.375 15.305 -1.791 1 97.56 350 ASN A O 1
ATOM 2671 N N . ALA A 1 351 ? -10.344 14.68 -2.547 1 98.19 351 ALA A N 1
ATOM 2672 C CA . ALA A 1 351 ? -10.391 13.477 -1.717 1 98.19 351 ALA A CA 1
ATOM 2673 C C . ALA A 1 351 ? -11.07 12.328 -2.455 1 98.19 351 ALA A C 1
ATOM 2675 O O . ALA A 1 351 ? -11.75 12.547 -3.459 1 98.19 351 ALA A O 1
ATOM 2676 N N . GLN A 1 352 ? -10.805 11.195 -1.982 1 98.19 352 GLN A N 1
ATOM 2677 C CA . GLN A 1 352 ? -11.328 9.953 -2.541 1 98.19 352 GLN A CA 1
ATOM 2678 C C . GLN A 1 352 ? -11.664 8.953 -1.438 1 98.19 352 GLN A C 1
ATOM 2680 O O . GLN A 1 352 ? -10.906 8.805 -0.473 1 98.19 352 GLN A O 1
ATOM 2685 N N . ILE A 1 353 ? -12.875 8.383 -1.502 1 98.62 353 ILE A N 1
ATOM 2686 C CA . ILE A 1 353 ? -13.141 7.168 -0.742 1 98.62 353 ILE A CA 1
ATOM 2687 C C . ILE A 1 353 ? -12.766 5.945 -1.58 1 98.62 353 ILE A C 1
ATOM 2689 O O . ILE A 1 353 ? -13.328 5.734 -2.658 1 98.62 353 ILE A O 1
ATOM 2693 N N . TYR A 1 354 ? -11.742 5.184 -1.077 1 98.62 354 TYR A N 1
ATOM 2694 C CA . TYR A 1 354 ? -11.461 3.922 -1.752 1 98.62 354 TYR A CA 1
ATOM 2695 C C . TYR A 1 354 ? -12.562 2.906 -1.489 1 98.62 354 TYR A C 1
ATOM 2697 O O . TYR A 1 354 ? -13.219 2.438 -2.422 1 98.62 354 TYR A O 1
ATOM 2705 N N . MET A 1 355 ? -12.75 2.617 -0.189 1 98.62 355 MET A N 1
ATOM 2706 C CA . MET A 1 355 ? -13.648 1.552 0.239 1 98.62 355 MET A CA 1
ATOM 2707 C C . MET A 1 355 ? -14.414 1.958 1.495 1 98.62 355 MET A C 1
ATOM 2709 O O . MET A 1 355 ? -13.875 2.658 2.355 1 98.62 355 MET A O 1
ATOM 2713 N N . LYS A 1 356 ? -15.617 1.576 1.539 1 98.75 356 LYS A N 1
ATOM 2714 C CA . LYS A 1 356 ? -16.422 1.58 2.758 1 98.75 356 LYS A CA 1
ATOM 2715 C C . LYS A 1 356 ? -16.812 0.162 3.156 1 98.75 356 LYS A C 1
ATOM 2717 O O . LYS A 1 356 ? -17.312 -0.608 2.328 1 98.75 356 LYS A O 1
ATOM 2722 N N . GLY A 1 357 ? -16.531 -0.208 4.355 1 98.56 357 GLY A N 1
ATOM 2723 C CA . GLY A 1 357 ? -16.938 -1.529 4.812 1 98.56 357 GLY A CA 1
ATOM 2724 C C . GLY A 1 357 ? -16.297 -1.938 6.117 1 98.56 357 GLY A C 1
ATOM 2725 O O . GLY A 1 357 ? -15.977 -1.087 6.953 1 98.56 357 GLY A O 1
ATOM 2726 N N . ASP A 1 358 ? -16.203 -3.236 6.336 1 98.56 358 ASP A N 1
ATOM 2727 C CA . ASP A 1 358 ? -15.695 -3.793 7.59 1 98.56 358 ASP A CA 1
ATOM 2728 C C . ASP A 1 358 ? -14.242 -4.238 7.445 1 98.56 358 ASP A C 1
ATOM 2730 O O . ASP A 1 358 ? -13.906 -4.98 6.523 1 98.56 358 ASP A O 1
ATOM 2734 N N . PHE A 1 359 ? -13.422 -3.76 8.312 1 98.62 359 PHE A N 1
ATOM 2735 C CA . PHE A 1 359 ? -12.086 -4.328 8.438 1 98.62 359 PHE A CA 1
ATOM 2736 C C . PHE A 1 359 ? -12.086 -5.496 9.422 1 98.62 359 PHE A C 1
ATOM 2738 O O . PHE A 1 359 ? -12.688 -5.41 10.492 1 98.62 359 PHE A O 1
ATOM 2745 N N . PHE A 1 360 ? -11.414 -6.562 9.078 1 97.88 360 PHE A N 1
ATOM 2746 C CA . PHE A 1 360 ? -11.359 -7.777 9.883 1 97.88 360 PHE A CA 1
ATOM 2747 C C . PHE A 1 360 ? -10.172 -7.746 10.836 1 97.88 360 PHE A C 1
ATOM 2749 O O . PHE A 1 360 ? -9.023 -7.641 10.398 1 97.88 360 PHE A O 1
ATOM 2756 N N . ILE A 1 361 ? -10.406 -7.84 12.102 1 95.38 361 ILE A N 1
ATOM 2757 C CA . ILE A 1 361 ? -9.328 -7.859 13.086 1 95.38 361 ILE A CA 1
ATOM 2758 C C . ILE A 1 361 ? -8.992 -9.305 13.461 1 95.38 361 ILE A C 1
ATOM 2760 O O . ILE A 1 361 ? -9.867 -10.062 13.883 1 95.38 361 ILE A O 1
ATOM 2764 N N . TYR A 1 362 ? -7.816 -9.742 13.156 1 90.88 362 TYR A N 1
ATOM 2765 C CA . TYR A 1 362 ? -7.332 -11.07 13.523 1 90.88 362 TYR A CA 1
ATOM 2766 C C . TYR A 1 362 ? -6.426 -11.008 14.742 1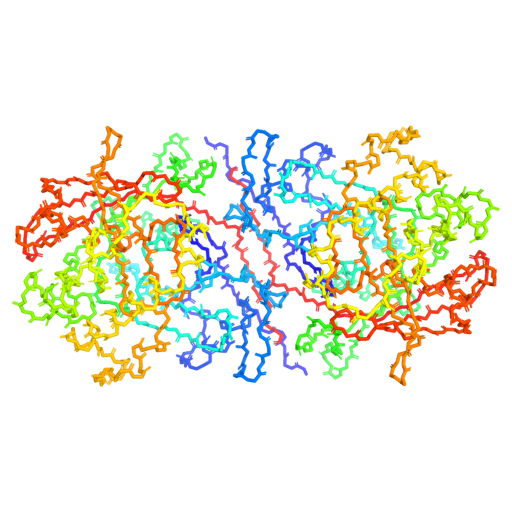 90.88 362 TYR A C 1
ATOM 2768 O O . TYR A 1 362 ? -5.711 -10.023 14.945 1 90.88 362 TYR A O 1
ATOM 2776 N N . MET B 1 1 ? -24.359 13.75 -13.438 1 32.41 1 MET B N 1
ATOM 2777 C CA . MET B 1 1 ? -23.156 13.164 -12.852 1 32.41 1 MET B CA 1
ATOM 2778 C C . MET B 1 1 ? -23.312 11.656 -12.695 1 32.41 1 MET B C 1
ATOM 2780 O O . MET B 1 1 ? -24.297 11.188 -12.102 1 32.41 1 MET B O 1
ATOM 2784 N N . GLU B 1 2 ? -22.875 10.922 -13.57 1 42.84 2 GLU B N 1
ATOM 2785 C CA . GLU B 1 2 ? -23.062 9.477 -13.5 1 42.84 2 GLU B CA 1
ATOM 2786 C C . GLU B 1 2 ? -22.891 8.961 -12.078 1 42.84 2 GLU B C 1
ATOM 2788 O O . GLU B 1 2 ? -22 9.422 -11.352 1 42.84 2 GLU B O 1
ATOM 2793 N N . LYS B 1 3 ? -23.938 8.555 -11.359 1 51.66 3 LYS B N 1
ATOM 2794 C CA . LYS B 1 3 ? -24 7.977 -10.023 1 51.66 3 LYS B CA 1
ATOM 2795 C C . LYS B 1 3 ? -22.734 7.188 -9.711 1 51.66 3 LYS B C 1
ATOM 2797 O O . LYS B 1 3 ? -22.203 6.477 -10.57 1 51.66 3 LYS B O 1
ATOM 2802 N N . MET B 1 4 ? -21.984 7.648 -8.656 1 65.31 4 MET B N 1
ATOM 2803 C CA . MET B 1 4 ? -20.812 6.93 -8.172 1 65.31 4 MET B CA 1
ATOM 2804 C C . MET B 1 4 ? -21.062 5.426 -8.164 1 65.31 4 MET B C 1
ATOM 2806 O O . MET B 1 4 ? -22.062 4.957 -7.617 1 65.31 4 MET B O 1
ATOM 2810 N N . LYS B 1 5 ? -20.359 4.73 -9.109 1 86.5 5 LYS B N 1
ATOM 2811 C CA . LYS B 1 5 ? -20.438 3.273 -9.156 1 86.5 5 LYS B CA 1
ATOM 2812 C C . LYS B 1 5 ? -19.625 2.641 -8.031 1 86.5 5 LYS B C 1
ATOM 2814 O O . LYS B 1 5 ? -18.531 3.113 -7.699 1 86.5 5 LYS B O 1
ATOM 2819 N N . LYS B 1 6 ? -20.344 1.871 -7.215 1 95.44 6 LYS B N 1
ATOM 2820 C CA . LYS B 1 6 ? -19.672 1.112 -6.16 1 95.44 6 LYS B CA 1
ATOM 2821 C C . LYS B 1 6 ? -19.578 -0.368 -6.52 1 95.44 6 LYS B C 1
ATOM 2823 O O . LYS B 1 6 ? -20.516 -0.931 -7.094 1 95.44 6 LYS B O 1
ATOM 2828 N N . ILE B 1 7 ? -18.469 -1.01 -6.23 1 97.69 7 ILE B N 1
ATOM 2829 C CA . ILE B 1 7 ? -18.234 -2.424 -6.504 1 97.69 7 ILE B CA 1
ATOM 2830 C C . ILE B 1 7 ? -17.984 -3.17 -5.191 1 97.69 7 ILE B C 1
ATOM 2832 O O . ILE B 1 7 ? -16.984 -2.932 -4.516 1 97.69 7 ILE B O 1
ATOM 2836 N N . PRO B 1 8 ? -18.984 -4.008 -4.84 1 98.5 8 PRO B N 1
ATOM 2837 C CA . PRO B 1 8 ? -18.688 -4.852 -3.68 1 98.5 8 PRO B CA 1
ATOM 2838 C C . PRO B 1 8 ? -17.484 -5.77 -3.906 1 98.5 8 PRO B C 1
ATOM 2840 O O . PRO B 1 8 ? -17.375 -6.406 -4.957 1 98.5 8 PRO B O 1
ATOM 2843 N N . LEU B 1 9 ? -16.562 -5.781 -2.963 1 98.81 9 LEU B N 1
ATOM 2844 C CA . LEU B 1 9 ? -15.398 -6.645 -3.111 1 98.81 9 LEU B CA 1
ATOM 2845 C C . LEU B 1 9 ? -14.797 -6.984 -1.751 1 98.81 9 LEU B C 1
ATOM 2847 O O . LEU B 1 9 ? -15.242 -6.465 -0.724 1 98.81 9 LEU B O 1
ATOM 2851 N N . TYR B 1 10 ? -13.945 -7.992 -1.707 1 98.94 10 TYR B N 1
ATOM 2852 C CA . TYR B 1 10 ? -13.062 -8.297 -0.586 1 98.94 10 TYR B CA 1
ATOM 2853 C C . TYR B 1 10 ? -11.641 -7.812 -0.863 1 98.94 10 TYR B C 1
ATOM 2855 O O . TYR B 1 10 ? -11.07 -8.117 -1.913 1 98.94 10 TYR B O 1
ATOM 2863 N N . TYR B 1 11 ? -11.109 -6.914 -0.058 1 98.94 11 TYR B N 1
ATOM 2864 C CA . TYR B 1 11 ? -9.672 -6.637 -0.022 1 98.94 11 TYR B CA 1
ATOM 2865 C C . TYR B 1 11 ? -8.953 -7.629 0.876 1 98.94 11 TYR B C 1
ATOM 2867 O O . TYR B 1 11 ? -9.234 -7.723 2.072 1 98.94 11 TYR B O 1
ATOM 2875 N N . VAL B 1 12 ? -7.941 -8.445 0.261 1 98.88 12 VAL B N 1
ATOM 2876 C CA . VAL B 1 12 ? -7.461 -9.633 0.949 1 98.88 12 VAL B CA 1
ATOM 2877 C C . VAL B 1 12 ? -5.949 -9.758 0.784 1 98.88 12 VAL B C 1
ATOM 2879 O O . VAL B 1 12 ? -5.352 -9.062 -0.045 1 98.88 12 VAL B O 1
ATOM 2882 N N . ARG B 1 13 ? -5.426 -10.523 1.612 1 98.56 13 ARG B N 1
ATOM 2883 C CA . ARG B 1 13 ? -4.078 -11.062 1.457 1 98.56 13 ARG B CA 1
ATOM 2884 C C . ARG B 1 13 ? -4.102 -12.586 1.416 1 98.56 13 ARG B C 1
ATOM 2886 O O . ARG B 1 13 ? -4.707 -13.227 2.277 1 98.56 13 ARG B O 1
ATOM 2893 N N . GLY B 1 14 ? -3.543 -13.188 0.438 1 98.12 14 GLY B N 1
ATOM 2894 C CA . GLY B 1 14 ? -3.211 -14.602 0.362 1 98.12 14 GLY B CA 1
ATOM 2895 C C . GLY B 1 14 ? -1.716 -14.859 0.346 1 98.12 14 GLY B C 1
ATOM 2896 O O . GLY B 1 14 ? -1.014 -14.422 -0.567 1 98.12 14 GLY B O 1
ATOM 2897 N N . GLY B 1 15 ? -1.323 -15.672 1.379 1 96.62 15 GLY B N 1
ATOM 2898 C CA . GLY B 1 15 ? 0.122 -15.734 1.521 1 96.62 15 GLY B CA 1
ATOM 2899 C C . GLY B 1 15 ? 0.77 -14.375 1.705 1 96.62 15 GLY B C 1
ATOM 2900 O O . GLY B 1 15 ? 0.41 -13.633 2.619 1 96.62 15 GLY B O 1
ATOM 2901 N N . THR B 1 16 ? 1.725 -14.078 0.772 1 95.25 16 THR B N 1
ATOM 2902 C CA . THR B 1 16 ? 2.416 -12.797 0.855 1 95.25 16 THR B CA 1
ATOM 2903 C C . THR B 1 16 ? 1.919 -11.844 -0.228 1 95.25 16 THR B C 1
ATOM 2905 O O . THR B 1 16 ? 2.516 -10.789 -0.456 1 95.25 16 THR B O 1
ATOM 2908 N N . SER B 1 17 ? 0.861 -12.242 -0.925 1 96.19 17 SER B N 1
ATOM 2909 C CA . SER B 1 17 ? 0.256 -11.414 -1.964 1 96.19 17 SER B CA 1
ATOM 2910 C C . SER B 1 17 ? -1.046 -10.781 -1.479 1 96.19 17 SER B C 1
ATOM 2912 O O . SER B 1 17 ? -1.759 -11.367 -0.662 1 96.19 17 SER B O 1
ATOM 2914 N N . SER B 1 18 ? -1.266 -9.602 -1.962 1 97.5 18 SER B N 1
ATOM 2915 C CA . SER B 1 18 ? -2.527 -8.961 -1.606 1 97.5 18 SER B CA 1
ATOM 2916 C C . SER B 1 18 ? -3.242 -8.422 -2.844 1 97.5 18 SER B C 1
ATOM 2918 O O . SER B 1 18 ? -2.621 -8.227 -3.889 1 97.5 18 SER B O 1
ATOM 2920 N N . GLY B 1 19 ? -4.504 -8.289 -2.758 1 98.56 19 GLY B N 1
ATOM 2921 C CA . GLY B 1 19 ? -5.375 -7.789 -3.811 1 98.56 19 GLY B CA 1
ATOM 2922 C C . GLY B 1 19 ? -6.848 -7.891 -3.461 1 98.56 19 GLY B C 1
ATOM 2923 O O . GLY B 1 19 ? -7.238 -7.656 -2.314 1 98.56 19 GLY B O 1
ATOM 2924 N N . VAL B 1 20 ? -7.641 -8.148 -4.543 1 98.94 20 VAL B N 1
ATOM 2925 C CA . VAL B 1 20 ? -9.078 -8.164 -4.293 1 98.94 20 VAL B CA 1
ATOM 2926 C C . VAL B 1 20 ? -9.68 -9.461 -4.824 1 98.94 20 VAL B C 1
ATOM 2928 O O . VAL B 1 20 ? -9.117 -10.094 -5.723 1 98.94 20 VAL B O 1
ATOM 2931 N N . VAL B 1 21 ? -10.703 -9.914 -4.18 1 98.94 21 VAL B N 1
ATOM 2932 C CA . VAL B 1 21 ? -11.602 -10.953 -4.672 1 98.94 21 VAL B CA 1
ATOM 2933 C C . VAL B 1 21 ? -12.984 -10.359 -4.934 1 98.94 21 VAL B C 1
ATOM 2935 O O . VAL B 1 21 ? -13.586 -9.758 -4.043 1 98.94 21 VAL B O 1
ATOM 2938 N N . ILE B 1 22 ? -13.438 -10.492 -6.152 1 98.88 22 ILE B N 1
ATOM 2939 C CA . ILE B 1 22 ? -14.711 -9.914 -6.562 1 98.88 22 ILE B CA 1
ATOM 2940 C C . ILE B 1 22 ? -15.602 -11 -7.172 1 98.88 22 ILE B C 1
ATOM 2942 O O . ILE B 1 22 ? -15.141 -11.812 -7.973 1 98.88 22 ILE B O 1
ATOM 2946 N N . LEU B 1 23 ? -16.828 -11.047 -6.762 1 98.75 23 LEU B N 1
ATOM 2947 C CA . LEU B 1 23 ? -17.781 -11.922 -7.434 1 98.75 23 LEU B CA 1
ATOM 2948 C C . LEU B 1 23 ? -18.031 -11.461 -8.867 1 98.75 23 LEU B C 1
ATOM 2950 O O . LEU B 1 23 ? -18.203 -10.266 -9.117 1 98.75 23 LEU B O 1
ATOM 2954 N N . LYS B 1 24 ? -18.062 -12.414 -9.703 1 98.19 24 LYS B N 1
ATOM 2955 C CA . LYS B 1 24 ? -18.266 -12.133 -11.125 1 98.19 24 LYS B CA 1
ATOM 2956 C C . LYS B 1 24 ? -19.516 -11.289 -11.352 1 98.19 24 LYS B C 1
ATOM 2958 O O . LYS B 1 24 ? -19.516 -10.398 -12.203 1 98.19 24 LYS B O 1
ATOM 2963 N N . GLU B 1 25 ? -20.547 -11.477 -10.617 1 97.44 25 GLU B N 1
ATOM 2964 C CA . GLU B 1 25 ? -21.828 -10.797 -10.797 1 97.44 25 GLU B CA 1
ATOM 2965 C C . GLU B 1 25 ? -21.703 -9.305 -10.492 1 97.44 25 GLU B C 1
ATOM 2967 O O . GLU B 1 25 ? -22.578 -8.516 -10.867 1 97.44 25 GLU B O 1
ATOM 2972 N N . ASN B 1 26 ? -20.703 -8.922 -9.789 1 97.5 26 ASN B N 1
ATOM 2973 C CA . ASN B 1 26 ? -20.516 -7.523 -9.414 1 97.5 26 ASN B CA 1
ATOM 2974 C C . ASN B 1 26 ? -19.672 -6.77 -10.438 1 97.5 26 ASN B C 1
ATOM 2976 O O . ASN B 1 26 ? -19.375 -5.59 -10.258 1 97.5 26 ASN B O 1
ATOM 2980 N N . LEU B 1 27 ? -19.266 -7.387 -11.508 1 97.38 27 LEU B N 1
ATOM 2981 C CA . LEU B 1 27 ? -18.406 -6.781 -12.516 1 97.38 27 LEU B CA 1
ATOM 2982 C C . LEU B 1 27 ? -19.109 -6.734 -13.875 1 97.38 27 LEU B C 1
ATOM 2984 O O . LEU B 1 27 ? -20.031 -7.496 -14.125 1 97.38 27 LEU B O 1
ATOM 2988 N N . PRO B 1 28 ? -18.625 -5.824 -14.734 1 95.56 28 PRO B N 1
ATOM 2989 C CA . PRO B 1 28 ? -19.109 -5.863 -16.109 1 95.56 28 PRO B CA 1
ATOM 2990 C C . PRO B 1 28 ? -18.703 -7.141 -16.844 1 95.56 28 PRO B C 1
ATOM 2992 O O . PRO B 1 28 ? -17.844 -7.879 -16.375 1 95.56 28 PRO B O 1
ATOM 2995 N N . GLU B 1 29 ? -19.281 -7.367 -17.984 1 94.12 29 GLU B N 1
ATOM 2996 C CA . GLU B 1 29 ? -19.016 -8.586 -18.734 1 94.12 29 GLU B CA 1
ATOM 2997 C C . GLU B 1 29 ? -17.797 -8.422 -19.641 1 94.12 29 GLU B C 1
ATOM 2999 O O . GLU B 1 29 ? -17.016 -9.367 -19.812 1 94.12 29 GLU B O 1
ATOM 3004 N N . GLU B 1 30 ? -17.594 -7.25 -20.109 1 95.25 30 GLU B N 1
ATOM 3005 C CA . GLU B 1 30 ? -16.547 -7.012 -21.094 1 95.25 30 GLU B CA 1
ATOM 3006 C C . GLU B 1 30 ? -15.18 -6.906 -20.438 1 95.25 30 GLU B C 1
ATOM 3008 O O . GLU B 1 30 ? -14.992 -6.148 -19.484 1 95.25 30 GLU B O 1
ATOM 3013 N N . LYS B 1 31 ? -14.242 -7.594 -21.031 1 95.12 31 LYS B N 1
ATOM 3014 C CA . LYS B 1 31 ? -12.883 -7.664 -20.516 1 95.12 31 LYS B CA 1
ATOM 3015 C C . LYS B 1 31 ? -12.281 -6.27 -20.375 1 95.12 31 LYS B C 1
ATOM 3017 O O . LYS B 1 31 ? -11.656 -5.961 -19.344 1 95.12 31 LYS B O 1
ATOM 3022 N N . GLU B 1 32 ? -12.445 -5.461 -21.344 1 95.94 32 GLU B N 1
ATOM 3023 C CA . GLU B 1 32 ? -11.844 -4.129 -21.297 1 95.94 32 GLU B CA 1
ATOM 3024 C C . GLU B 1 32 ? -12.453 -3.277 -20.188 1 95.94 32 GLU B C 1
ATOM 3026 O O . GLU B 1 32 ? -11.758 -2.467 -19.578 1 95.94 32 GLU B O 1
ATOM 3031 N N . GLU B 1 33 ? -13.758 -3.438 -19.984 1 96.94 33 GLU B N 1
ATOM 3032 C CA . GLU B 1 33 ? -14.398 -2.719 -18.891 1 96.94 33 GLU B CA 1
ATOM 3033 C C . GLU B 1 33 ? -13.898 -3.215 -17.547 1 96.94 33 GLU B C 1
ATOM 3035 O O . GLU B 1 33 ? -13.734 -2.426 -16.609 1 96.94 33 GLU B O 1
ATOM 3040 N N . ILE B 1 34 ? -13.672 -4.523 -17.469 1 98 34 ILE B N 1
ATOM 3041 C CA . ILE B 1 34 ? -13.094 -5.086 -16.25 1 98 34 ILE B CA 1
ATOM 3042 C C . ILE B 1 34 ? -11.703 -4.488 -16.016 1 98 34 ILE B C 1
ATOM 3044 O O . ILE B 1 34 ? -11.383 -4.078 -14.898 1 98 34 ILE B O 1
ATOM 3048 N N . ASN B 1 35 ? -10.906 -4.387 -17.125 1 97.88 35 ASN B N 1
ATOM 3049 C CA . ASN B 1 35 ? -9.578 -3.799 -17.031 1 97.88 35 ASN B CA 1
ATOM 3050 C C . ASN B 1 35 ? -9.625 -2.373 -16.484 1 97.88 35 ASN B C 1
ATOM 3052 O O . ASN B 1 35 ? -8.844 -2.006 -15.609 1 97.88 35 ASN B O 1
ATOM 3056 N N . LYS B 1 36 ? -10.555 -1.616 -16.969 1 97.31 36 LYS B N 1
ATOM 3057 C CA . LYS B 1 36 ? -10.695 -0.232 -16.531 1 97.31 36 LYS B CA 1
ATOM 3058 C C . LYS B 1 36 ? -11.016 -0.16 -15.047 1 97.31 36 LYS B C 1
ATOM 3060 O O . LYS B 1 36 ? -10.422 0.638 -14.312 1 97.31 36 LYS B O 1
ATOM 3065 N N . VAL B 1 37 ? -11.898 -1.003 -14.594 1 97.81 37 VAL B N 1
ATOM 3066 C CA . VAL B 1 37 ? -12.297 -1.053 -13.195 1 97.81 37 VAL B CA 1
ATOM 3067 C C . VAL B 1 37 ? -11.102 -1.436 -12.328 1 97.81 37 VAL B C 1
ATOM 3069 O O . VAL B 1 37 ? -10.852 -0.807 -11.297 1 97.81 37 VAL B O 1
ATOM 3072 N N . MET B 1 38 ? -10.336 -2.387 -12.805 1 98.56 38 MET B N 1
ATOM 3073 C CA . MET B 1 38 ? -9.211 -2.885 -12.023 1 98.56 38 MET B CA 1
ATOM 3074 C C . MET B 1 38 ? -8.125 -1.816 -11.883 1 98.56 38 MET B C 1
ATOM 3076 O O . MET B 1 38 ? -7.539 -1.66 -10.812 1 98.56 38 MET B O 1
ATOM 3080 N N . ARG B 1 39 ? -7.879 -1.074 -12.977 1 98.25 39 ARG B N 1
ATOM 3081 C CA . ARG B 1 39 ? -6.883 -0.012 -12.898 1 98.25 39 ARG B CA 1
ATOM 3082 C C . ARG B 1 39 ? -7.305 1.063 -11.906 1 98.25 39 ARG B C 1
ATOM 3084 O O . ARG B 1 39 ? -6.461 1.637 -11.211 1 98.25 39 ARG B O 1
ATOM 3091 N N . ARG B 1 40 ? -8.578 1.306 -11.758 1 97.62 40 ARG B N 1
ATOM 3092 C CA . ARG B 1 40 ? -9.086 2.287 -10.805 1 97.62 40 ARG B CA 1
ATOM 3093 C C . ARG B 1 40 ? -9.016 1.756 -9.375 1 97.62 40 ARG B C 1
ATOM 3095 O O . ARG B 1 40 ? -8.648 2.49 -8.453 1 97.62 40 ARG B O 1
ATOM 3102 N N . ILE B 1 41 ? -9.297 0.486 -9.219 1 98.56 41 ILE B N 1
ATOM 3103 C CA . ILE B 1 41 ? -9.266 -0.116 -7.887 1 98.56 41 ILE B CA 1
ATOM 3104 C C . ILE B 1 41 ? -7.844 -0.047 -7.328 1 98.56 41 ILE B C 1
ATOM 3106 O O . ILE B 1 41 ? -7.641 0.355 -6.18 1 98.56 41 ILE B O 1
ATOM 3110 N N . PHE B 1 42 ? -6.895 -0.275 -8.164 1 98.56 42 PHE B N 1
ATOM 3111 C CA . PHE B 1 42 ? -5.539 -0.427 -7.652 1 98.56 42 PHE B CA 1
ATOM 3112 C C . PHE B 1 42 ? -4.762 0.877 -7.785 1 98.56 42 PHE B C 1
ATOM 3114 O O . PHE B 1 42 ? -3.699 1.037 -7.18 1 98.56 42 PHE B O 1
ATOM 3121 N N . GLY B 1 43 ? -5.27 1.827 -8.508 1 97.88 43 GLY B N 1
ATOM 3122 C CA . GLY B 1 43 ? -4.539 3.059 -8.758 1 97.88 43 GLY B CA 1
ATOM 3123 C C . GLY B 1 43 ? -3.377 2.877 -9.719 1 97.88 43 GLY B C 1
ATOM 3124 O O . GLY B 1 43 ? -2.324 3.498 -9.555 1 97.88 43 GLY B O 1
ATOM 3125 N N . ALA B 1 44 ? -3.484 1.91 -10.602 1 97.31 44 ALA B N 1
ATOM 3126 C CA . ALA B 1 44 ? -2.504 1.719 -11.664 1 97.31 44 ALA B CA 1
ATOM 3127 C C . ALA B 1 44 ? -2.734 2.705 -12.805 1 97.31 44 ALA B C 1
ATOM 3129 O O . ALA B 1 44 ? -3.826 3.262 -12.945 1 97.31 44 ALA B O 1
ATOM 3130 N N . PRO B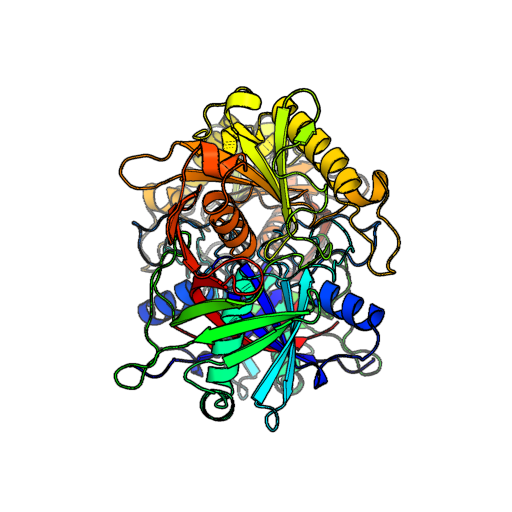 1 45 ? -1.658 2.959 -13.656 1 97.38 45 PRO B N 1
ATOM 3131 C CA . PRO B 1 45 ? -1.836 3.881 -14.773 1 97.38 45 PRO B CA 1
ATOM 3132 C C . PRO B 1 45 ? -3.01 3.496 -15.672 1 97.38 45 PRO B C 1
ATOM 3134 O O . PRO B 1 45 ? -3.201 2.316 -15.977 1 97.38 45 PRO B O 1
ATOM 3137 N N . ARG B 1 46 ? -3.758 4.488 -16.062 1 96.69 46 ARG B N 1
ATOM 3138 C CA . ARG B 1 46 ? -4.922 4.258 -16.906 1 96.69 46 ARG B CA 1
ATOM 3139 C C . ARG B 1 46 ? -4.547 4.367 -18.391 1 96.69 46 ARG B C 1
ATOM 3141 O O . ARG B 1 46 ? -5.281 3.893 -19.25 1 96.69 46 ARG B O 1
ATOM 3148 N N . MET B 1 47 ? -3.428 4.996 -18.625 1 96.31 47 MET B N 1
ATOM 3149 C CA . MET B 1 47 ? -2.898 5.137 -19.984 1 96.31 47 MET B CA 1
ATOM 3150 C C . MET B 1 47 ? -1.378 5.012 -19.984 1 96.31 47 MET B C 1
ATOM 3152 O O . MET B 1 47 ? -0.729 5.234 -18.969 1 96.31 47 MET B O 1
ATOM 3156 N N . GLU B 1 48 ? -0.826 4.684 -21.109 1 94.31 48 GLU B N 1
ATOM 3157 C CA . GLU B 1 48 ? 0.612 4.469 -21.25 1 94.31 48 GLU B CA 1
ATOM 3158 C C . GLU B 1 48 ? 1.393 5.738 -20.922 1 94.31 48 GLU B C 1
ATOM 3160 O O . GLU B 1 48 ? 2.502 5.672 -20.391 1 94.31 48 GLU B O 1
ATOM 3165 N N . SER B 1 49 ? 0.781 6.887 -21.172 1 94.62 49 SER B N 1
ATOM 3166 C CA . SER B 1 49 ? 1.465 8.164 -21 1 94.62 49 SER B CA 1
ATOM 3167 C C . SER B 1 49 ? 1.487 8.594 -19.531 1 94.62 49 SER B C 1
ATOM 3169 O O . SER B 1 49 ? 2.203 9.523 -19.156 1 94.62 49 SER B O 1
ATOM 3171 N N . GLN B 1 50 ? 0.75 7.898 -18.734 1 94.81 50 GLN B N 1
ATOM 3172 C CA . GLN B 1 50 ? 0.681 8.273 -17.328 1 94.81 50 GLN B CA 1
ATOM 3173 C C . GLN B 1 50 ? 1.953 7.867 -16.594 1 94.81 50 GLN B C 1
ATOM 3175 O O . GLN B 1 50 ? 2.395 6.723 -16.688 1 94.81 50 GLN B O 1
ATOM 3180 N N . LYS B 1 51 ? 2.496 8.891 -15.867 1 90.69 51 LYS B N 1
ATOM 3181 C CA . LYS B 1 51 ? 3.654 8.594 -15.031 1 90.69 51 LYS B CA 1
ATOM 3182 C C . LYS B 1 51 ? 3.271 7.672 -13.875 1 90.69 51 LYS B C 1
ATOM 3184 O O . LYS B 1 51 ? 2.287 7.922 -13.18 1 90.69 51 LYS B O 1
ATOM 3189 N N . PRO B 1 52 ? 4.023 6.633 -13.727 1 91.81 52 PRO B N 1
ATOM 3190 C CA . PRO B 1 52 ? 3.707 5.727 -12.617 1 91.81 52 PRO B CA 1
ATOM 3191 C C . PRO B 1 52 ? 3.869 6.391 -11.25 1 91.81 52 PRO B C 1
ATOM 3193 O O . PRO B 1 52 ? 4.758 7.227 -11.062 1 91.81 52 PRO B O 1
ATOM 3196 N N . ASP B 1 53 ? 2.979 6.051 -10.375 1 92.44 53 ASP B N 1
ATOM 3197 C CA . ASP B 1 53 ? 3.066 6.387 -8.953 1 92.44 53 ASP B CA 1
ATOM 3198 C C . ASP B 1 53 ? 3.484 5.172 -8.133 1 92.44 53 ASP B C 1
ATOM 3200 O O . ASP B 1 53 ? 2.711 4.223 -7.977 1 92.44 53 ASP B O 1
ATOM 3204 N N . PRO B 1 54 ? 4.645 5.188 -7.574 1 89.06 54 PRO B N 1
ATOM 3205 C CA . PRO B 1 54 ? 5.148 4.012 -6.863 1 89.06 54 PRO B CA 1
ATOM 3206 C C . PRO B 1 54 ? 4.328 3.676 -5.621 1 89.06 54 PRO B C 1
ATOM 3208 O O . PRO B 1 54 ? 4.48 2.59 -5.051 1 89.06 54 PRO B O 1
ATOM 3211 N N . PHE B 1 55 ? 3.43 4.5 -5.234 1 90 55 PHE B N 1
ATOM 3212 C CA . PHE B 1 55 ? 2.646 4.246 -4.027 1 90 55 PHE B CA 1
ATOM 3213 C C . PHE B 1 55 ? 1.183 4.004 -4.379 1 90 55 PHE B C 1
ATOM 3215 O O . PHE B 1 55 ? 0.374 3.689 -3.5 1 90 55 PHE B O 1
ATOM 3222 N N . GLN B 1 56 ? 0.896 4.203 -5.656 1 96.44 56 GLN B N 1
ATOM 3223 C CA . GLN B 1 56 ? -0.47 4.035 -6.137 1 96.44 56 GLN B CA 1
ATOM 3224 C C . GLN B 1 56 ? -1.465 4.762 -5.238 1 96.44 56 GLN B C 1
ATOM 3226 O O . GLN B 1 56 ? -2.438 4.168 -4.77 1 96.44 56 GLN B O 1
ATOM 3231 N N . THR B 1 57 ? -1.263 6.035 -5.133 1 96.44 57 THR B N 1
ATOM 3232 C CA . THR B 1 57 ? -1.957 6.93 -4.215 1 96.44 57 THR B CA 1
ATOM 3233 C C . THR B 1 57 ? -3.443 7.004 -4.551 1 96.44 57 THR B C 1
ATOM 3235 O O . THR B 1 57 ? -4.266 7.328 -3.691 1 96.44 57 THR B O 1
ATOM 3238 N N . GLU B 1 58 ? -3.889 6.645 -5.762 1 97.38 58 GLU B N 1
ATOM 3239 C CA . GLU B 1 58 ? -5.273 6.793 -6.203 1 97.38 58 GLU B CA 1
ATOM 3240 C C . GLU B 1 58 ? -6.047 5.488 -6.035 1 97.38 58 GLU B C 1
ATOM 3242 O O . GLU B 1 58 ? -7.203 5.391 -6.449 1 97.38 58 GLU B O 1
ATOM 3247 N N . GLY B 1 59 ? -5.445 4.512 -5.445 1 98.06 59 GLY B N 1
ATOM 3248 C CA . GLY B 1 59 ? -6.074 3.215 -5.254 1 98.06 59 GLY B CA 1
ATOM 3249 C C . GLY B 1 59 ? -5.465 2.414 -4.121 1 98.06 59 GLY B C 1
ATOM 3250 O O . GLY B 1 59 ? -4.672 2.941 -3.336 1 98.06 59 GLY B O 1
ATOM 3251 N N . ILE B 1 60 ? -5.777 1.12 -4.043 1 98.38 60 ILE B N 1
ATOM 3252 C CA . ILE B 1 60 ? -5.445 0.348 -2.852 1 98.38 60 ILE B CA 1
ATOM 3253 C C . ILE B 1 60 ? -4.145 -0.42 -3.082 1 98.38 60 ILE B C 1
ATOM 3255 O O . ILE B 1 60 ? -3.619 -1.054 -2.162 1 98.38 60 ILE B O 1
ATOM 3259 N N . GLY B 1 61 ? -3.635 -0.36 -4.324 1 98 61 GLY B N 1
ATOM 3260 C CA . GLY B 1 61 ? -2.352 -0.998 -4.582 1 98 61 GLY B CA 1
ATOM 3261 C C . GLY B 1 61 ? -1.224 -0.426 -3.744 1 98 61 GLY B C 1
ATOM 3262 O O . GLY B 1 61 ? -1.307 0.711 -3.273 1 98 61 GLY B O 1
ATOM 3263 N N . LYS B 1 62 ? -0.174 -1.23 -3.621 1 96.81 62 LYS B N 1
ATOM 3264 C CA . LYS B 1 62 ? 0.927 -0.811 -2.758 1 96.81 62 LYS B CA 1
ATOM 3265 C C . LYS B 1 62 ? 2.223 -0.667 -3.551 1 96.81 62 LYS B C 1
ATOM 3267 O O . LYS B 1 62 ? 3.314 -0.746 -2.982 1 96.81 62 LYS B O 1
ATOM 3272 N N . GLY B 1 63 ? 2.166 -0.633 -4.848 1 94.38 63 GLY B N 1
ATOM 3273 C CA . GLY B 1 63 ? 3.299 -0.277 -5.688 1 94.38 63 GLY B CA 1
ATOM 3274 C C . GLY B 1 63 ? 4.121 -1.478 -6.121 1 94.38 63 GLY B C 1
ATOM 3275 O O . GLY B 1 63 ? 5.113 -1.331 -6.836 1 94.38 63 GLY B O 1
ATOM 3276 N N . LYS B 1 64 ? 3.748 -2.656 -5.688 1 92.25 64 LYS B N 1
ATOM 3277 C CA . LYS B 1 64 ? 4.469 -3.873 -6.051 1 92.25 64 LYS B CA 1
ATOM 3278 C C . LYS B 1 64 ? 3.557 -4.852 -6.785 1 92.25 64 LYS B C 1
ATOM 3280 O O . LYS B 1 64 ? 2.336 -4.809 -6.629 1 92.25 64 LYS B O 1
ATOM 3285 N N . SER B 1 65 ? 4.234 -5.727 -7.543 1 92.31 65 SER B N 1
ATOM 3286 C CA . SER B 1 65 ? 3.465 -6.742 -8.258 1 92.31 65 SER B CA 1
ATOM 3287 C C . SER B 1 65 ? 2.715 -7.648 -7.285 1 92.31 65 SER B C 1
ATOM 3289 O O . SER B 1 65 ? 1.623 -8.133 -7.598 1 92.31 65 SER B O 1
ATOM 3291 N N . THR B 1 66 ? 3.18 -7.82 -6.098 1 93.75 66 THR B N 1
ATOM 3292 C CA . THR B 1 66 ? 2.604 -8.734 -5.113 1 93.75 66 THR B CA 1
ATOM 3293 C C . THR B 1 66 ? 1.371 -8.109 -4.461 1 93.75 66 THR B C 1
ATOM 3295 O O . THR B 1 66 ? 0.651 -8.781 -3.719 1 93.75 66 THR B O 1
ATOM 3298 N N . SER B 1 67 ? 1.063 -6.848 -4.754 1 96.81 67 SER B N 1
ATOM 3299 C CA . SER B 1 67 ? -0.09 -6.184 -4.156 1 96.81 67 SER B CA 1
ATOM 3300 C C . SER B 1 67 ? -1.042 -5.656 -5.223 1 96.81 67 SER B C 1
ATOM 3302 O O . SER B 1 67 ? -1.849 -4.762 -4.957 1 96.81 67 SER B O 1
ATOM 3304 N N . ASN B 1 68 ? -0.863 -6.102 -6.41 1 97.44 68 ASN B N 1
ATOM 3305 C CA . ASN B 1 68 ? -1.67 -5.699 -7.559 1 97.44 68 ASN B CA 1
ATOM 3306 C C . ASN B 1 68 ? -2.32 -6.902 -8.234 1 97.44 68 ASN B C 1
ATOM 3308 O O . ASN B 1 68 ? -2.059 -7.18 -9.406 1 97.44 68 ASN B O 1
ATOM 3312 N N . LYS B 1 69 ? -3.141 -7.555 -7.43 1 98.12 69 LYS B N 1
ATOM 3313 C CA . LYS B 1 69 ? -3.697 -8.836 -7.863 1 98.12 69 LYS B CA 1
ATOM 3314 C C . LYS B 1 69 ? -5.211 -8.867 -7.672 1 98.12 69 LYS B C 1
ATOM 3316 O O . LYS B 1 69 ? -5.73 -8.328 -6.695 1 98.12 69 LYS B O 1
ATOM 3321 N N . ALA B 1 70 ? -5.922 -9.508 -8.672 1 98.81 70 ALA B N 1
ATOM 3322 C CA . ALA B 1 70 ? -7.375 -9.609 -8.555 1 98.81 70 ALA B CA 1
ATOM 3323 C C . ALA B 1 70 ? -7.859 -11.008 -8.93 1 98.81 70 ALA B C 1
ATOM 3325 O O . ALA B 1 70 ? -7.371 -11.594 -9.898 1 98.81 70 ALA B O 1
ATOM 3326 N N . PHE B 1 71 ? -8.758 -11.508 -8.133 1 98.81 71 PHE B N 1
ATOM 3327 C CA . PHE B 1 71 ? -9.539 -12.688 -8.508 1 98.81 71 PHE B CA 1
ATOM 3328 C C . PHE B 1 71 ? -10.992 -12.305 -8.789 1 98.81 71 PHE B C 1
ATOM 3330 O O . PHE B 1 71 ? -11.617 -11.594 -8 1 98.81 71 PHE B O 1
ATOM 3337 N N . ILE B 1 72 ? -11.445 -12.727 -9.859 1 98.81 72 ILE B N 1
ATOM 3338 C CA . ILE B 1 72 ? -12.883 -12.797 -10.133 1 98.81 72 ILE B CA 1
ATOM 3339 C C . ILE B 1 72 ? -13.383 -14.211 -9.875 1 98.81 72 ILE B C 1
ATOM 3341 O O . ILE B 1 72 ? -12.875 -15.18 -10.453 1 98.81 72 ILE B O 1
ATOM 3345 N N . ILE B 1 73 ? -14.383 -14.367 -9.016 1 98.81 73 ILE B N 1
ATOM 3346 C CA . ILE B 1 73 ? -14.828 -15.727 -8.727 1 98.81 73 ILE B CA 1
ATOM 3347 C C . ILE B 1 73 ? -16.312 -15.867 -9.055 1 98.81 73 ILE B C 1
ATOM 3349 O O . ILE B 1 73 ? -17.047 -14.875 -9.031 1 98.81 73 ILE B O 1
ATOM 3353 N N . ASP B 1 74 ? -16.672 -16.984 -9.438 1 98.56 74 ASP B N 1
ATOM 3354 C CA . ASP B 1 74 ? -18.047 -17.438 -9.664 1 98.56 74 ASP B CA 1
ATOM 3355 C C . ASP B 1 74 ? -18.328 -18.734 -8.938 1 98.56 74 ASP B C 1
ATOM 3357 O O . ASP B 1 74 ? -17.531 -19.672 -8.984 1 98.56 74 ASP B O 1
ATOM 3361 N N . ILE B 1 75 ? -19.422 -18.828 -8.234 1 98.62 75 ILE B N 1
ATOM 3362 C CA . ILE B 1 75 ? -19.703 -19.938 -7.336 1 98.62 75 ILE B CA 1
ATOM 3363 C C . ILE B 1 75 ? -20.859 -20.766 -7.887 1 98.62 75 ILE B C 1
ATOM 3365 O O . ILE B 1 75 ? -21.969 -20.25 -8.062 1 98.62 75 ILE B O 1
ATOM 3369 N N . ASP B 1 76 ? -20.609 -21.953 -8.211 1 98.19 76 ASP B N 1
ATOM 3370 C CA . ASP B 1 76 ? -21.609 -22.938 -8.594 1 98.19 76 ASP B CA 1
ATOM 3371 C C . ASP B 1 76 ? -21.922 -23.875 -7.43 1 98.19 76 ASP B C 1
ATOM 3373 O O . ASP B 1 76 ? -21.25 -24.891 -7.258 1 98.19 76 ASP B O 1
ATOM 3377 N N . LYS B 1 77 ? -22.922 -23.641 -6.684 1 97.12 77 LYS B N 1
ATOM 3378 C CA . LYS B 1 77 ? -23.266 -24.406 -5.492 1 97.12 77 LYS B CA 1
ATOM 3379 C C . LYS B 1 77 ? -23.734 -25.812 -5.863 1 97.12 77 LYS B C 1
ATOM 3381 O O . LYS B 1 77 ? -23.5 -26.766 -5.117 1 97.12 77 LYS B O 1
ATOM 3386 N N . GLU B 1 78 ? -24.422 -25.906 -6.977 1 97.25 78 GLU B N 1
ATOM 3387 C CA . GLU B 1 78 ? -24.906 -27.203 -7.41 1 97.25 78 GLU B CA 1
ATOM 3388 C C . GLU B 1 78 ? -23.766 -28.156 -7.73 1 97.25 78 GLU B C 1
ATOM 3390 O O . GLU B 1 78 ? -23.734 -29.297 -7.258 1 97.25 78 GLU B O 1
ATOM 3395 N N . GLN B 1 79 ? -22.844 -27.688 -8.477 1 97.75 79 GLN B N 1
ATOM 3396 C CA . GLN B 1 79 ? -21.703 -28.5 -8.844 1 97.75 79 GLN B CA 1
ATOM 3397 C C . GLN B 1 79 ? -20.609 -28.438 -7.777 1 97.75 79 GLN B C 1
ATOM 3399 O O . GLN B 1 79 ? -19.625 -29.188 -7.848 1 97.75 79 GLN B O 1
ATOM 3404 N N . LYS B 1 80 ? -20.781 -27.578 -6.805 1 98.25 80 LYS B N 1
ATOM 3405 C CA . LYS B 1 80 ? -19.844 -27.375 -5.695 1 98.25 80 LYS B CA 1
ATOM 3406 C C . LYS B 1 80 ? -18.453 -27.031 -6.207 1 98.25 80 LYS B C 1
ATOM 3408 O O . LYS B 1 80 ? -17.469 -27.641 -5.781 1 98.25 80 LYS B O 1
ATOM 3413 N N . VAL B 1 81 ? -18.391 -26.156 -7.152 1 98.38 81 VAL B N 1
ATOM 3414 C CA . VAL B 1 81 ? -17.141 -25.688 -7.738 1 98.38 81 VAL B CA 1
ATOM 3415 C C . VAL B 1 81 ? -17.109 -24.156 -7.727 1 98.38 81 VAL B C 1
ATOM 3417 O O . VAL B 1 81 ? -18.109 -23.5 -7.988 1 98.38 81 VAL B O 1
ATOM 3420 N N . VAL B 1 82 ? -16.016 -23.625 -7.324 1 98.81 82 VAL B N 1
ATOM 3421 C CA . VAL B 1 82 ? -15.742 -22.203 -7.473 1 98.81 82 VAL B CA 1
ATOM 3422 C C . VAL B 1 82 ? -14.844 -21.969 -8.688 1 98.81 82 VAL B C 1
ATOM 3424 O O . VAL B 1 82 ? -13.758 -22.531 -8.781 1 98.81 82 VAL B O 1
ATOM 3427 N N . THR B 1 83 ? -15.336 -21.219 -9.602 1 98.69 83 THR B N 1
ATOM 3428 C CA . THR B 1 83 ? -14.5 -20.812 -10.734 1 98.69 83 THR B CA 1
ATOM 3429 C C . THR B 1 83 ? -13.758 -19.516 -10.422 1 98.69 83 THR B C 1
ATOM 3431 O O . THR B 1 83 ? -14.344 -18.562 -9.906 1 98.69 83 THR B O 1
ATOM 3434 N N . SER B 1 84 ? -12.508 -19.562 -10.656 1 98.5 84 SER B N 1
ATOM 3435 C CA . SER B 1 84 ? -11.695 -18.375 -10.398 1 98.5 84 SER B CA 1
ATOM 3436 C C . SER B 1 84 ? -10.961 -17.922 -11.656 1 98.5 84 SER B C 1
ATOM 3438 O O . SER B 1 84 ? -10.516 -18.75 -12.453 1 98.5 84 SER B O 1
ATOM 3440 N N . THR B 1 85 ? -10.883 -16.609 -11.898 1 98.12 85 THR B N 1
ATOM 3441 C CA . THR B 1 85 ? -10.078 -15.953 -12.922 1 98.12 85 THR B CA 1
ATOM 3442 C C . THR B 1 85 ? -9.141 -14.922 -12.289 1 98.12 85 THR B C 1
ATOM 3444 O O . THR B 1 85 ? -9.578 -14.055 -11.531 1 98.12 85 THR B O 1
ATOM 3447 N N . PHE B 1 86 ? -7.891 -15.062 -12.672 1 97.56 86 PHE B N 1
ATOM 3448 C CA . PHE B 1 86 ? -6.875 -14.234 -12.031 1 97.56 86 PHE B CA 1
ATOM 3449 C C . PHE B 1 86 ? -6.41 -13.117 -12.961 1 97.56 86 PHE B C 1
ATOM 3451 O O . PHE B 1 86 ? -6.242 -13.344 -14.164 1 97.56 86 PHE B O 1
ATOM 3458 N N . LEU B 1 87 ? -6.219 -11.922 -12.406 1 98.12 87 LEU B N 1
ATOM 3459 C CA . LEU B 1 87 ? -5.629 -10.781 -13.102 1 98.12 87 LEU B CA 1
ATOM 3460 C C . LEU B 1 87 ? -4.391 -10.281 -12.367 1 98.12 87 LEU B C 1
ATOM 3462 O O . LEU B 1 87 ? -4.426 -10.078 -11.156 1 98.12 87 LEU B O 1
ATOM 3466 N N . GLN B 1 88 ? -3.281 -10.133 -13.102 1 96.62 88 GLN B N 1
ATOM 3467 C CA . GLN B 1 88 ? -2.076 -9.469 -12.617 1 96.62 88 GLN B CA 1
ATOM 3468 C C . GLN B 1 88 ? -1.929 -8.078 -13.227 1 96.62 88 GLN B C 1
ATOM 3470 O O . GLN B 1 88 ? -1.826 -7.934 -14.445 1 96.62 88 GLN B O 1
ATOM 3475 N N . LEU B 1 89 ? -1.934 -7.059 -12.352 1 97.56 89 LEU B N 1
ATOM 3476 C CA . LEU B 1 89 ? -1.74 -5.699 -12.844 1 97.56 89 LEU B CA 1
ATOM 3477 C C . LEU B 1 89 ? -0.285 -5.27 -12.695 1 97.56 89 LEU B C 1
ATOM 3479 O O . LEU B 1 89 ? 0.38 -5.641 -11.727 1 97.56 89 LEU B O 1
ATOM 3483 N N . GLU B 1 90 ? 0.134 -4.492 -13.656 1 95.62 90 GLU B N 1
ATOM 3484 C CA . GLU B 1 90 ? 1.419 -3.812 -13.516 1 95.62 90 GLU B CA 1
ATOM 3485 C C . GLU B 1 90 ? 1.255 -2.451 -12.852 1 95.62 90 GLU B C 1
ATOM 3487 O O . GLU B 1 90 ? 0.3 -1.726 -13.133 1 95.62 90 GLU B O 1
ATOM 3492 N N . SER B 1 91 ? 2.176 -2.098 -11.969 1 94.31 91 SER B N 1
ATOM 3493 C CA . SER B 1 91 ? 2.076 -0.824 -11.266 1 94.31 91 SER B CA 1
ATOM 3494 C C . SER B 1 91 ? 2.615 0.323 -12.117 1 94.31 91 SER B C 1
ATOM 3496 O O . SER B 1 91 ? 2.277 1.486 -11.883 1 94.31 91 SER B O 1
ATOM 3498 N N . THR B 1 92 ? 3.463 0.048 -13.141 1 94.56 92 THR B N 1
ATOM 3499 C CA . THR B 1 92 ? 4.191 1.094 -13.852 1 94.56 92 THR B CA 1
ATOM 3500 C C . THR B 1 92 ? 3.568 1.353 -15.219 1 94.56 92 THR B C 1
ATOM 3502 O O . THR B 1 92 ? 4.02 2.232 -15.953 1 94.56 92 THR B O 1
ATOM 3505 N N . SER B 1 93 ? 2.604 0.604 -15.602 1 95.06 93 SER B N 1
ATOM 3506 C CA . SER B 1 93 ? 1.914 0.757 -16.875 1 95.06 93 SER B CA 1
ATOM 3507 C C . SER B 1 93 ? 0.464 0.295 -16.781 1 95.06 93 SER B C 1
ATOM 3509 O O . SER B 1 93 ? 0.05 -0.262 -15.766 1 95.06 93 SER B O 1
ATOM 3511 N N . PRO B 1 94 ? -0.342 0.518 -17.828 1 96.81 94 PRO B N 1
ATOM 3512 C CA . PRO B 1 94 ? -1.74 0.085 -17.781 1 96.81 94 PRO B CA 1
ATOM 3513 C C . PRO B 1 94 ? -1.909 -1.399 -18.109 1 96.81 94 PRO B C 1
ATOM 3515 O O . PRO B 1 94 ? -3.037 -1.885 -18.219 1 96.81 94 PRO B O 1
ATOM 3518 N N . THR B 1 95 ? -0.884 -2.158 -18.203 1 94.88 95 THR B N 1
ATOM 3519 C CA . THR B 1 95 ? -0.91 -3.561 -18.594 1 94.88 95 THR B CA 1
ATOM 3520 C C . THR B 1 95 ? -1.559 -4.422 -17.516 1 94.88 95 THR B C 1
ATOM 3522 O O . THR B 1 95 ? -1.296 -4.238 -16.328 1 94.88 95 THR B O 1
ATOM 3525 N N . ILE B 1 96 ? -2.441 -5.324 -17.953 1 96.19 96 ILE B N 1
ATOM 3526 C CA . ILE B 1 96 ? -3.053 -6.344 -17.109 1 96.19 96 ILE B CA 1
ATOM 3527 C C . ILE B 1 96 ? -2.92 -7.711 -17.781 1 96.19 96 ILE B C 1
ATOM 3529 O O . ILE B 1 96 ? -3.311 -7.887 -18.938 1 96.19 96 ILE B O 1
ATOM 3533 N N . SER B 1 97 ? -2.35 -8.664 -17.078 1 94.12 97 SER B N 1
ATOM 3534 C CA . SER B 1 97 ? -2.211 -10.023 -17.594 1 94.12 97 SER B CA 1
ATOM 3535 C C . SER B 1 97 ? -3.34 -10.922 -17.109 1 94.12 97 SER B C 1
ATOM 3537 O O . SER B 1 97 ? -3.664 -10.922 -15.914 1 94.12 97 SER B O 1
ATOM 3539 N N . TRP B 1 98 ? -3.902 -11.664 -17.984 1 93.06 98 TRP B N 1
ATOM 3540 C CA . TRP B 1 98 ? -4.949 -12.641 -17.703 1 93.06 98 TRP B CA 1
ATOM 3541 C C . TRP B 1 98 ? -4.434 -14.062 -17.891 1 93.06 98 TRP B C 1
ATOM 3543 O O . TRP B 1 98 ? -5.219 -15 -18.062 1 93.06 98 TRP B O 1
ATOM 3553 N N . ARG B 1 99 ? -3.166 -14.289 -17.828 1 87.06 99 ARG B N 1
ATOM 3554 C CA . ARG B 1 99 ? -2.611 -15.508 -18.391 1 87.06 99 ARG B CA 1
ATOM 3555 C C . ARG B 1 99 ? -2.238 -16.5 -17.297 1 87.06 99 ARG B C 1
ATOM 3557 O O . ARG B 1 99 ? -2.133 -17.703 -17.562 1 87.06 99 ARG B O 1
ATOM 3564 N N . VAL B 1 100 ? -2.025 -15.984 -16.172 1 86.75 100 VAL B N 1
ATOM 3565 C CA . VAL B 1 100 ? -1.459 -16.859 -15.156 1 86.75 100 VAL B CA 1
ATOM 3566 C C . VAL B 1 100 ? -2.41 -16.953 -13.969 1 86.75 100 VAL B C 1
ATOM 3568 O O . VAL B 1 100 ? -3.473 -16.328 -13.969 1 86.75 100 VAL B O 1
ATOM 3571 N N . ASN B 1 101 ? -2.076 -17.906 -13.109 1 91.19 101 ASN B N 1
ATOM 3572 C CA . ASN B 1 101 ? -2.699 -17.984 -11.797 1 91.19 101 ASN B CA 1
ATOM 3573 C C . ASN B 1 101 ? -1.731 -17.562 -10.688 1 91.19 101 ASN B C 1
ATOM 3575 O O . ASN B 1 101 ? -0.526 -17.453 -10.922 1 91.19 101 ASN B O 1
ATOM 3579 N N . CYS B 1 102 ? -2.289 -17.188 -9.602 1 91.25 102 CYS B N 1
ATOM 3580 C CA . CYS B 1 102 ? -1.486 -16.891 -8.422 1 91.25 102 CYS B CA 1
ATOM 3581 C C . CYS B 1 102 ? -1.863 -17.828 -7.27 1 91.25 102 CYS B C 1
ATOM 3583 O O . CYS B 1 102 ? -2.947 -17.703 -6.699 1 91.25 102 CYS B O 1
ATOM 3585 N N . GLY B 1 103 ? -1.01 -18.656 -6.898 1 91.88 103 GLY B N 1
ATOM 3586 C CA . GLY B 1 103 ? -1.266 -19.609 -5.82 1 91.88 103 GLY B CA 1
ATOM 3587 C C . GLY B 1 103 ? -1.463 -18.938 -4.473 1 91.88 103 GLY B C 1
ATOM 3588 O O . GLY B 1 103 ? -2.355 -19.312 -3.711 1 91.88 103 GLY B O 1
ATOM 3589 N N . ASN B 1 104 ? -0.612 -17.969 -4.215 1 93.94 104 ASN B N 1
ATOM 3590 C CA . ASN B 1 104 ? -0.769 -17.25 -2.953 1 93.94 104 ASN B CA 1
ATOM 3591 C C . ASN B 1 104 ? -2.17 -16.656 -2.812 1 93.94 104 ASN B C 1
ATOM 3593 O O . ASN B 1 104 ? -2.877 -16.953 -1.848 1 93.94 104 ASN B O 1
ATOM 3597 N N . MET B 1 105 ? -2.551 -15.891 -3.785 1 96.5 105 MET B N 1
ATOM 3598 C CA . MET B 1 105 ? -3.84 -15.211 -3.723 1 96.5 105 MET B CA 1
ATOM 3599 C C . MET B 1 105 ? -4.988 -16.219 -3.699 1 96.5 105 MET B C 1
ATOM 3601 O O . MET B 1 105 ? -6.043 -15.945 -3.121 1 96.5 105 MET B O 1
ATOM 3605 N N . THR B 1 106 ? -4.758 -17.359 -4.305 1 97.62 106 THR B N 1
ATOM 3606 C CA . THR B 1 106 ? -5.785 -18.406 -4.301 1 97.62 106 THR B CA 1
ATOM 3607 C C . THR B 1 106 ? -6.152 -18.797 -2.871 1 97.62 106 THR B C 1
ATOM 3609 O O . THR B 1 106 ? -7.312 -19.094 -2.588 1 97.62 106 THR B O 1
ATOM 3612 N N . SER B 1 107 ? -5.215 -18.734 -2.004 1 97.69 107 SER B N 1
ATOM 3613 C CA . SER B 1 107 ? -5.465 -19.141 -0.62 1 97.69 107 SER B CA 1
ATOM 3614 C C . SER B 1 107 ? -6.473 -18.203 0.046 1 97.69 107 SER B C 1
ATOM 3616 O O . SER B 1 107 ? -7.035 -18.531 1.092 1 97.69 107 SER B O 1
ATOM 3618 N N . SER B 1 108 ? -6.723 -17.031 -0.513 1 98.62 108 SER B N 1
ATOM 3619 C CA . SER B 1 108 ? -7.684 -16.094 0.071 1 98.62 108 SER B CA 1
ATOM 3620 C C . SER B 1 108 ? -9.117 -16.516 -0.243 1 98.62 108 SER B C 1
ATOM 3622 O O . SER B 1 108 ? -10.055 -16.109 0.445 1 98.62 108 SER B O 1
ATOM 3624 N N . ILE B 1 109 ? -9.328 -17.281 -1.325 1 98.75 109 ILE B N 1
ATOM 3625 C CA . ILE B 1 109 ? -10.664 -17.594 -1.811 1 98.75 109 ILE B CA 1
ATOM 3626 C C . ILE B 1 109 ? -11.414 -18.422 -0.764 1 98.75 109 ILE B C 1
ATOM 3628 O O . ILE B 1 109 ? -12.547 -18.078 -0.395 1 98.75 109 ILE B O 1
ATOM 3632 N N . PRO B 1 110 ? -10.812 -19.5 -0.165 1 98.5 110 PRO B N 1
ATOM 3633 C CA . PRO B 1 110 ? -11.531 -20.234 0.877 1 98.5 110 PRO B CA 1
ATOM 3634 C C . PRO B 1 110 ? -11.93 -19.359 2.059 1 98.5 110 PRO B C 1
ATOM 3636 O O . PRO B 1 110 ? -13 -19.547 2.643 1 98.5 110 PRO B O 1
ATOM 3639 N N . LEU B 1 111 ? -11.062 -18.453 2.41 1 98.06 111 LEU B N 1
ATOM 3640 C CA . LEU B 1 111 ? -11.375 -17.578 3.527 1 98.06 111 LEU B CA 1
ATOM 3641 C C . LEU B 1 111 ? -12.555 -16.672 3.189 1 98.06 111 LEU B C 1
ATOM 3643 O O . LEU B 1 111 ? -13.414 -16.422 4.039 1 98.06 111 LEU B O 1
ATOM 3647 N N . VAL B 1 112 ? -12.578 -16.109 1.989 1 98.62 112 VAL B N 1
ATOM 3648 C CA . VAL B 1 112 ? -13.703 -15.305 1.525 1 98.62 112 VAL B CA 1
ATOM 3649 C C . VAL B 1 112 ? -14.984 -16.125 1.577 1 98.62 112 VAL B C 1
ATOM 3651 O O . VAL B 1 112 ? -16.016 -15.656 2.064 1 98.62 112 VAL B O 1
ATOM 3654 N N . LEU B 1 113 ? -14.914 -17.375 1.117 1 98.56 113 LEU B N 1
ATOM 3655 C CA . LEU B 1 113 ? -16.078 -18.266 1.147 1 98.56 113 LEU B CA 1
ATOM 3656 C C . LEU B 1 113 ? -16.5 -18.547 2.582 1 98.56 113 LEU B C 1
ATOM 3658 O O . LEU B 1 113 ? -17.703 -18.688 2.857 1 98.56 113 LEU B O 1
ATOM 3662 N N . GLU B 1 114 ? -15.539 -18.703 3.455 1 96.69 114 GLU B N 1
ATOM 3663 C CA . GLU B 1 114 ? -15.828 -18.859 4.875 1 96.69 114 GLU B CA 1
ATOM 3664 C C . GLU B 1 114 ? -16.609 -17.672 5.414 1 96.69 114 GLU B C 1
ATOM 3666 O O . GLU B 1 114 ? -17.594 -17.859 6.141 1 96.69 114 GLU B O 1
ATOM 3671 N N . ASP B 1 115 ? -16.156 -16.5 5.098 1 96.5 115 ASP B N 1
ATOM 3672 C CA . ASP B 1 115 ? -16.859 -15.305 5.547 1 96.5 115 ASP B CA 1
ATOM 3673 C C . ASP B 1 115 ? -18.266 -15.258 4.977 1 96.5 115 ASP B C 1
ATOM 3675 O O . ASP B 1 115 ? -19.203 -14.797 5.645 1 96.5 115 ASP B O 1
ATOM 3679 N N . MET B 1 116 ? -18.406 -15.695 3.723 1 97.44 116 MET B N 1
ATOM 3680 C CA . MET B 1 116 ? -19.719 -15.734 3.09 1 97.44 116 MET B CA 1
ATOM 3681 C C . MET B 1 116 ? -20.609 -16.781 3.754 1 97.44 116 MET B C 1
ATOM 3683 O O . MET B 1 116 ? -21.828 -16.797 3.545 1 97.44 116 MET B O 1
ATOM 3687 N N . GLY B 1 117 ? -20.062 -17.672 4.535 1 96.19 117 GLY B N 1
ATOM 3688 C CA . GLY B 1 117 ? -20.812 -18.672 5.262 1 96.19 117 GLY B CA 1
ATOM 3689 C C . GLY B 1 117 ? -21.25 -19.844 4.387 1 96.19 117 GLY B C 1
ATOM 3690 O O . GLY B 1 117 ? -22.281 -20.453 4.637 1 96.19 117 GLY B O 1
ATOM 3691 N N . ILE B 1 118 ? -20.391 -20.141 3.295 1 97.5 118 ILE B N 1
ATOM 3692 C CA . ILE B 1 118 ? -20.922 -21.109 2.35 1 97.5 118 ILE B CA 1
ATOM 3693 C C . ILE B 1 118 ? -19.906 -22.25 2.166 1 97.5 118 ILE B C 1
ATOM 3695 O O . ILE B 1 118 ? -20.062 -23.094 1.281 1 97.5 118 ILE B O 1
ATOM 3699 N N . VAL B 1 119 ? -18.891 -22.328 2.963 1 96.69 119 VAL B N 1
ATOM 3700 C CA . VAL B 1 119 ? -17.844 -23.328 2.822 1 96.69 119 VAL B CA 1
ATOM 3701 C C . VAL B 1 119 ? -18.453 -24.734 2.941 1 96.69 119 VAL B C 1
ATOM 3703 O O . VAL B 1 119 ? -18.172 -25.609 2.129 1 96.69 119 VAL B O 1
ATOM 3706 N N . ASP B 1 120 ? -19.328 -24.859 3.936 1 95 120 ASP B N 1
ATOM 3707 C CA . ASP B 1 120 ? -19.906 -26.172 4.203 1 95 120 ASP B CA 1
ATOM 3708 C C . ASP B 1 120 ? -20.734 -26.656 3.01 1 95 120 ASP B C 1
ATOM 3710 O O . ASP B 1 120 ? -20.859 -27.875 2.797 1 95 120 ASP B O 1
ATOM 3714 N N . GLN B 1 121 ? -21.172 -25.75 2.207 1 97.25 121 GLN B N 1
ATOM 3715 C CA . GLN B 1 121 ? -21.984 -26.094 1.04 1 97.25 121 GLN B CA 1
ATOM 3716 C C . GLN B 1 121 ? -21.094 -26.484 -0.145 1 97.25 121 GLN B C 1
ATOM 3718 O O . GLN B 1 121 ? -21.578 -27.031 -1.135 1 97.25 121 GLN B O 1
ATOM 3723 N N . LEU B 1 122 ? -19.844 -26.203 0.022 1 98 122 LEU B N 1
ATOM 3724 C CA . LEU B 1 122 ? -18.953 -26.359 -1.128 1 98 122 LEU B CA 1
ATOM 3725 C C . LEU B 1 122 ? -17.984 -27.5 -0.904 1 98 122 LEU B C 1
ATOM 3727 O O . LEU B 1 122 ? -17.344 -27.969 -1.852 1 98 122 LEU B O 1
ATOM 3731 N N . VAL B 1 123 ? -17.844 -27.984 0.293 1 97.31 123 VAL B N 1
ATOM 3732 C CA . VAL B 1 123 ? -16.812 -28.953 0.651 1 97.31 123 VAL B CA 1
ATOM 3733 C C . VAL B 1 123 ? -17.219 -30.344 0.18 1 97.31 123 VAL B C 1
ATOM 3735 O O . VAL B 1 123 ? -18.344 -30.797 0.455 1 97.31 123 VAL B O 1
ATOM 3738 N N . VAL B 1 124 ? -16.391 -31 -0.588 1 96.62 124 VAL B N 1
ATOM 3739 C CA . VAL B 1 124 ? -16.484 -32.406 -0.993 1 96.62 124 VAL B CA 1
ATOM 3740 C C . VAL B 1 124 ? -15.211 -33.156 -0.589 1 96.62 124 VAL B C 1
ATOM 3742 O O . VAL B 1 124 ? -14.109 -32.75 -0.975 1 96.62 124 VAL B O 1
ATOM 3745 N N . ASN B 1 125 ? -15.336 -34.188 0.22 1 94.56 125 ASN B N 1
ATOM 3746 C CA . ASN B 1 125 ? -14.203 -34.969 0.717 1 94.56 125 ASN B CA 1
ATOM 3747 C C . ASN B 1 125 ? -13.195 -34.094 1.447 1 94.56 125 ASN B C 1
ATOM 3749 O O . ASN B 1 125 ? -11.992 -34.219 1.224 1 94.56 125 ASN B O 1
ATOM 3753 N N . GLY B 1 126 ? -13.695 -33.094 2.084 1 94.81 126 GLY B N 1
ATOM 3754 C CA . GLY B 1 126 ? -12.898 -32.25 2.98 1 94.81 126 GLY B CA 1
ATOM 3755 C C . GLY B 1 126 ? -12.234 -31.094 2.287 1 94.81 126 GLY B C 1
ATOM 3756 O O . GLY B 1 126 ? -11.508 -30.312 2.916 1 94.81 126 GLY B O 1
ATOM 3757 N N . THR B 1 127 ? -12.523 -30.891 0.964 1 97.62 127 THR B N 1
ATOM 3758 C CA . THR B 1 127 ? -11.82 -29.828 0.255 1 97.62 127 THR B CA 1
ATOM 3759 C C . THR B 1 127 ? -12.797 -28.984 -0.554 1 97.62 127 THR B C 1
ATOM 3761 O O . THR B 1 127 ? -13.898 -29.438 -0.879 1 97.62 127 THR B O 1
ATOM 3764 N N . ILE B 1 128 ? -12.422 -27.75 -0.73 1 98.56 128 ILE B N 1
ATOM 3765 C CA . ILE B 1 128 ? -13.086 -26.844 -1.659 1 98.56 128 ILE B CA 1
ATOM 3766 C C . ILE B 1 128 ? -12.438 -26.953 -3.037 1 98.56 128 ILE B C 1
ATOM 3768 O O . ILE B 1 128 ? -11.219 -26.828 -3.17 1 98.56 128 ILE B O 1
ATOM 3772 N N . HIS B 1 129 ? -13.258 -27.219 -4.035 1 98.62 129 HIS B N 1
ATOM 3773 C CA . HIS B 1 129 ? -12.773 -27.344 -5.406 1 98.62 129 HIS B CA 1
ATOM 3774 C C . HIS B 1 129 ? -12.797 -25.984 -6.117 1 98.62 129 HIS B C 1
ATOM 3776 O O . HIS B 1 129 ? -13.859 -25.391 -6.277 1 98.62 129 HIS B O 1
ATOM 3782 N N . ILE B 1 130 ? -11.641 -25.516 -6.562 1 98.38 130 ILE B N 1
ATOM 3783 C CA . ILE B 1 130 ? -11.516 -24.281 -7.324 1 98.38 130 ILE B CA 1
ATOM 3784 C C . ILE B 1 130 ? -11.008 -24.578 -8.734 1 98.38 130 ILE B C 1
ATOM 3786 O O . ILE B 1 130 ? -9.945 -25.188 -8.898 1 98.38 130 ILE B O 1
ATOM 3790 N N . ARG B 1 131 ? -11.75 -24.203 -9.711 1 97.56 131 ARG B N 1
ATOM 3791 C CA . ARG B 1 131 ? -11.336 -24.312 -11.102 1 97.56 131 ARG B CA 1
ATOM 3792 C C . ARG B 1 131 ? -10.812 -22.984 -11.633 1 97.56 131 ARG B C 1
ATOM 3794 O O . ARG B 1 131 ? -11.578 -22.016 -11.781 1 97.56 131 ARG B O 1
ATOM 3801 N N . ASN B 1 132 ? -9.578 -22.922 -11.875 1 96.12 132 ASN B N 1
ATOM 3802 C CA . ASN B 1 132 ? -8.984 -21.703 -12.414 1 96.12 132 ASN B CA 1
ATOM 3803 C C . ASN B 1 132 ? -9.164 -21.609 -13.93 1 96.12 132 ASN B C 1
ATOM 3805 O O . ASN B 1 132 ? -8.797 -22.531 -14.656 1 96.12 132 ASN B O 1
ATOM 3809 N N . THR B 1 133 ? -9.641 -20.469 -14.367 1 94.94 133 THR B N 1
ATOM 3810 C CA . THR B 1 133 ? -9.953 -20.328 -15.781 1 94.94 133 THR B CA 1
ATOM 3811 C C . THR B 1 133 ? -8.711 -19.938 -16.578 1 94.94 133 THR B C 1
ATOM 3813 O O . THR B 1 133 ? -8.656 -20.156 -17.797 1 94.94 133 THR B O 1
ATOM 3816 N N . ASN B 1 134 ? -7.75 -19.328 -15.906 1 91.88 134 ASN B N 1
ATOM 3817 C CA . ASN B 1 134 ? -6.539 -18.906 -16.609 1 91.88 134 ASN B CA 1
ATOM 3818 C C . ASN B 1 134 ? -5.746 -20.109 -17.125 1 91.88 134 ASN B C 1
ATOM 3820 O O . ASN B 1 134 ? -5.293 -20.109 -18.266 1 91.88 134 ASN B O 1
ATOM 3824 N N . THR B 1 135 ? -5.598 -21.109 -16.266 1 87.56 135 THR B N 1
ATOM 3825 C CA . THR B 1 135 ? -4.734 -22.266 -16.531 1 87.56 135 THR B CA 1
ATOM 3826 C C . THR B 1 135 ? -5.562 -23.516 -16.812 1 87.56 135 THR B C 1
ATOM 3828 O O . THR B 1 135 ? -5.023 -24.531 -17.219 1 87.56 135 THR B O 1
ATOM 3831 N N . ARG B 1 136 ? -6.828 -23.453 -16.562 1 89.12 136 ARG B N 1
ATOM 3832 C CA . ARG B 1 136 ? -7.746 -24.578 -16.719 1 89.12 136 ARG B CA 1
ATOM 3833 C C . ARG B 1 136 ? -7.328 -25.75 -15.828 1 89.12 136 ARG B C 1
ATOM 3835 O O . ARG B 1 136 ? -7.34 -26.906 -16.266 1 89.12 136 ARG B O 1
ATOM 3842 N N . LYS B 1 137 ? -6.84 -25.438 -14.719 1 90.25 137 LYS B N 1
ATOM 3843 C CA . LYS B 1 137 ? -6.418 -26.438 -13.75 1 90.25 137 LYS B CA 1
ATOM 3844 C C . LYS B 1 137 ? -7.297 -26.406 -12.508 1 90.25 137 LYS B C 1
ATOM 3846 O O . LYS B 1 137 ? -7.973 -25.406 -12.242 1 90.25 137 LYS B O 1
ATOM 3851 N N . ASP B 1 138 ? -7.301 -27.547 -11.852 1 94.56 138 ASP B N 1
ATOM 3852 C CA . ASP B 1 138 ? -8.086 -27.703 -10.633 1 94.56 138 ASP B CA 1
ATOM 3853 C C . ASP B 1 138 ? -7.211 -27.562 -9.391 1 94.56 138 ASP B C 1
ATOM 3855 O O . ASP B 1 138 ? -6.109 -28.109 -9.336 1 94.56 138 ASP B O 1
ATOM 3859 N N . ILE B 1 139 ? -7.691 -26.812 -8.469 1 96.44 139 ILE B N 1
ATOM 3860 C CA . ILE B 1 139 ? -7.031 -26.578 -7.195 1 96.44 139 ILE B CA 1
ATOM 3861 C C . ILE B 1 139 ? -7.961 -26.969 -6.051 1 96.44 139 ILE B C 1
ATOM 3863 O O . ILE B 1 139 ? -9.156 -26.656 -6.074 1 96.44 139 ILE B O 1
ATOM 3867 N N . TYR B 1 140 ? -7.441 -27.656 -5.117 1 97.38 140 TYR B N 1
ATOM 3868 C CA . TYR B 1 140 ? -8.211 -28.062 -3.949 1 97.38 140 TYR B CA 1
ATOM 3869 C C . TYR B 1 140 ? -7.66 -27.422 -2.682 1 97.38 140 TYR B C 1
ATOM 3871 O O . TYR B 1 140 ? -6.457 -27.484 -2.424 1 97.38 140 TYR B O 1
ATOM 3879 N N . CYS B 1 141 ? -8.539 -26.812 -1.947 1 98.19 141 CYS B N 1
ATOM 3880 C CA . CYS B 1 141 ? -8.125 -26.094 -0.741 1 98.19 141 CYS B CA 1
ATOM 3881 C C . CYS B 1 141 ? -8.875 -26.625 0.481 1 98.19 141 CYS B C 1
ATOM 3883 O O . CYS B 1 141 ? -10.016 -27.062 0.374 1 98.19 141 CYS B O 1
ATOM 3885 N N . LYS B 1 142 ? -8.227 -26.562 1.594 1 97.31 142 LYS B N 1
ATOM 3886 C CA . LYS B 1 142 ? -8.828 -26.953 2.863 1 97.31 142 LYS B CA 1
ATOM 3887 C C . LYS B 1 142 ? -8.617 -25.875 3.93 1 97.31 142 LYS B C 1
ATOM 3889 O O . LYS B 1 142 ? -7.516 -25.344 4.059 1 97.31 142 LYS B O 1
ATOM 3894 N N . ILE B 1 143 ? -9.641 -25.531 4.613 1 96.06 143 ILE B N 1
ATOM 3895 C CA . ILE B 1 143 ? -9.578 -24.672 5.797 1 96.06 143 ILE B CA 1
ATOM 3896 C C . ILE B 1 143 ? -9.891 -25.5 7.043 1 96.06 143 ILE B C 1
ATOM 3898 O O . ILE B 1 143 ? -10.625 -26.5 6.965 1 96.06 143 ILE B O 1
ATOM 3902 N N . TYR B 1 144 ? -9.375 -25.062 8.141 1 93.5 144 TYR B N 1
ATOM 3903 C CA . TYR B 1 144 ? -9.492 -25.828 9.375 1 93.5 144 TYR B CA 1
ATOM 3904 C C . TYR B 1 144 ? -10.195 -25.016 10.453 1 93.5 144 TYR B C 1
ATOM 3906 O O . TYR B 1 144 ? -9.961 -23.812 10.586 1 93.5 144 TYR B O 1
ATOM 3914 N N . ARG B 1 145 ? -11.055 -25.719 11.07 1 91.88 145 ARG B N 1
ATOM 3915 C CA . ARG B 1 145 ? -11.742 -25.125 12.219 1 91.88 145 ARG B CA 1
ATOM 3916 C C . ARG B 1 145 ? -11.445 -25.906 13.5 1 91.88 145 ARG B C 1
ATOM 3918 O O . ARG B 1 145 ? -11.32 -27.125 13.477 1 91.88 145 ARG B O 1
ATOM 3925 N N . GLN B 1 146 ? -11.117 -25.125 14.547 1 84.44 146 GLN B N 1
ATOM 3926 C CA . GLN B 1 146 ? -10.922 -25.703 15.867 1 84.44 146 GLN B CA 1
ATOM 3927 C C . GLN B 1 146 ? -11.602 -24.859 16.938 1 84.44 146 GLN B C 1
ATOM 3929 O O . GLN B 1 146 ? -11.438 -23.625 16.969 1 84.44 146 GLN B O 1
ATOM 3934 N N . ASN B 1 147 ? -12.312 -25.547 17.906 1 84.25 147 ASN B N 1
ATOM 3935 C CA . ASN B 1 147 ? -12.938 -24.906 19.062 1 84.25 147 ASN B CA 1
ATOM 3936 C C . ASN B 1 147 ? -13.758 -23.688 18.656 1 84.25 147 ASN B C 1
ATOM 3938 O O . ASN B 1 147 ? -13.648 -22.625 19.281 1 84.25 147 ASN B O 1
ATOM 3942 N N . GLY B 1 148 ? -14.398 -23.781 17.516 1 81.12 148 GLY B N 1
ATOM 3943 C CA . GLY B 1 148 ? -15.305 -22.703 17.156 1 81.12 148 GLY B CA 1
ATOM 3944 C C . GLY B 1 148 ? -14.625 -21.609 16.359 1 81.12 148 GLY B C 1
ATOM 3945 O O . GLY B 1 148 ? -15.281 -20.641 15.938 1 81.12 148 GLY B O 1
ATOM 3946 N N . GLY B 1 149 ? -13.312 -21.688 16.125 1 88.44 149 GLY B N 1
ATOM 3947 C CA . GLY B 1 149 ? -12.594 -20.703 15.32 1 88.44 149 GLY B CA 1
ATOM 3948 C C . GLY B 1 149 ? -11.711 -21.344 14.266 1 88.44 149 GLY B C 1
ATOM 3949 O O . GLY B 1 149 ? -11.625 -22.562 14.164 1 88.44 149 GLY B O 1
ATOM 3950 N N . LEU B 1 150 ? -11.172 -20.484 13.391 1 94.12 150 LEU B N 1
ATOM 3951 C CA . LEU B 1 150 ? -10.289 -20.984 12.344 1 94.12 150 LEU B CA 1
ATOM 3952 C C . LEU B 1 150 ? -8.906 -21.281 12.906 1 94.12 150 LEU B C 1
ATOM 3954 O O . LEU B 1 150 ? -8.383 -20.531 13.727 1 94.12 150 LEU B O 1
ATOM 3958 N N . ASP B 1 151 ? -8.367 -22.438 12.5 1 95.75 151 ASP B N 1
ATOM 3959 C CA . ASP B 1 151 ? -6.969 -22.719 12.805 1 95.75 151 ASP B CA 1
ATOM 3960 C C . ASP B 1 151 ? -6.035 -21.734 12.109 1 95.75 151 ASP B C 1
ATOM 3962 O O . ASP B 1 151 ? -6.297 -21.328 10.977 1 95.75 151 ASP B O 1
ATOM 3966 N N . THR B 1 152 ? -4.957 -21.359 12.805 1 96.19 152 THR B N 1
ATOM 3967 C CA . THR B 1 152 ? -4.035 -20.375 12.242 1 96.19 152 THR B CA 1
ATOM 3968 C C . THR B 1 152 ? -2.637 -20.969 12.109 1 96.19 152 THR B C 1
ATOM 3970 O O . THR B 1 152 ? -2.348 -22.031 12.664 1 96.19 152 THR B O 1
ATOM 3973 N N . CYS B 1 153 ? -1.824 -20.422 11.25 1 96.06 153 CYS B N 1
ATOM 3974 C CA . CYS B 1 153 ? -0.416 -20.781 11.117 1 96.06 153 CYS B CA 1
ATOM 3975 C C . CYS B 1 153 ? 0.426 -19.562 10.758 1 96.06 153 CYS B C 1
ATOM 3977 O O . CYS B 1 153 ? -0.114 -18.5 10.43 1 96.06 153 CYS B O 1
ATOM 3979 N N . ARG B 1 154 ? 1.716 -19.719 10.961 1 95 154 ARG B N 1
ATOM 3980 C CA . ARG B 1 154 ? 2.68 -18.719 10.516 1 95 154 ARG B CA 1
ATOM 3981 C C . ARG B 1 154 ? 3.195 -19.047 9.117 1 95 154 ARG B C 1
ATOM 3983 O O . ARG B 1 154 ? 3.217 -20.203 8.703 1 95 154 ARG B O 1
ATOM 3990 N N . LEU B 1 155 ? 3.484 -18.094 8.414 1 95.38 155 LEU B N 1
ATOM 3991 C CA . LEU B 1 155 ? 4.055 -18.188 7.074 1 95.38 155 LEU B CA 1
ATOM 3992 C C . LEU B 1 155 ? 5.312 -17.328 6.957 1 95.38 155 LEU B C 1
ATOM 3994 O O . LEU B 1 155 ? 5.344 -16.188 7.441 1 95.38 155 LEU B O 1
ATOM 3998 N N . PRO B 1 156 ? 6.414 -17.922 6.352 1 93.19 156 PRO B N 1
ATOM 3999 C CA . PRO B 1 156 ? 7.562 -17.047 6.109 1 93.19 156 PRO B CA 1
ATOM 4000 C C . PRO B 1 156 ? 7.184 -15.773 5.363 1 93.19 156 PRO B C 1
ATOM 4002 O O . PRO B 1 156 ? 6.477 -15.828 4.352 1 93.19 156 PRO B O 1
ATOM 4005 N N . GLY B 1 157 ? 7.633 -14.664 5.906 1 92.38 157 GLY B N 1
ATOM 4006 C CA . GLY B 1 157 ? 7.316 -13.375 5.305 1 92.38 157 GLY B CA 1
ATOM 4007 C C . GLY B 1 157 ? 6.133 -12.688 5.953 1 92.38 157 GLY B C 1
ATOM 4008 O O . GLY B 1 157 ? 5.867 -11.516 5.684 1 92.38 157 GLY B O 1
ATOM 4009 N N . ILE B 1 158 ? 5.375 -13.398 6.711 1 95.94 158 ILE B N 1
ATOM 4010 C CA . ILE B 1 158 ? 4.258 -12.875 7.488 1 95.94 158 ILE B CA 1
ATOM 4011 C C . ILE B 1 158 ? 4.559 -13.008 8.977 1 95.94 158 ILE B C 1
ATOM 4013 O O . ILE B 1 158 ? 4.781 -14.117 9.477 1 95.94 158 ILE B O 1
ATOM 4017 N N . GLU B 1 159 ? 4.551 -11.93 9.688 1 95.12 159 GLU B N 1
ATOM 4018 C CA . GLU B 1 159 ? 5.023 -11.898 11.07 1 95.12 159 GLU B CA 1
ATOM 4019 C C . GLU B 1 159 ? 4.035 -12.594 12 1 95.12 159 GLU B C 1
ATOM 4021 O O . GLU B 1 159 ? 4.441 -13.336 12.898 1 95.12 159 GLU B O 1
ATOM 4026 N N . ASN B 1 160 ? 2.77 -12.383 11.797 1 95.81 160 ASN B N 1
ATOM 4027 C CA . ASN B 1 160 ? 1.747 -12.859 12.719 1 95.81 160 ASN B CA 1
ATOM 4028 C C . ASN B 1 160 ? 0.993 -14.062 12.148 1 95.81 160 ASN B C 1
ATOM 4030 O O . ASN B 1 160 ? 1.207 -14.438 10.992 1 95.81 160 ASN B O 1
ATOM 4034 N N . GLU B 1 161 ? 0.185 -14.695 12.961 1 96.25 161 GLU B N 1
ATOM 4035 C CA . GLU B 1 161 ? -0.57 -15.875 12.547 1 96.25 161 GLU B CA 1
ATOM 4036 C C . GLU B 1 161 ? -1.92 -15.484 11.953 1 96.25 161 GLU B C 1
ATOM 4038 O O . GLU B 1 161 ? -2.578 -14.562 12.445 1 96.25 161 GLU B O 1
ATOM 4043 N N . TYR B 1 162 ? -2.305 -16.203 10.961 1 96.94 162 TYR B N 1
ATOM 4044 C CA . TYR B 1 162 ? -3.588 -16.031 10.297 1 96.94 162 TYR B CA 1
ATOM 4045 C C . TYR B 1 162 ? -4.191 -17.359 9.898 1 96.94 162 TYR B C 1
ATOM 4047 O O . TYR B 1 162 ? -3.543 -18.406 10.023 1 96.94 162 TYR B O 1
ATOM 4055 N N . PRO B 1 163 ? -5.445 -17.391 9.492 1 97.31 163 PRO B N 1
ATOM 4056 C CA . PRO B 1 163 ? -6.117 -18.641 9.164 1 97.31 163 PRO B CA 1
ATOM 4057 C C . PRO B 1 163 ? -5.332 -19.5 8.164 1 97.31 163 PRO B C 1
ATOM 4059 O O . PRO B 1 163 ? -4.895 -18.984 7.129 1 97.31 163 PRO B O 1
ATOM 4062 N N . LYS B 1 164 ? -5.242 -20.766 8.5 1 97.62 164 LYS B N 1
ATOM 4063 C CA . LYS B 1 164 ? -4.465 -21.734 7.742 1 97.62 164 LYS B CA 1
ATOM 4064 C C . LYS B 1 164 ? -5.262 -22.281 6.559 1 97.62 164 LYS B C 1
ATOM 4066 O O . LYS B 1 164 ? -6.441 -22.609 6.695 1 97.62 164 LYS B O 1
ATOM 4071 N N . VAL B 1 165 ? -4.625 -22.359 5.414 1 97.88 165 VAL B N 1
ATOM 4072 C CA . VAL B 1 165 ? -5.223 -22.922 4.211 1 97.88 165 VAL B CA 1
ATOM 4073 C C . VAL B 1 165 ? -4.242 -23.906 3.562 1 97.88 165 VAL B C 1
ATOM 4075 O O . VAL B 1 165 ? -3.117 -23.531 3.219 1 97.88 165 VAL B O 1
ATOM 4078 N N . ASP B 1 166 ? -4.652 -25.156 3.408 1 97.62 166 ASP B N 1
ATOM 4079 C CA . ASP B 1 166 ? -3.885 -26.109 2.619 1 97.62 166 ASP B CA 1
ATOM 4080 C C . ASP B 1 166 ? -4.328 -26.109 1.158 1 97.62 166 ASP B C 1
ATOM 4082 O O . ASP B 1 166 ? -5.523 -26.016 0.869 1 97.62 166 ASP B O 1
ATOM 4086 N N . MET B 1 167 ? -3.391 -26.156 0.327 1 96.81 167 MET B N 1
ATOM 4087 C CA . MET B 1 167 ? -3.691 -26.125 -1.102 1 96.81 167 MET B CA 1
ATOM 4088 C C . MET B 1 167 ? -3.061 -27.312 -1.814 1 96.81 167 MET B C 1
ATOM 4090 O O . MET B 1 167 ? -1.933 -27.703 -1.506 1 96.81 167 MET B O 1
ATOM 4094 N N . SER B 1 168 ? -3.748 -27.812 -2.762 1 95.56 168 SER B N 1
ATOM 4095 C CA . SER B 1 168 ? -3.275 -28.891 -3.629 1 95.56 168 SER B CA 1
ATOM 4096 C C . SER B 1 168 ? -3.584 -28.594 -5.094 1 95.56 168 SER B C 1
ATOM 4098 O O . SER B 1 168 ? -4.711 -28.219 -5.434 1 95.56 168 SER B O 1
ATOM 4100 N N . PHE B 1 169 ? -2.604 -28.703 -5.863 1 93.88 169 PHE B N 1
ATOM 4101 C CA . PHE B 1 169 ? -2.725 -28.531 -7.309 1 93.88 169 PHE B CA 1
ATOM 4102 C C . PHE B 1 169 ? -2.684 -29.875 -8.016 1 93.88 169 PHE B C 1
ATOM 4104 O O . PHE B 1 169 ? -1.66 -30.562 -7.992 1 93.88 169 PHE B O 1
ATOM 4111 N N . LYS B 1 170 ? -3.771 -30.125 -8.633 1 91.81 170 LYS B N 1
ATOM 4112 C CA . LYS B 1 170 ? -3.846 -31.406 -9.336 1 91.81 170 LYS B CA 1
ATOM 4113 C C . LYS B 1 170 ? -3.451 -31.25 -10.805 1 91.81 170 LYS B C 1
ATOM 4115 O O . LYS B 1 170 ? -3.805 -30.266 -11.445 1 91.81 170 LYS B O 1
ATOM 4120 N N . ASP B 1 171 ? -2.748 -32.25 -11.289 1 90.38 171 ASP B N 1
ATOM 4121 C CA . ASP B 1 171 ? -2.289 -32.25 -12.68 1 90.38 171 ASP B CA 1
ATOM 4122 C C . ASP B 1 171 ? -1.642 -30.938 -13.047 1 90.38 171 ASP B C 1
ATOM 4124 O O . ASP B 1 171 ? -2.074 -30.266 -13.992 1 90.38 171 ASP B O 1
ATOM 4128 N N . PRO B 1 172 ? -0.651 -30.562 -12.273 1 90.69 172 PRO B N 1
ATOM 4129 C CA . PRO B 1 172 ? -0.023 -29.266 -12.469 1 90.69 172 PRO B CA 1
ATOM 4130 C C . PRO B 1 172 ? 0.725 -29.156 -13.797 1 90.69 172 PRO B C 1
ATOM 4132 O O . PRO B 1 172 ? 1.133 -28.062 -14.195 1 90.69 172 PRO B O 1
ATOM 4135 N N . ALA B 1 173 ? 0.894 -30.203 -14.539 1 89.88 173 ALA B N 1
ATOM 4136 C CA . ALA B 1 173 ? 1.704 -30.219 -15.75 1 89.88 173 ALA B CA 1
ATOM 4137 C C . ALA B 1 173 ? 1.03 -29.438 -16.875 1 89.88 173 ALA B C 1
ATOM 4139 O O . ALA B 1 173 ? -0.17 -29.594 -17.109 1 89.88 173 ALA B O 1
ATOM 4140 N N . GLY B 1 174 ? 1.818 -28.625 -17.531 1 89.75 174 GLY B N 1
ATOM 4141 C CA . GLY B 1 174 ? 1.386 -27.969 -18.75 1 89.75 174 GLY B CA 1
ATOM 4142 C C . GLY B 1 174 ? 0.278 -26.953 -18.531 1 89.75 174 GLY B C 1
ATOM 4143 O O . GLY B 1 174 ? -0.702 -26.922 -19.281 1 89.75 174 GLY B O 1
ATOM 4144 N N . ALA B 1 175 ? 0.326 -26.203 -17.484 1 84 175 ALA B N 1
ATOM 4145 C CA . ALA B 1 175 ? -0.711 -25.25 -17.094 1 84 175 ALA B CA 1
ATOM 4146 C C . ALA B 1 175 ? -0.86 -24.156 -18.156 1 84 175 ALA B C 1
ATOM 4148 O O . ALA B 1 175 ? -1.972 -23.703 -18.422 1 84 175 ALA B O 1
ATOM 4149 N N . VAL B 1 176 ? 0.255 -23.766 -18.812 1 86.75 176 VAL B N 1
ATOM 4150 C CA . VAL B 1 176 ? 0.236 -22.672 -19.766 1 86.75 176 VAL B CA 1
ATOM 4151 C C . VAL B 1 176 ? 0.592 -23.203 -21.156 1 86.75 176 VAL B C 1
ATOM 4153 O O . VAL B 1 176 ? -0.046 -22.844 -22.156 1 86.75 176 VAL B O 1
ATOM 4156 N N . THR B 1 177 ? 1.491 -24.172 -21.266 1 91.56 177 THR B N 1
ATOM 4157 C CA . THR B 1 177 ? 2.055 -24.594 -22.547 1 91.56 177 THR B CA 1
ATOM 4158 C C . THR B 1 177 ? 1.402 -25.891 -23.016 1 91.56 177 THR B C 1
ATOM 4160 O O . THR B 1 177 ? 1.527 -26.266 -24.172 1 91.56 177 THR B O 1
ATOM 4163 N N . GLY B 1 178 ? 0.816 -26.594 -22.094 1 89.38 178 GLY B N 1
ATOM 4164 C CA . GLY B 1 178 ? 0.217 -27.875 -22.422 1 89.38 178 GLY B CA 1
ATOM 4165 C C . GLY B 1 178 ? 1.153 -29.047 -22.203 1 89.38 178 GLY B C 1
ATOM 4166 O O . GLY B 1 178 ? 0.753 -30.203 -22.344 1 89.38 178 GLY B O 1
ATOM 4167 N N . SER B 1 179 ? 2.371 -28.75 -21.875 1 92.69 179 SER B N 1
ATOM 4168 C CA . SER B 1 179 ? 3.355 -29.797 -21.656 1 92.69 179 SER B CA 1
ATOM 4169 C C . SER B 1 179 ? 4.195 -29.5 -20.406 1 92.69 179 SER B C 1
ATOM 4171 O O . SER B 1 179 ? 4.551 -28.344 -20.156 1 92.69 179 SER B O 1
ATOM 4173 N N . LEU B 1 180 ? 4.48 -30.547 -19.672 1 94.38 180 LEU B N 1
ATOM 4174 C CA . LEU B 1 180 ? 5.332 -30.406 -18.484 1 94.38 180 LEU B CA 1
ATOM 4175 C C . LEU B 1 180 ? 6.711 -29.891 -18.875 1 94.38 180 LEU B C 1
ATOM 4177 O O . LEU B 1 180 ? 7.289 -29.062 -18.172 1 94.38 180 LEU B O 1
ATOM 4181 N N . PHE B 1 181 ? 7.211 -30.453 -19.922 1 96.62 181 PHE B N 1
ATOM 4182 C CA . PHE B 1 181 ? 8.461 -30 -20.516 1 96.62 181 PHE B CA 1
ATOM 4183 C C . PHE B 1 181 ? 8.234 -29.484 -21.938 1 96.62 181 PHE B C 1
ATOM 4185 O O . PHE B 1 181 ? 8.445 -30.219 -22.906 1 96.62 181 PHE B O 1
ATOM 4192 N N . PRO B 1 182 ? 7.988 -28.188 -22.047 1 97.19 182 PRO B N 1
ATOM 4193 C CA . PRO B 1 182 ? 7.52 -27.656 -23.328 1 97.19 182 PRO B CA 1
ATOM 4194 C C . PRO B 1 182 ? 8.586 -27.719 -24.422 1 97.19 182 PRO B C 1
ATOM 4196 O O . PRO B 1 182 ? 8.258 -27.719 -25.609 1 97.19 182 PRO B O 1
ATOM 4199 N N . THR B 1 183 ? 9.875 -27.891 -24.094 1 97.94 183 THR B N 1
ATOM 4200 C CA . THR B 1 183 ? 10.938 -27.938 -25.094 1 97.94 183 THR B CA 1
ATOM 4201 C C . THR B 1 183 ? 11.164 -29.375 -25.547 1 97.94 183 THR B C 1
ATOM 4203 O O . THR B 1 183 ? 11.906 -29.609 -26.516 1 97.94 183 THR B O 1
ATOM 4206 N N . GLY B 1 184 ? 10.602 -30.266 -24.812 1 97 184 GLY B N 1
ATOM 4207 C CA . GLY B 1 184 ? 10.789 -31.672 -25.125 1 97 184 GLY B CA 1
ATOM 4208 C C . GLY B 1 184 ? 11.953 -32.312 -24.375 1 97 184 GLY B C 1
ATOM 4209 O O . GLY B 1 184 ? 12.18 -33.5 -24.469 1 97 184 GLY B O 1
ATOM 4210 N N . LYS B 1 185 ? 12.672 -31.531 -23.688 1 97.69 185 LYS B N 1
ATOM 4211 C CA . LYS B 1 185 ? 13.836 -32 -22.922 1 97.69 185 LYS B CA 1
ATOM 4212 C C . LYS B 1 185 ? 13.727 -31.594 -21.453 1 97.69 185 LYS B C 1
ATOM 4214 O O . LYS B 1 185 ? 13.086 -30.594 -21.125 1 97.69 185 LYS B O 1
ATOM 4219 N N . LYS B 1 186 ? 14.297 -32.406 -20.625 1 97.69 186 LYS B N 1
ATOM 4220 C CA . LYS B 1 186 ? 14.352 -32.062 -19.203 1 97.69 186 LYS B CA 1
ATOM 4221 C C . LYS B 1 186 ? 15.438 -31.047 -18.922 1 97.69 186 LYS B C 1
ATOM 4223 O O . LYS B 1 186 ? 15.352 -30.297 -17.938 1 97.69 186 LYS B O 1
ATOM 4228 N N . THR B 1 187 ? 16.453 -31.078 -19.734 1 98.44 187 THR B N 1
ATOM 4229 C CA . THR B 1 187 ? 17.531 -30.094 -19.656 1 98.44 187 THR B CA 1
ATOM 4230 C C . THR B 1 187 ? 17.891 -29.562 -21.031 1 98.44 187 THR B C 1
ATOM 4232 O O . THR B 1 187 ? 18.094 -30.344 -21.969 1 98.44 187 THR B O 1
ATOM 4235 N N . ASP B 1 188 ? 17.844 -28.281 -21.172 1 98.5 188 ASP B N 1
ATOM 4236 C CA . ASP B 1 188 ? 18.297 -27.547 -22.344 1 98.5 188 ASP B CA 1
ATOM 4237 C C . ASP B 1 188 ? 19.594 -26.797 -22.062 1 98.5 188 ASP B C 1
ATOM 4239 O O . ASP B 1 188 ? 20.062 -26.766 -20.922 1 98.5 188 ASP B O 1
ATOM 4243 N N . VAL B 1 189 ? 20.203 -26.297 -23.141 1 98.44 189 VAL B N 1
ATOM 4244 C CA . VAL B 1 189 ? 21.344 -25.406 -22.984 1 98.44 189 VAL B CA 1
ATOM 4245 C C . VAL B 1 189 ? 21.078 -24.094 -23.688 1 98.44 189 VAL B C 1
ATOM 4247 O O . VAL B 1 189 ? 20.781 -24.062 -24.891 1 98.44 189 VAL B O 1
ATOM 4250 N N . ILE B 1 190 ? 21.094 -23.094 -22.938 1 98.38 190 ILE B N 1
ATOM 4251 C CA . ILE B 1 190 ? 20.906 -21.75 -23.469 1 98.38 190 ILE B CA 1
ATOM 4252 C C . ILE B 1 190 ? 22.109 -20.875 -23.078 1 98.38 190 ILE B C 1
ATOM 4254 O O . ILE B 1 190 ? 22.391 -20.672 -21.891 1 98.38 190 ILE B O 1
ATOM 4258 N N . ASP B 1 191 ? 22.828 -20.297 -24.062 1 97.19 191 ASP B N 1
ATOM 4259 C CA . ASP B 1 191 ? 24 -19.484 -23.812 1 97.19 191 ASP B CA 1
ATOM 4260 C C . ASP B 1 191 ? 25 -20.188 -22.906 1 97.19 191 ASP B C 1
ATOM 4262 O O . ASP B 1 191 ? 25.453 -19.625 -21.906 1 97.19 191 ASP B O 1
ATOM 4266 N N . ASP B 1 192 ? 25.156 -21.406 -23.172 1 96.62 192 ASP B N 1
ATOM 4267 C CA . ASP B 1 192 ? 26.141 -22.266 -22.516 1 96.62 192 ASP B CA 1
ATOM 4268 C C . ASP B 1 192 ? 25.75 -22.547 -21.062 1 96.62 192 ASP B C 1
ATOM 4270 O O . ASP B 1 192 ? 26.594 -22.859 -20.219 1 96.62 192 ASP B O 1
ATOM 4274 N N . VAL B 1 193 ? 24.547 -22.375 -20.734 1 98 193 VAL B N 1
ATOM 4275 C CA . VAL B 1 193 ? 24.031 -22.641 -19.391 1 98 193 VAL B CA 1
ATOM 4276 C C . VAL B 1 193 ? 22.984 -23.734 -19.453 1 98 193 VAL B C 1
ATOM 4278 O O . VAL B 1 193 ? 22.047 -23.672 -20.25 1 98 193 VAL B O 1
ATOM 4281 N N . ALA B 1 194 ? 23.203 -24.734 -18.656 1 98.25 194 ALA B N 1
ATOM 4282 C CA . ALA B 1 194 ? 22.172 -25.766 -18.516 1 98.25 194 ALA B CA 1
ATOM 4283 C C . ALA B 1 194 ? 20.938 -25.219 -17.812 1 98.25 194 ALA B C 1
ATOM 4285 O O . ALA B 1 194 ? 21.047 -24.609 -16.75 1 98.25 194 ALA B O 1
ATOM 4286 N N . VAL B 1 195 ? 19.781 -25.422 -18.422 1 98.75 195 VAL B N 1
ATOM 4287 C CA . VAL B 1 195 ? 18.547 -24.938 -17.812 1 98.75 195 VAL B CA 1
ATOM 4288 C C . VAL B 1 195 ? 17.453 -26 -17.922 1 98.75 195 VAL B C 1
ATOM 4290 O O . VAL B 1 195 ? 17.516 -26.875 -18.797 1 98.75 195 VAL B O 1
ATOM 4293 N N . THR B 1 196 ? 16.562 -26.062 -17.031 1 98.69 196 THR B N 1
ATOM 4294 C CA . THR B 1 196 ? 15.312 -26.781 -17.203 1 98.69 196 THR B CA 1
ATOM 4295 C C . THR B 1 196 ? 14.164 -25.828 -17.5 1 98.69 196 THR B C 1
ATOM 4297 O O . THR B 1 196 ? 13.922 -24.891 -16.734 1 98.69 196 THR B O 1
ATOM 4300 N N . CYS B 1 197 ? 13.555 -25.984 -18.656 1 98.62 197 CYS B N 1
ATOM 4301 C CA . CYS B 1 197 ? 12.297 -25.312 -18.984 1 98.62 197 CYS B CA 1
ATOM 4302 C C . CYS B 1 197 ? 11.102 -26.203 -18.625 1 98.62 197 CYS B C 1
ATOM 4304 O O . CYS B 1 197 ? 10.867 -27.219 -19.297 1 98.62 197 CYS B O 1
ATOM 4306 N N . ILE B 1 198 ? 10.375 -25.828 -17.609 1 96.88 198 ILE B N 1
ATOM 4307 C CA . ILE B 1 198 ? 9.305 -26.688 -17.094 1 96.88 198 ILE B CA 1
ATOM 4308 C C . ILE B 1 198 ? 8.023 -25.875 -16.938 1 96.88 198 ILE B C 1
ATOM 4310 O O . ILE B 1 198 ? 8.07 -24.656 -16.703 1 96.88 198 ILE B O 1
ATOM 4314 N N . ASP B 1 199 ? 6.93 -26.516 -17.172 1 95.25 199 ASP B N 1
ATOM 4315 C CA . ASP B 1 199 ? 5.621 -25.922 -16.906 1 95.25 199 ASP B CA 1
ATOM 4316 C C . ASP B 1 199 ? 4.797 -26.812 -15.977 1 95.25 199 ASP B C 1
ATOM 4318 O O . ASP B 1 199 ? 4.012 -27.641 -16.438 1 95.25 199 ASP B O 1
ATOM 4322 N N . ALA B 1 200 ? 5.012 -26.656 -14.734 1 93.12 200 ALA B N 1
ATOM 4323 C CA . ALA B 1 200 ? 4.219 -27.25 -13.656 1 93.12 200 ALA B CA 1
ATOM 4324 C C . ALA B 1 200 ? 3.557 -26.172 -12.805 1 93.12 200 ALA B C 1
ATOM 4326 O O . ALA B 1 200 ? 4.199 -25.578 -11.945 1 93.12 200 ALA B O 1
ATOM 4327 N N . VAL B 1 201 ? 2.262 -26.016 -12.906 1 90 201 VAL B N 1
ATOM 4328 C CA . VAL B 1 201 ? 1.483 -24.938 -12.312 1 90 201 VAL B CA 1
ATOM 4329 C C . VAL B 1 201 ? 1.752 -23.641 -13.055 1 90 201 VAL B C 1
ATOM 4331 O O . VAL B 1 201 ? 0.82 -22.891 -13.383 1 90 201 VAL B O 1
ATOM 4334 N N . MET B 1 202 ? 3.039 -23.328 -13.43 1 92.19 202 MET B N 1
ATOM 4335 C CA . MET B 1 202 ? 3.447 -22.172 -14.227 1 92.19 202 MET B CA 1
ATOM 4336 C C . MET B 1 202 ? 4.762 -22.453 -14.953 1 92.19 202 MET B C 1
ATOM 4338 O O . MET B 1 202 ? 5.559 -23.266 -14.5 1 92.19 202 MET B O 1
ATOM 4342 N N . PRO B 1 203 ? 4.969 -21.75 -16.078 1 95.5 203 PRO B N 1
ATOM 4343 C CA . PRO B 1 203 ? 6.238 -21.906 -16.781 1 95.5 203 PRO B CA 1
ATOM 4344 C C . PRO B 1 203 ? 7.418 -21.297 -16.031 1 95.5 203 PRO B C 1
ATOM 4346 O O . PRO B 1 203 ? 7.344 -20.141 -15.609 1 95.5 203 PRO B O 1
ATOM 4349 N N . MET B 1 204 ? 8.445 -22 -15.898 1 97.44 204 MET B N 1
ATOM 4350 C CA . MET B 1 204 ? 9.609 -21.531 -15.164 1 97.44 204 MET B CA 1
ATOM 4351 C C . MET B 1 204 ? 10.898 -22.047 -15.797 1 97.44 204 MET B C 1
ATOM 4353 O O . MET B 1 204 ? 10.938 -23.141 -16.344 1 97.44 204 MET B O 1
ATOM 4357 N N . VAL B 1 205 ? 11.859 -21.203 -15.82 1 98.62 205 VAL B N 1
ATOM 4358 C CA . VAL B 1 205 ? 13.219 -21.562 -16.203 1 98.62 205 VAL B CA 1
ATOM 4359 C C . VAL B 1 205 ? 14.07 -21.75 -14.945 1 98.62 205 VAL B C 1
ATOM 4361 O O . VAL B 1 205 ? 14.195 -20.828 -14.133 1 98.62 205 VAL B O 1
ATOM 4364 N N . ILE B 1 206 ? 14.648 -22.922 -14.781 1 98.75 206 ILE B N 1
ATOM 4365 C CA . ILE B 1 206 ? 15.445 -23.234 -13.602 1 98.75 206 ILE B CA 1
ATOM 4366 C C . ILE B 1 206 ? 16.922 -23.266 -13.969 1 98.75 206 ILE B C 1
ATOM 4368 O O . ILE B 1 206 ? 17.328 -23.969 -14.898 1 98.75 206 ILE B O 1
ATOM 4372 N N . ILE B 1 207 ? 17.719 -22.484 -13.242 1 98.69 207 ILE B N 1
ATOM 4373 C CA . ILE B 1 207 ? 19.141 -22.328 -13.516 1 98.69 207 ILE B CA 1
ATOM 4374 C C . ILE B 1 207 ? 19.938 -22.547 -12.234 1 98.69 207 ILE B C 1
ATOM 4376 O O . ILE B 1 207 ? 19.547 -22.094 -11.164 1 98.69 207 ILE B O 1
ATOM 4380 N N . HIS B 1 208 ? 21 -23.281 -12.359 1 98.44 208 HIS B N 1
ATOM 4381 C CA . HIS B 1 208 ? 21.891 -23.391 -11.211 1 98.44 208 HIS B CA 1
ATOM 4382 C C . HIS B 1 208 ? 22.719 -22.109 -11.023 1 98.44 208 HIS B C 1
ATOM 4384 O O . HIS B 1 208 ? 23.25 -21.578 -11.992 1 98.44 208 HIS B O 1
ATOM 4390 N N . ALA B 1 209 ? 22.875 -21.703 -9.781 1 98.25 209 ALA B N 1
ATOM 4391 C CA . ALA B 1 209 ? 23.547 -20.438 -9.453 1 98.25 209 ALA B CA 1
ATOM 4392 C C . ALA B 1 209 ? 24.984 -20.438 -9.953 1 98.25 209 ALA B C 1
ATOM 4394 O O . ALA B 1 209 ? 25.453 -19.422 -10.484 1 98.25 209 ALA B O 1
ATOM 4395 N N . ASP B 1 210 ? 25.625 -21.516 -9.938 1 97.31 210 ASP B N 1
ATOM 4396 C CA . ASP B 1 210 ? 27.031 -21.609 -10.336 1 97.31 210 ASP B CA 1
ATOM 4397 C C . ASP B 1 210 ? 27.203 -21.281 -11.812 1 97.31 210 ASP B C 1
ATOM 4399 O O . ASP B 1 210 ? 28.234 -20.734 -12.211 1 97.31 210 ASP B O 1
ATOM 4403 N N . SER B 1 211 ? 26.266 -21.672 -12.523 1 97.12 211 SER B N 1
ATOM 4404 C CA . SER B 1 211 ? 26.328 -21.438 -13.961 1 97.12 211 SER B CA 1
ATOM 4405 C C . SER B 1 211 ? 26.281 -19.938 -14.289 1 97.12 211 SER B C 1
ATOM 4407 O O . SER B 1 211 ? 26.609 -19.531 -15.398 1 97.12 211 SER B O 1
ATOM 4409 N N . LEU B 1 212 ? 25.828 -19.156 -13.336 1 97.38 212 LEU B N 1
ATOM 4410 C CA . LEU B 1 212 ? 25.719 -17.703 -13.523 1 97.38 212 LEU B CA 1
ATOM 4411 C C . LEU B 1 212 ? 26.844 -16.984 -12.812 1 97.38 212 LEU B C 1
ATOM 4413 O O . LEU B 1 212 ? 26.891 -15.75 -12.812 1 97.38 212 LEU B O 1
ATOM 4417 N N . GLY B 1 213 ? 27.656 -17.719 -12.148 1 96.12 213 GLY B N 1
ATOM 4418 C CA . GLY B 1 213 ? 28.828 -17.141 -11.484 1 96.12 213 GLY B CA 1
ATOM 4419 C C . GLY B 1 213 ? 28.516 -16.594 -10.102 1 96.12 213 GLY B C 1
ATOM 4420 O O . GLY B 1 213 ? 29.219 -15.711 -9.609 1 96.12 213 GLY B O 1
ATOM 4421 N N . ILE B 1 214 ? 27.453 -17.031 -9.539 1 97.19 214 ILE B N 1
ATOM 4422 C CA . ILE B 1 214 ? 27.141 -16.594 -8.188 1 97.19 214 ILE B CA 1
ATOM 4423 C C . ILE B 1 214 ? 26.969 -17.797 -7.27 1 97.19 214 ILE B C 1
ATOM 4425 O O . ILE B 1 214 ? 26.859 -18.938 -7.742 1 97.19 214 ILE B O 1
ATOM 4429 N N . ASN B 1 215 ? 26.969 -17.609 -5.945 1 96.31 215 ASN B N 1
ATOM 4430 C CA . ASN B 1 215 ? 26.828 -18.688 -4.965 1 96.31 215 ASN B CA 1
ATOM 4431 C C . ASN B 1 215 ? 25.375 -19.094 -4.777 1 96.31 215 ASN B C 1
ATOM 4433 O O . ASN B 1 215 ? 25.078 -20.25 -4.492 1 96.31 215 ASN B O 1
ATOM 4437 N N . GLY B 1 216 ? 24.484 -18.188 -4.926 1 95.38 216 GLY B N 1
ATOM 4438 C CA . GLY B 1 216 ? 23.062 -18.453 -4.746 1 95.38 216 GLY B CA 1
ATOM 4439 C C . GLY B 1 216 ? 22.547 -18.078 -3.367 1 95.38 216 GLY B C 1
ATOM 4440 O O . GLY B 1 216 ? 21.375 -18.281 -3.062 1 95.38 216 GLY B O 1
ATOM 4441 N N . ASP B 1 217 ? 23.422 -17.562 -2.537 1 92.38 217 ASP B N 1
ATOM 4442 C CA . ASP B 1 217 ? 23.016 -17.156 -1.197 1 92.38 217 ASP B CA 1
ATOM 4443 C C . ASP B 1 217 ? 23.219 -15.648 -1 1 92.38 217 ASP B C 1
ATOM 4445 O O . ASP B 1 217 ? 23.188 -15.156 0.129 1 92.38 217 ASP B O 1
ATOM 4449 N N . GLU B 1 218 ? 23.453 -14.953 -2.133 1 94.75 218 GLU B N 1
ATOM 4450 C CA . GLU B 1 218 ? 23.625 -13.508 -2.076 1 94.75 218 GLU B CA 1
ATOM 4451 C C . GLU B 1 218 ? 22.344 -12.828 -1.573 1 94.75 218 GLU B C 1
ATOM 4453 O O . GLU B 1 218 ? 21.25 -13.32 -1.811 1 94.75 218 GLU B O 1
ATOM 4458 N N . GLY B 1 219 ? 22.516 -11.766 -0.887 1 94 219 GLY B N 1
ATOM 4459 C CA . GLY B 1 219 ? 21.359 -10.977 -0.474 1 94 219 GLY B CA 1
ATOM 4460 C C . GLY B 1 219 ? 20.641 -10.328 -1.637 1 94 219 GLY B C 1
ATOM 4461 O O . GLY B 1 219 ? 21.234 -10.078 -2.688 1 94 219 GLY B O 1
ATOM 4462 N N . LYS B 1 220 ? 19.422 -10.07 -1.466 1 93.06 220 LYS B N 1
ATOM 4463 C CA . LYS B 1 220 ? 18.562 -9.523 -2.512 1 93.06 220 LYS B CA 1
ATOM 4464 C C . LYS B 1 220 ? 19.109 -8.195 -3.023 1 93.06 220 LYS B C 1
ATOM 4466 O O . LYS B 1 220 ? 19.141 -7.953 -4.23 1 93.06 220 LYS B O 1
ATOM 4471 N N . GLN B 1 221 ? 19.484 -7.301 -2.117 1 91.19 221 GLN B N 1
ATOM 4472 C CA . GLN B 1 221 ? 19.984 -5.984 -2.496 1 91.19 221 GLN B CA 1
ATOM 4473 C C . GLN B 1 221 ? 21.25 -6.102 -3.348 1 91.19 221 GLN B C 1
ATOM 4475 O O . GLN B 1 221 ? 21.406 -5.371 -4.324 1 91.19 221 GLN B O 1
ATOM 4480 N N . LYS B 1 222 ? 22.094 -6.988 -2.943 1 94.31 222 LYS B N 1
ATOM 4481 C CA . LYS B 1 222 ? 23.312 -7.23 -3.709 1 94.31 222 LYS B CA 1
ATOM 4482 C C . LYS B 1 222 ? 23 -7.719 -5.117 1 94.31 222 LYS B C 1
ATOM 4484 O O . LYS B 1 222 ? 23.578 -7.234 -6.094 1 94.31 222 LYS B O 1
ATOM 4489 N N . LEU B 1 223 ? 22.078 -8.633 -5.227 1 95.5 223 LEU B N 1
ATOM 4490 C CA . LEU B 1 223 ? 21.688 -9.188 -6.52 1 95.5 223 LEU B CA 1
ATOM 4491 C C . LEU B 1 223 ? 21.078 -8.109 -7.41 1 95.5 223 LEU B C 1
ATOM 4493 O O . LEU B 1 223 ? 21.375 -8.055 -8.609 1 95.5 223 LEU B O 1
ATOM 4497 N N . ALA B 1 224 ? 20.281 -7.285 -6.75 1 92.06 224 ALA B N 1
ATOM 4498 C CA . ALA B 1 224 ? 19.609 -6.23 -7.492 1 92.06 224 ALA B CA 1
ATOM 4499 C C . ALA B 1 224 ? 20.609 -5.254 -8.102 1 92.06 224 ALA B C 1
ATOM 4501 O O . ALA B 1 224 ? 20.312 -4.59 -9.094 1 92.06 224 ALA B O 1
ATOM 4502 N N . ALA B 1 225 ? 21.766 -5.199 -7.535 1 92.69 225 ALA B N 1
ATOM 4503 C CA . ALA B 1 225 ? 22.797 -4.273 -7.996 1 92.69 225 ALA B CA 1
ATOM 4504 C C . ALA B 1 225 ? 23.688 -4.926 -9.055 1 92.69 225 ALA B C 1
ATOM 4506 O O . ALA B 1 225 ? 24.562 -4.27 -9.625 1 92.69 225 ALA B O 1
ATOM 4507 N N . MET B 1 226 ? 23.406 -6.145 -9.383 1 94.19 226 MET B N 1
ATOM 4508 C CA . MET B 1 226 ? 24.219 -6.859 -10.359 1 94.19 226 MET B CA 1
ATOM 4509 C C . MET B 1 226 ? 23.562 -6.812 -11.742 1 94.19 226 MET B C 1
ATOM 4511 O O . MET B 1 226 ? 23.078 -7.832 -12.242 1 94.19 226 MET B O 1
ATOM 4515 N N . ASP B 1 227 ? 23.734 -5.746 -12.406 1 94.56 227 ASP B N 1
ATOM 4516 C CA . ASP B 1 227 ? 23.047 -5.496 -13.672 1 94.56 227 ASP B CA 1
ATOM 4517 C C . ASP B 1 227 ? 23.422 -6.547 -14.719 1 94.56 227 ASP B C 1
ATOM 4519 O O . ASP B 1 227 ? 22.547 -7.027 -15.453 1 94.56 227 ASP B O 1
ATOM 4523 N N . HIS B 1 228 ? 24.672 -6.855 -14.766 1 95.44 228 HIS B N 1
ATOM 4524 C CA . HIS B 1 228 ? 25.141 -7.816 -15.758 1 95.44 228 HIS B CA 1
ATOM 4525 C C . HIS B 1 228 ? 24.5 -9.188 -15.531 1 95.44 228 HIS B C 1
ATOM 4527 O O . HIS B 1 228 ? 24.141 -9.875 -16.484 1 95.44 228 HIS B O 1
ATOM 4533 N N . LEU B 1 229 ? 24.422 -9.586 -14.305 1 95.94 229 LEU B N 1
ATOM 4534 C CA . LEU B 1 229 ? 23.781 -10.844 -13.961 1 95.94 229 LEU B CA 1
ATOM 4535 C C . LEU B 1 229 ? 22.312 -10.844 -14.375 1 95.94 229 LEU B C 1
ATOM 4537 O O . LEU B 1 229 ? 21.844 -11.797 -15 1 95.94 229 LEU B O 1
ATOM 4541 N N . LEU B 1 230 ? 21.625 -9.812 -14.086 1 96.62 230 LEU B N 1
ATOM 4542 C CA . LEU B 1 230 ? 20.188 -9.719 -14.359 1 96.62 230 LEU B CA 1
ATOM 4543 C C . LEU B 1 230 ? 19.922 -9.664 -15.859 1 96.62 230 LEU B C 1
ATOM 4545 O O . LEU B 1 230 ? 18.922 -10.211 -16.344 1 96.62 230 LEU B O 1
ATOM 4549 N N . GLU B 1 231 ? 20.797 -9 -16.531 1 96.44 231 GLU B N 1
ATOM 4550 C CA . GLU B 1 231 ? 20.688 -8.969 -18 1 96.44 231 GLU B CA 1
ATOM 4551 C C . GLU B 1 231 ? 20.875 -10.367 -18.594 1 96.44 231 GLU B C 1
ATOM 4553 O O . GLU B 1 231 ? 20.156 -10.75 -19.516 1 96.44 231 GLU B O 1
ATOM 4558 N N . ARG B 1 232 ? 21.844 -11.039 -18.109 1 97.12 232 ARG B N 1
ATOM 4559 C CA . ARG B 1 232 ? 22.109 -12.398 -18.578 1 97.12 232 ARG B CA 1
ATOM 4560 C C . ARG B 1 232 ? 20.922 -13.312 -18.266 1 97.12 232 ARG B C 1
ATOM 4562 O O . ARG B 1 232 ? 20.484 -14.07 -19.141 1 97.12 232 ARG B O 1
ATOM 4569 N N . VAL B 1 233 ? 20.406 -13.227 -17.078 1 97.69 233 VAL B N 1
ATOM 4570 C CA . VAL B 1 233 ? 19.25 -14.016 -16.672 1 97.69 233 VAL B CA 1
ATOM 4571 C C . VAL B 1 233 ? 18.062 -13.703 -17.562 1 97.69 233 VAL B C 1
ATOM 4573 O O . VAL B 1 233 ? 17.359 -14.609 -18.016 1 97.69 233 VAL B O 1
ATOM 4576 N N . ASN B 1 234 ? 17.891 -12.438 -17.844 1 97.5 234 ASN B N 1
ATOM 4577 C CA . ASN B 1 234 ? 16.766 -12.023 -18.688 1 97.5 234 ASN B CA 1
ATOM 4578 C C . ASN B 1 234 ? 16.938 -12.547 -20.109 1 97.5 234 ASN B C 1
ATOM 4580 O O . ASN B 1 234 ? 15.961 -12.938 -20.75 1 97.5 234 ASN B O 1
ATOM 4584 N N . SER B 1 235 ? 18.109 -12.484 -20.578 1 97.81 235 SER B N 1
ATOM 4585 C CA . SER B 1 235 ? 18.391 -13.031 -21.906 1 97.81 235 SER B CA 1
ATOM 4586 C C . SER B 1 235 ? 18.031 -14.508 -21.984 1 97.81 235 SER B C 1
ATOM 4588 O O . SER B 1 235 ? 17.375 -14.945 -22.938 1 97.81 235 SER B O 1
ATOM 4590 N N . ILE B 1 236 ? 18.438 -15.219 -21.031 1 98.19 236 ILE B N 1
ATOM 4591 C CA . ILE B 1 236 ? 18.141 -16.641 -20.969 1 98.19 236 ILE B CA 1
ATOM 4592 C C . ILE B 1 236 ? 16.641 -16.859 -20.875 1 98.19 236 ILE B C 1
ATOM 4594 O O . ILE B 1 236 ? 16.078 -17.703 -21.562 1 98.19 236 ILE B O 1
ATOM 4598 N N . ARG B 1 237 ? 16 -16.062 -20.031 1 98.31 237 ARG B N 1
ATOM 4599 C CA . ARG B 1 237 ? 14.555 -16.156 -19.844 1 98.31 237 ARG B CA 1
ATOM 4600 C C . ARG B 1 237 ? 13.82 -15.977 -21.172 1 98.31 237 ARG B C 1
ATOM 4602 O O . ARG B 1 237 ? 12.906 -16.734 -21.484 1 98.31 237 ARG B O 1
ATOM 4609 N N . ILE B 1 238 ? 14.219 -14.969 -21.938 1 98.19 238 ILE B N 1
ATOM 4610 C CA . ILE B 1 238 ? 13.555 -14.633 -23.188 1 98.19 238 ILE B CA 1
ATOM 4611 C C . ILE B 1 238 ? 13.727 -15.781 -24.188 1 98.19 238 ILE B C 1
ATOM 4613 O O . ILE B 1 238 ? 12.75 -16.234 -24.797 1 98.19 238 ILE B O 1
ATOM 4617 N N . LYS B 1 239 ? 14.93 -16.297 -24.297 1 98.25 239 LYS B N 1
ATOM 4618 C CA . LYS B 1 239 ? 15.203 -17.406 -25.203 1 98.25 239 LYS B CA 1
ATOM 4619 C C . LYS B 1 239 ? 14.43 -18.656 -24.781 1 98.25 239 LYS B C 1
ATOM 4621 O O . LYS B 1 239 ? 13.867 -19.359 -25.609 1 98.25 239 LYS B O 1
ATOM 4626 N N . ALA B 1 240 ? 14.414 -18.891 -23.516 1 98.31 240 ALA B N 1
ATOM 4627 C CA . ALA B 1 240 ? 13.656 -20.016 -22.984 1 98.31 240 ALA B CA 1
ATOM 4628 C C . ALA B 1 240 ? 12.172 -19.875 -23.312 1 98.31 240 ALA B C 1
ATOM 4630 O O . ALA B 1 240 ? 11.523 -20.859 -23.688 1 98.31 240 ALA B O 1
ATOM 4631 N N . GLY B 1 241 ? 11.672 -18.672 -23.141 1 97.56 241 GLY B N 1
ATOM 4632 C CA . GLY B 1 241 ? 10.273 -18.438 -23.469 1 97.56 241 GLY B CA 1
ATOM 4633 C C . GLY B 1 241 ? 9.922 -18.781 -24.906 1 97.56 241 GLY B C 1
ATOM 4634 O O . GLY B 1 241 ? 8.859 -19.344 -25.172 1 97.56 241 GLY B O 1
ATOM 4635 N N . ILE B 1 242 ? 10.828 -18.438 -25.781 1 97.5 242 ILE B N 1
ATOM 4636 C CA . ILE B 1 242 ? 10.648 -18.766 -27.188 1 97.5 242 ILE B CA 1
ATOM 4637 C C . ILE B 1 242 ? 10.672 -20.281 -27.375 1 97.5 242 ILE B C 1
ATOM 4639 O O . ILE B 1 242 ? 9.797 -20.844 -28.031 1 97.5 242 ILE B O 1
ATOM 4643 N N . MET B 1 243 ? 11.602 -20.875 -26.734 1 97.88 243 MET B N 1
ATOM 4644 C CA . MET B 1 243 ? 11.758 -22.312 -26.859 1 97.88 243 MET B CA 1
ATOM 4645 C C . MET B 1 243 ? 10.547 -23.047 -26.281 1 97.88 243 MET B C 1
ATOM 4647 O O . MET B 1 243 ? 10.172 -24.125 -26.766 1 97.88 243 MET B O 1
ATOM 4651 N N . MET B 1 244 ? 9.938 -22.469 -25.266 1 97.81 244 MET B N 1
ATOM 4652 C CA . MET B 1 244 ? 8.781 -23.062 -24.609 1 97.81 244 MET B CA 1
ATOM 4653 C C . MET B 1 244 ? 7.512 -22.844 -25.422 1 97.81 244 MET B C 1
ATOM 4655 O O . MET B 1 244 ? 6.453 -23.359 -25.078 1 97.81 244 MET B O 1
ATOM 4659 N N . ARG B 1 245 ? 7.605 -22.031 -26.406 1 96.06 245 ARG B N 1
ATOM 4660 C CA . ARG B 1 245 ? 6.484 -21.734 -27.297 1 96.06 245 ARG B CA 1
ATOM 4661 C C . ARG B 1 245 ? 5.309 -21.156 -26.516 1 96.06 245 ARG B C 1
ATOM 4663 O O . ARG B 1 245 ? 4.172 -21.594 -26.688 1 96.06 245 ARG B O 1
ATOM 4670 N N . LEU B 1 246 ? 5.609 -20.219 -25.656 1 95 246 LEU B N 1
ATOM 4671 C CA . LEU B 1 246 ? 4.57 -19.531 -24.906 1 95 246 LEU B CA 1
ATOM 4672 C C . LEU B 1 246 ? 3.637 -18.766 -25.828 1 95 246 LEU B C 1
ATOM 4674 O O . LEU B 1 246 ? 4.062 -18.281 -26.875 1 95 246 LEU B O 1
ATOM 4678 N N . LYS B 1 247 ? 2.445 -18.719 -25.469 1 90.31 247 LYS B N 1
ATOM 4679 C CA . LYS B 1 247 ? 1.44 -18.125 -26.344 1 90.31 247 LYS B CA 1
ATOM 4680 C C . LYS B 1 247 ? 0.79 -16.906 -25.703 1 90.31 247 LYS B C 1
ATOM 4682 O O . LYS B 1 247 ? 0.721 -16.812 -24.469 1 90.31 247 LYS B O 1
ATOM 4687 N N . ASN B 1 248 ? 0.337 -16.016 -26.531 1 87.12 248 ASN B N 1
ATOM 4688 C CA . ASN B 1 248 ? -0.521 -14.914 -26.125 1 87.12 248 ASN B CA 1
ATOM 4689 C C . ASN B 1 248 ? -1.941 -15.383 -25.828 1 87.12 248 ASN B C 1
ATOM 4691 O O . ASN B 1 248 ? -2.277 -16.547 -26.078 1 87.12 248 ASN B O 1
ATOM 4695 N N . SER B 1 249 ? -2.707 -14.445 -25.297 1 77.06 249 SER B N 1
ATOM 4696 C CA . SER B 1 249 ? -4.082 -14.766 -24.938 1 77.06 249 SER B CA 1
ATOM 4697 C C . SER B 1 249 ? -4.895 -15.195 -26.156 1 77.06 249 SER B C 1
ATOM 4699 O O . SER B 1 249 ? -5.844 -15.969 -26.031 1 77.06 249 SER B O 1
ATOM 4701 N N . ASP B 1 250 ? -4.508 -14.758 -27.297 1 82.38 250 ASP B N 1
ATOM 4702 C CA . ASP B 1 250 ? -5.25 -15.062 -28.516 1 82.38 250 ASP B CA 1
ATOM 4703 C C . ASP B 1 250 ? -4.77 -16.375 -29.141 1 82.38 250 ASP B C 1
ATOM 4705 O O . ASP B 1 250 ? -5.25 -16.781 -30.203 1 82.38 250 ASP B O 1
ATOM 4709 N N . GLY B 1 251 ? -3.816 -16.969 -28.531 1 86.38 251 GLY B N 1
ATOM 4710 C CA . GLY B 1 251 ? -3.359 -18.266 -28.984 1 86.38 251 GLY B CA 1
ATOM 4711 C C . GLY B 1 251 ? -2.119 -18.203 -29.844 1 86.38 251 GLY B C 1
ATOM 4712 O O . GLY B 1 251 ? -1.498 -19.219 -30.141 1 86.38 251 GLY B O 1
ATOM 4713 N N . SER B 1 252 ? -1.798 -17 -30.234 1 92.56 252 SER B N 1
ATOM 4714 C CA . SER B 1 252 ? -0.607 -16.859 -31.062 1 92.56 252 SER B CA 1
ATOM 4715 C C . SER B 1 252 ? 0.666 -17.047 -30.234 1 92.56 252 SER B C 1
ATOM 4717 O O . SER B 1 252 ? 0.687 -16.75 -29.047 1 92.56 252 SER B O 1
ATOM 4719 N N . LEU B 1 253 ? 1.637 -17.562 -30.922 1 93.69 253 LEU B N 1
ATOM 4720 C CA . LEU B 1 253 ? 2.93 -17.703 -30.266 1 93.69 253 LEU B CA 1
ATOM 4721 C C . LEU B 1 253 ? 3.498 -16.344 -29.875 1 93.69 253 LEU B C 1
ATOM 4723 O O . LEU B 1 253 ? 3.443 -15.391 -30.672 1 93.69 253 LEU B O 1
ATOM 4727 N N . MET B 1 254 ? 4.016 -16.234 -28.688 1 94.44 254 MET B N 1
ATOM 4728 C CA . MET B 1 254 ? 4.684 -15.016 -28.266 1 94.44 254 MET B CA 1
ATOM 4729 C C . MET B 1 254 ? 5.977 -14.797 -29.047 1 94.44 254 MET B C 1
ATOM 4731 O O . MET B 1 254 ? 6.727 -15.742 -29.297 1 94.44 254 MET B O 1
ATOM 4735 N N . THR B 1 255 ? 6.156 -13.523 -29.438 1 96 255 THR B N 1
ATOM 4736 C CA . THR B 1 255 ? 7.422 -13.125 -30.031 1 96 255 THR B CA 1
ATOM 4737 C C . THR B 1 255 ? 8.469 -12.828 -28.969 1 96 255 THR B C 1
ATOM 4739 O O . THR B 1 255 ? 8.156 -12.836 -27.766 1 96 255 THR B O 1
ATOM 4742 N N . GLU B 1 256 ? 9.633 -12.633 -29.484 1 96.25 256 GLU B N 1
ATOM 4743 C CA . GLU B 1 256 ? 10.68 -12.211 -28.562 1 96.25 256 GLU B CA 1
ATOM 4744 C C . GLU B 1 256 ? 10.289 -10.938 -27.828 1 96.25 256 GLU B C 1
ATOM 4746 O O . GLU B 1 256 ? 10.531 -10.805 -26.625 1 96.25 256 GLU B O 1
ATOM 4751 N N . SER B 1 257 ? 9.703 -10.023 -28.531 1 95.69 257 SER B N 1
ATOM 4752 C CA . SER B 1 257 ? 9.258 -8.758 -27.938 1 95.69 257 SER B CA 1
ATOM 4753 C C . SER B 1 257 ? 8.156 -8.984 -26.906 1 95.69 257 SER B C 1
ATOM 4755 O O . SER B 1 257 ? 8.133 -8.336 -25.859 1 95.69 257 SER B O 1
ATOM 4757 N N . ASP B 1 258 ? 7.266 -9.875 -27.172 1 94.81 258 ASP B N 1
ATOM 4758 C CA . ASP B 1 258 ? 6.203 -10.211 -26.234 1 94.81 258 ASP B CA 1
ATOM 4759 C C . ASP B 1 258 ? 6.777 -10.727 -24.906 1 94.81 258 ASP B C 1
ATOM 4761 O O . ASP B 1 258 ? 6.359 -10.305 -23.828 1 94.81 258 ASP B O 1
ATOM 4765 N N . ILE B 1 259 ? 7.703 -11.633 -25.047 1 95.31 259 ILE B N 1
ATOM 4766 C CA . ILE B 1 259 ? 8.297 -12.25 -23.859 1 95.31 259 ILE B CA 1
ATOM 4767 C C . ILE B 1 259 ? 9.109 -11.203 -23.094 1 95.31 259 ILE B C 1
ATOM 4769 O O . ILE B 1 259 ? 9.047 -11.148 -21.859 1 95.31 259 ILE B O 1
ATOM 4773 N N . ALA B 1 260 ? 9.812 -10.398 -23.875 1 94.81 260 ALA B N 1
ATOM 4774 C CA . ALA B 1 260 ? 10.617 -9.352 -23.25 1 94.81 260 ALA B CA 1
ATOM 4775 C C . ALA B 1 260 ? 9.742 -8.406 -22.422 1 94.81 260 ALA B C 1
ATOM 4777 O O . ALA B 1 260 ? 10.156 -7.934 -21.359 1 94.81 260 ALA B O 1
ATOM 4778 N N . ASN B 1 261 ? 8.531 -8.211 -22.828 1 92.38 261 ASN B N 1
ATOM 4779 C CA . ASN B 1 261 ? 7.66 -7.234 -22.188 1 92.38 261 ASN B CA 1
ATOM 4780 C C . ASN B 1 261 ? 6.66 -7.902 -21.25 1 92.38 261 ASN B C 1
ATOM 4782 O O . ASN B 1 261 ? 5.848 -7.227 -20.625 1 92.38 261 ASN B O 1
ATOM 4786 N N . SER B 1 262 ? 6.766 -9.219 -21.234 1 93 262 SER B N 1
ATOM 4787 C CA . SER B 1 262 ? 5.867 -9.93 -20.328 1 93 262 SER B CA 1
ATOM 4788 C C . SER B 1 262 ? 6.117 -9.531 -18.875 1 93 262 SER B C 1
ATOM 4790 O O . SER B 1 262 ? 7.27 -9.375 -18.469 1 93 262 SER B O 1
ATOM 4792 N N . ILE B 1 263 ? 5.023 -9.469 -18.125 1 91.12 263 ILE B N 1
ATOM 4793 C CA . ILE B 1 263 ? 5.164 -9.117 -16.719 1 91.12 263 ILE B CA 1
ATOM 4794 C C . ILE B 1 263 ? 4.977 -10.359 -15.844 1 91.12 263 ILE B C 1
ATOM 4796 O O . ILE B 1 263 ? 5.078 -10.289 -14.617 1 91.12 263 ILE B O 1
ATOM 4800 N N . THR B 1 264 ? 4.816 -11.547 -16.531 1 90.94 264 THR B N 1
ATOM 4801 C CA . THR B 1 264 ? 4.473 -12.695 -15.703 1 90.94 264 THR B CA 1
ATOM 4802 C C . THR B 1 264 ? 5.238 -13.938 -16.156 1 90.94 264 THR B C 1
ATOM 4804 O O . THR B 1 264 ? 5.492 -14.844 -15.352 1 90.94 264 THR B O 1
ATOM 4807 N N . LEU B 1 265 ? 5.633 -14.109 -17.469 1 92.12 265 LEU B N 1
ATOM 4808 C CA . LEU B 1 265 ? 6.086 -15.406 -17.953 1 92.12 265 LEU B CA 1
ATOM 4809 C C . LEU B 1 265 ? 7.336 -15.258 -18.828 1 92.12 265 LEU B C 1
ATOM 4811 O O . LEU B 1 265 ? 7.508 -14.242 -19.5 1 92.12 265 LEU B O 1
ATOM 4815 N N . PRO B 1 266 ? 8.164 -16.203 -18.844 1 96.06 266 PRO B N 1
ATOM 4816 C CA . PRO B 1 266 ? 8.289 -17.234 -17.797 1 96.06 266 PRO B CA 1
ATOM 4817 C C . PRO B 1 266 ? 8.992 -16.719 -16.547 1 96.06 266 PRO B C 1
ATOM 4819 O O . PRO B 1 266 ? 9.672 -15.695 -16.594 1 96.06 266 PRO B O 1
ATOM 4822 N N . LYS B 1 267 ? 8.75 -17.438 -15.492 1 96.25 267 LYS B N 1
ATOM 4823 C CA . LYS B 1 267 ? 9.484 -17.125 -14.266 1 96.25 267 LYS B CA 1
ATOM 4824 C C . LYS B 1 267 ? 10.875 -17.766 -14.281 1 96.25 267 LYS B C 1
ATOM 4826 O O . LYS B 1 267 ? 11.148 -18.641 -15.109 1 96.25 267 LYS B O 1
ATOM 4831 N N . VAL B 1 268 ? 11.711 -17.281 -13.461 1 97.81 268 VAL B N 1
ATOM 4832 C CA . VAL B 1 268 ? 13.055 -17.844 -13.359 1 97.81 268 VAL B CA 1
ATOM 4833 C C . VAL B 1 268 ? 13.328 -18.266 -11.914 1 97.81 268 VAL B C 1
ATOM 4835 O O . VAL B 1 268 ? 12.984 -17.531 -10.977 1 97.81 268 VAL B O 1
ATOM 4838 N N . ALA B 1 269 ? 13.867 -19.406 -11.75 1 98.19 269 ALA B N 1
ATOM 4839 C CA . ALA B 1 269 ? 14.398 -19.859 -10.477 1 98.19 269 ALA B CA 1
ATOM 4840 C C . ALA B 1 269 ? 15.906 -20.094 -10.555 1 98.19 269 ALA B C 1
ATOM 4842 O O . ALA B 1 269 ? 16.359 -20.938 -11.328 1 98.19 269 ALA B O 1
ATOM 4843 N N . ILE B 1 270 ? 16.656 -19.344 -9.828 1 98.38 270 ILE B N 1
ATOM 4844 C CA . ILE B 1 270 ? 18.078 -19.641 -9.633 1 98.38 270 ILE B CA 1
ATOM 4845 C C . ILE B 1 270 ? 18.266 -20.438 -8.352 1 98.38 270 ILE B C 1
ATOM 4847 O O . ILE B 1 270 ? 17.891 -19.984 -7.262 1 98.38 270 ILE B O 1
ATOM 4851 N N . ILE B 1 271 ? 18.844 -21.625 -8.523 1 98.56 271 ILE B N 1
ATOM 4852 C CA . ILE B 1 271 ? 18.844 -22.516 -7.375 1 98.56 271 ILE B CA 1
ATOM 4853 C C . ILE B 1 271 ? 20.266 -22.797 -6.938 1 98.56 271 ILE B C 1
ATOM 4855 O O . ILE B 1 271 ? 21.203 -22.672 -7.73 1 98.56 271 ILE B O 1
ATOM 4859 N N . SER B 1 272 ? 20.438 -23.141 -5.715 1 98.19 272 SER B N 1
ATOM 4860 C CA . SER B 1 272 ? 21.703 -23.547 -5.113 1 98.19 272 SER B CA 1
ATOM 4861 C C . SER B 1 272 ? 21.484 -24.531 -3.971 1 98.19 272 SER B C 1
ATOM 4863 O O . SER B 1 272 ? 20.344 -24.844 -3.631 1 98.19 272 SER B O 1
ATOM 4865 N N . GLN B 1 273 ? 22.547 -25.047 -3.48 1 95.75 273 GLN B N 1
ATOM 4866 C CA . GLN B 1 273 ? 22.5 -26.062 -2.438 1 95.75 273 GLN B CA 1
ATOM 4867 C C . GLN B 1 273 ? 21.891 -25.5 -1.154 1 95.75 273 GLN B C 1
ATOM 4869 O O . GLN B 1 273 ? 22.141 -24.359 -0.789 1 95.75 273 GLN B O 1
ATOM 4874 N N . GLY B 1 274 ? 21.078 -26.344 -0.543 1 94.88 274 GLY B N 1
ATOM 4875 C CA . GLY B 1 274 ? 20.547 -25.969 0.76 1 94.88 274 GLY B CA 1
ATOM 4876 C C . GLY B 1 274 ? 21.562 -26.109 1.877 1 94.88 274 GLY B C 1
ATOM 4877 O O . GLY B 1 274 ? 22.781 -26.047 1.636 1 94.88 274 GLY B O 1
ATOM 4878 N N . ASN B 1 275 ? 21.047 -26.031 3.035 1 93.06 275 ASN B N 1
ATOM 4879 C CA . ASN B 1 275 ? 21.859 -26.25 4.23 1 93.06 275 ASN B CA 1
ATOM 4880 C C . ASN B 1 275 ? 21.156 -27.188 5.219 1 93.06 275 ASN B C 1
ATOM 4882 O O . ASN B 1 275 ? 20.359 -28.031 4.82 1 93.06 275 ASN B O 1
ATOM 4886 N N . GLU B 1 276 ? 21.5 -27.109 6.457 1 93 276 GLU B N 1
ATOM 4887 C CA . GLU B 1 276 ? 20.953 -28 7.469 1 93 276 GLU B CA 1
ATOM 4888 C C . GLU B 1 276 ? 19.453 -27.766 7.656 1 93 276 GLU B C 1
ATOM 4890 O O . GLU B 1 276 ? 18.703 -28.688 7.988 1 93 276 GLU B O 1
ATOM 4895 N N . ASN B 1 277 ? 19.016 -26.609 7.355 1 94.94 277 ASN B N 1
ATOM 4896 C CA . ASN B 1 277 ? 17.641 -26.219 7.652 1 94.94 277 ASN B CA 1
ATOM 4897 C C . ASN B 1 277 ? 16.766 -26.281 6.41 1 94.94 277 ASN B C 1
ATOM 4899 O O . ASN B 1 277 ? 15.539 -26.172 6.504 1 94.94 277 ASN B O 1
ATOM 4903 N N . CYS B 1 278 ? 17.328 -26.375 5.227 1 96.56 278 CYS B N 1
ATOM 4904 C CA . CYS B 1 278 ? 16.578 -26.406 3.975 1 96.56 278 CYS B CA 1
ATOM 4905 C C . CYS B 1 278 ? 17.219 -27.359 2.971 1 96.56 278 CYS B C 1
ATOM 4907 O O . CYS B 1 278 ? 18.406 -27.703 3.107 1 96.56 278 CYS B O 1
ATOM 4909 N N . ASP B 1 279 ? 16.469 -27.812 2.037 1 97.62 279 ASP B N 1
ATOM 4910 C CA . ASP B 1 279 ? 16.953 -28.797 1.061 1 97.62 279 ASP B CA 1
ATOM 4911 C C . ASP B 1 279 ? 17.562 -28.109 -0.153 1 97.62 279 ASP B C 1
ATOM 4913 O O . ASP B 1 279 ? 18.5 -28.625 -0.761 1 97.62 279 ASP B O 1
ATOM 4917 N N . ILE B 1 280 ? 17.031 -27 -0.5 1 97.69 280 ILE B N 1
ATOM 4918 C CA . ILE B 1 280 ? 17.453 -26.266 -1.686 1 97.69 280 ILE B CA 1
ATOM 4919 C C . ILE B 1 280 ? 17.156 -24.781 -1.51 1 97.69 280 ILE B C 1
ATOM 4921 O O . ILE B 1 280 ? 16.219 -24.422 -0.806 1 97.69 280 ILE B O 1
ATOM 4925 N N . SER B 1 281 ? 18 -23.891 -2.055 1 97.56 281 SER B N 1
ATOM 4926 C CA . SER B 1 281 ? 17.766 -22.453 -2.043 1 97.56 281 SER B CA 1
ATOM 4927 C C . SER B 1 281 ? 17.297 -21.953 -3.406 1 97.56 281 SER B C 1
ATOM 4929 O O . SER B 1 281 ? 17.734 -22.469 -4.441 1 97.56 281 SER B O 1
ATOM 4931 N N . MET B 1 282 ? 16.422 -21 -3.361 1 97.38 282 MET B N 1
ATOM 4932 C CA . MET B 1 282 ? 15.867 -20.469 -4.598 1 97.38 282 MET B CA 1
ATOM 4933 C C . MET B 1 282 ? 15.852 -18.938 -4.574 1 97.38 282 MET B C 1
ATOM 4935 O O . MET B 1 282 ? 15.375 -18.344 -3.613 1 97.38 282 MET B O 1
ATOM 4939 N N . ILE B 1 283 ? 16.438 -18.328 -5.551 1 97.31 283 ILE B N 1
ATOM 4940 C CA . ILE B 1 283 ? 16.172 -16.938 -5.91 1 97.31 283 ILE B CA 1
ATOM 4941 C C . ILE B 1 283 ? 15.109 -16.875 -7.004 1 97.31 283 ILE B C 1
ATOM 4943 O O . ILE B 1 283 ? 15.336 -17.328 -8.125 1 97.31 283 ILE B O 1
ATOM 4947 N N . TYR B 1 284 ? 13.977 -16.406 -6.633 1 95.5 284 TYR B N 1
ATOM 4948 C CA . TYR B 1 284 ? 12.805 -16.406 -7.504 1 95.5 284 TYR B CA 1
ATOM 4949 C C . TYR B 1 284 ? 12.641 -15.062 -8.195 1 95.5 284 TYR B C 1
ATOM 4951 O O . TYR B 1 284 ? 12.602 -14.016 -7.543 1 95.5 284 TYR B O 1
ATOM 4959 N N . LEU B 1 285 ? 12.547 -15.086 -9.555 1 94.38 285 LEU B N 1
ATOM 4960 C CA . LEU B 1 285 ? 12.422 -13.852 -10.328 1 94.38 285 LEU B CA 1
ATOM 4961 C C . LEU B 1 285 ? 11.172 -13.875 -11.195 1 94.38 285 LEU B C 1
ATOM 4963 O O . LEU B 1 285 ? 10.898 -14.859 -11.875 1 94.38 285 LEU B O 1
ATOM 4967 N N . THR B 1 286 ? 10.406 -12.766 -11.133 1 89.94 286 THR B N 1
ATOM 4968 C CA . THR B 1 286 ? 9.508 -12.43 -12.234 1 89.94 286 THR B CA 1
ATOM 4969 C C . THR B 1 286 ? 10.266 -11.734 -13.359 1 89.94 286 THR B C 1
ATOM 4971 O O . THR B 1 286 ? 11.461 -11.445 -13.227 1 89.94 286 THR B O 1
ATOM 4974 N N . PRO B 1 287 ? 9.609 -11.508 -14.531 1 88.06 287 PRO B N 1
ATOM 4975 C CA . PRO B 1 287 ? 10.281 -10.766 -15.594 1 88.06 287 PRO B CA 1
ATOM 4976 C C . PRO B 1 287 ? 10.75 -9.383 -15.156 1 88.06 287 PRO B C 1
ATOM 4978 O O . PRO B 1 287 ? 11.703 -8.844 -15.711 1 88.06 287 PRO B O 1
ATOM 4981 N N . LYS B 1 288 ? 10.195 -8.922 -14 1 84.25 288 LYS B N 1
ATOM 4982 C CA . LYS B 1 288 ? 10.438 -7.52 -13.688 1 84.25 288 LYS B CA 1
ATOM 4983 C C . LYS B 1 288 ? 11.211 -7.375 -12.375 1 84.25 288 LYS B C 1
ATOM 4985 O O . LYS B 1 288 ? 11.836 -6.34 -12.133 1 84.25 288 LYS B O 1
ATOM 4990 N N . GLU B 1 289 ? 11.203 -8.406 -11.578 1 87.75 289 GLU B N 1
ATOM 4991 C CA . GLU B 1 289 ? 11.805 -8.172 -10.266 1 87.75 289 GLU B CA 1
ATOM 4992 C C . GLU B 1 289 ? 12.203 -9.477 -9.594 1 87.75 289 GLU B C 1
ATOM 4994 O O . GLU B 1 289 ? 11.695 -10.547 -9.953 1 87.75 289 GLU B O 1
ATOM 4999 N N . ILE B 1 290 ? 13.18 -9.359 -8.625 1 93 290 ILE B N 1
ATOM 5000 C CA . ILE B 1 290 ? 13.492 -10.438 -7.695 1 93 290 ILE B CA 1
ATOM 5001 C C . ILE B 1 290 ? 12.469 -10.469 -6.562 1 93 290 ILE B C 1
ATOM 5003 O O . ILE B 1 290 ? 12.25 -9.453 -5.891 1 93 290 ILE B O 1
ATOM 5007 N N . HIS B 1 291 ? 11.891 -11.578 -6.387 1 91.94 291 HIS B N 1
ATOM 5008 C CA . HIS B 1 291 ? 10.859 -11.695 -5.359 1 91.94 291 HIS B CA 1
ATOM 5009 C C . HIS B 1 291 ? 11.477 -11.898 -3.98 1 91.94 291 HIS B C 1
ATOM 5011 O O . HIS B 1 291 ? 12.484 -12.602 -3.844 1 91.94 291 HIS B O 1
ATOM 5017 N N . GLN B 1 292 ? 10.812 -11.305 -3.002 1 89.62 292 GLN B N 1
ATOM 5018 C CA . GLN B 1 292 ? 11.258 -11.469 -1.623 1 89.62 292 GLN B CA 1
ATOM 5019 C C . GLN B 1 292 ? 10.938 -12.875 -1.111 1 89.62 292 GLN B C 1
ATOM 5021 O O . GLN B 1 292 ? 11.758 -13.5 -0.439 1 89.62 292 GLN B O 1
ATOM 5026 N N . SER B 1 293 ? 9.75 -13.281 -1.376 1 89.62 293 SER B N 1
ATOM 5027 C CA . SER B 1 293 ? 9.305 -14.625 -1.004 1 89.62 293 SER B CA 1
ATOM 5028 C C . SER B 1 293 ? 9.047 -15.477 -2.236 1 89.62 293 SER B C 1
ATOM 5030 O O . SER B 1 293 ? 9.141 -15 -3.367 1 89.62 293 SER B O 1
ATOM 5032 N N . ILE B 1 294 ? 8.781 -16.719 -1.958 1 88.25 294 ILE B N 1
ATOM 5033 C CA . ILE B 1 294 ? 8.5 -17.625 -3.07 1 88.25 294 ILE B CA 1
ATOM 5034 C C . ILE B 1 294 ? 7.004 -17.609 -3.381 1 88.25 294 ILE B C 1
ATOM 5036 O O . ILE B 1 294 ? 6.176 -17.594 -2.467 1 88.25 294 ILE B O 1
ATOM 5040 N N . ALA B 1 295 ? 6.695 -17.469 -4.652 1 89.62 295 ALA B N 1
ATOM 5041 C CA . ALA B 1 295 ? 5.312 -17.688 -5.066 1 89.62 295 ALA B CA 1
ATOM 5042 C C . ALA B 1 295 ? 4.938 -19.172 -4.938 1 89.62 295 ALA B C 1
ATOM 5044 O O . ALA B 1 295 ? 5.766 -20.047 -5.191 1 89.62 295 ALA B O 1
ATOM 5045 N N . VAL B 1 296 ? 3.758 -19.391 -4.57 1 92.44 296 VAL B N 1
ATOM 5046 C CA . VAL B 1 296 ? 3.287 -20.766 -4.453 1 92.44 296 VAL B CA 1
ATOM 5047 C C . VAL B 1 296 ? 3.516 -21.5 -5.77 1 92.44 296 VAL B C 1
ATOM 5049 O O . VAL B 1 296 ? 4.055 -22.609 -5.781 1 92.44 296 VAL B O 1
ATOM 5052 N N . SER B 1 297 ? 3.197 -20.859 -6.848 1 90.69 297 SER B N 1
ATOM 5053 C CA . SER B 1 297 ? 3.367 -21.484 -8.148 1 90.69 297 SER B CA 1
ATOM 5054 C C . SER B 1 297 ? 4.832 -21.812 -8.422 1 90.69 297 SER B C 1
ATOM 5056 O O . SER B 1 297 ? 5.156 -22.875 -8.945 1 90.69 297 SER B O 1
ATOM 5058 N N . GLY B 1 298 ? 5.648 -20.922 -8.062 1 93 298 GLY B N 1
ATOM 5059 C CA . GLY B 1 298 ? 7.074 -21.141 -8.25 1 93 298 GLY B CA 1
ATOM 5060 C C . GLY B 1 298 ? 7.613 -22.281 -7.395 1 93 298 GLY B C 1
ATOM 5061 O O . GLY B 1 298 ? 8.383 -23.109 -7.879 1 93 298 GLY B O 1
ATOM 5062 N N . GLY B 1 299 ? 7.219 -22.281 -6.152 1 95.06 299 GLY B N 1
ATOM 5063 C CA . GLY B 1 299 ? 7.625 -23.344 -5.254 1 95.06 299 GLY B CA 1
ATOM 5064 C C . GLY B 1 299 ? 7.137 -24.703 -5.691 1 95.06 299 GLY B C 1
ATOM 5065 O O . GLY B 1 299 ? 7.883 -25.688 -5.641 1 95.06 299 GLY B O 1
ATOM 5066 N N . CYS B 1 300 ? 5.938 -24.719 -6.086 1 94.25 300 CYS B N 1
ATOM 5067 C CA . CYS B 1 300 ? 5.371 -25.969 -6.582 1 94.25 300 CYS B CA 1
ATOM 5068 C C . CYS B 1 300 ? 6.133 -26.453 -7.805 1 94.25 300 CYS B C 1
ATOM 5070 O O . CYS B 1 300 ? 6.445 -27.641 -7.906 1 94.25 300 CYS B O 1
ATOM 5072 N N . CYS B 1 301 ? 6.391 -25.547 -8.672 1 94.38 301 CYS B N 1
ATOM 5073 C CA . CYS B 1 301 ? 7.105 -25.891 -9.891 1 94.38 301 CYS B CA 1
ATOM 5074 C C . CYS B 1 301 ? 8.484 -26.453 -9.578 1 94.38 301 CYS B C 1
ATOM 5076 O O . CYS B 1 301 ? 8.883 -27.469 -10.125 1 94.38 301 CYS B O 1
ATOM 5078 N N . LEU B 1 302 ? 9.18 -25.828 -8.703 1 96.62 302 LEU B N 1
ATOM 5079 C CA . LEU B 1 302 ? 10.516 -26.297 -8.32 1 96.62 302 LEU B CA 1
ATOM 5080 C C . LEU B 1 302 ? 10.438 -27.656 -7.629 1 96.62 302 LEU B C 1
ATOM 5082 O O . LEU B 1 302 ? 11.266 -28.531 -7.875 1 96.62 302 LEU B O 1
ATOM 5086 N N . ALA B 1 303 ? 9.492 -27.781 -6.75 1 95.94 303 ALA B N 1
ATOM 5087 C CA . ALA B 1 303 ? 9.32 -29.062 -6.062 1 95.94 303 ALA B CA 1
ATOM 5088 C C . ALA B 1 303 ? 9.117 -30.188 -7.062 1 95.94 303 ALA B C 1
ATOM 5090 O O . ALA B 1 303 ? 9.742 -31.25 -6.949 1 95.94 303 ALA B O 1
ATOM 5091 N N . CYS B 1 304 ? 8.32 -29.938 -8.016 1 94.25 304 CYS B N 1
ATOM 5092 C CA . CYS B 1 304 ? 8.102 -30.922 -9.062 1 94.25 304 CYS B CA 1
ATOM 5093 C C . CYS B 1 304 ? 9.406 -31.25 -9.781 1 94.25 304 CYS B C 1
ATOM 5095 O O . CYS B 1 304 ? 9.727 -32.406 -9.984 1 94.25 304 CYS B O 1
ATOM 5097 N N . ALA B 1 305 ? 10.102 -30.234 -10.133 1 95.75 305 ALA B N 1
ATOM 5098 C CA . ALA B 1 305 ? 11.359 -30.406 -10.867 1 95.75 305 ALA B CA 1
ATOM 5099 C C . ALA B 1 305 ? 12.352 -31.234 -10.047 1 95.75 305 ALA B C 1
ATOM 5101 O O . ALA B 1 305 ? 13.109 -32.031 -10.609 1 95.75 305 ALA B O 1
ATOM 5102 N N . CYS B 1 306 ? 12.375 -31.016 -8.781 1 96.31 306 CYS B N 1
ATOM 5103 C CA . CYS B 1 306 ? 13.273 -31.75 -7.898 1 96.31 306 CYS B CA 1
ATOM 5104 C C . CYS B 1 306 ? 12.914 -33.25 -7.867 1 96.31 306 CYS B C 1
ATOM 5106 O O . CYS B 1 306 ? 13.758 -34.062 -7.543 1 96.31 306 CYS B O 1
ATOM 5108 N N . GLY B 1 307 ? 11.695 -33.531 -8.133 1 93.75 307 GLY B N 1
ATOM 5109 C CA . GLY B 1 307 ? 11.234 -34.906 -8.086 1 93.75 307 GLY B CA 1
ATOM 5110 C C . GLY B 1 307 ? 11.398 -35.656 -9.406 1 93.75 307 GLY B C 1
ATOM 5111 O O . GLY B 1 307 ? 11.094 -36.844 -9.508 1 93.75 307 GLY B O 1
ATOM 5112 N N . ILE B 1 308 ? 11.852 -34.969 -10.414 1 94 308 ILE B N 1
ATOM 5113 C CA . ILE B 1 308 ? 11.945 -35.562 -11.742 1 94 308 ILE B CA 1
ATOM 5114 C C . ILE B 1 308 ? 13.406 -35.656 -12.164 1 94 308 ILE B C 1
ATOM 5116 O O . ILE B 1 308 ? 14.047 -34.656 -12.445 1 94 308 ILE B O 1
ATOM 5120 N N . GLU B 1 309 ? 13.898 -36.875 -12.32 1 95.06 309 GLU B N 1
ATOM 5121 C CA . GLU B 1 309 ? 15.289 -37.125 -12.695 1 95.06 309 GLU B CA 1
ATOM 5122 C C . GLU B 1 309 ? 15.617 -36.469 -14.039 1 95.06 309 GLU B C 1
ATOM 5124 O O . GLU B 1 309 ? 14.82 -36.531 -14.969 1 95.06 309 GLU B O 1
ATOM 5129 N N . GLY B 1 310 ? 16.797 -35.844 -14.07 1 96.88 310 GLY B N 1
ATOM 5130 C CA . GLY B 1 310 ? 17.25 -35.25 -15.32 1 96.88 310 GLY B CA 1
ATOM 5131 C C . GLY B 1 310 ? 17.125 -33.719 -15.344 1 96.88 310 GLY B C 1
ATOM 5132 O O . GLY B 1 310 ? 17.719 -33.062 -16.203 1 96.88 310 GLY B O 1
ATOM 5133 N N . THR B 1 311 ? 16.312 -33.188 -14.461 1 97.69 311 THR B N 1
ATOM 5134 C CA . THR B 1 311 ? 16.188 -31.719 -14.391 1 97.69 311 THR B CA 1
ATOM 5135 C C . THR B 1 311 ? 17.406 -31.109 -13.68 1 97.69 311 THR B C 1
ATOM 5137 O O . THR B 1 311 ? 18.094 -31.797 -12.93 1 97.69 311 THR B O 1
ATOM 5140 N N . VAL B 1 312 ? 17.609 -29.875 -13.945 1 98.31 312 VAL B N 1
ATOM 5141 C CA . VAL B 1 312 ? 18.656 -29.141 -13.25 1 98.31 312 VAL B CA 1
ATOM 5142 C C . VAL B 1 312 ? 18.391 -29.172 -11.742 1 98.31 312 VAL B C 1
ATOM 5144 O O . VAL B 1 312 ? 19.328 -29.312 -10.953 1 98.31 312 VAL B O 1
ATOM 5147 N N . ALA B 1 313 ? 17.156 -29.109 -11.336 1 98 313 ALA B N 1
ATOM 5148 C CA . ALA B 1 313 ? 16.781 -29.094 -9.922 1 98 313 ALA B CA 1
ATOM 5149 C C . ALA B 1 313 ? 17.078 -30.422 -9.25 1 98 313 ALA B C 1
ATOM 5151 O O . ALA B 1 313 ? 17.641 -30.469 -8.148 1 98 313 ALA B O 1
ATOM 5152 N N . ALA B 1 314 ? 16.766 -31.484 -9.945 1 96.88 314 ALA B N 1
ATOM 5153 C CA . ALA B 1 314 ? 16.938 -32.812 -9.367 1 96.88 314 ALA B CA 1
ATOM 5154 C C . ALA B 1 314 ? 18.422 -33.156 -9.188 1 96.88 314 ALA B C 1
ATOM 5156 O O . ALA B 1 314 ? 18.797 -33.906 -8.281 1 96.88 314 ALA B O 1
ATOM 5157 N N . LYS B 1 315 ? 19.219 -32.594 -10.055 1 96.06 315 LYS B N 1
ATOM 5158 C CA . LYS B 1 315 ? 20.656 -32.75 -9.914 1 96.06 315 LYS B CA 1
ATOM 5159 C C . LYS B 1 315 ? 21.172 -32.094 -8.641 1 96.06 315 LYS B C 1
ATOM 5161 O O . LYS B 1 315 ? 22.141 -32.562 -8.039 1 96.06 315 LYS B O 1
ATOM 5166 N N . GLN B 1 316 ? 20.547 -31.047 -8.273 1 95.25 316 GLN B N 1
ATOM 5167 C CA . GLN B 1 316 ? 20.938 -30.328 -7.059 1 95.25 316 GLN B CA 1
ATOM 5168 C C . GLN B 1 316 ? 20.375 -31.016 -5.812 1 95.25 316 GLN B C 1
ATOM 5170 O O . GLN B 1 316 ? 21.078 -31.156 -4.812 1 95.25 316 GLN B O 1
ATOM 5175 N N . TYR B 1 317 ? 19.156 -31.344 -5.902 1 95.06 317 TYR B N 1
ATOM 5176 C CA . TYR B 1 317 ? 18.469 -32.031 -4.82 1 95.06 317 TYR B CA 1
ATOM 5177 C C . TYR B 1 317 ? 17.375 -32.938 -5.359 1 95.06 317 TYR B C 1
ATOM 5179 O O . TYR B 1 317 ? 16.391 -32.469 -5.926 1 95.06 317 TYR B O 1
ATOM 5187 N N . SER B 1 318 ? 17.469 -34.188 -5.074 1 94.62 318 SER B N 1
ATOM 5188 C CA . SER B 1 318 ? 16.453 -35.125 -5.516 1 94.62 318 SER B CA 1
ATOM 5189 C C . SER B 1 318 ? 15.406 -35.375 -4.434 1 94.62 318 SER B C 1
ATOM 5191 O O . SER B 1 318 ? 15.672 -36.062 -3.441 1 94.62 318 SER B O 1
ATOM 5193 N N . ALA B 1 319 ? 14.227 -34.906 -4.68 1 92.31 319 ALA B N 1
ATOM 5194 C CA . ALA B 1 319 ? 13.164 -34.969 -3.678 1 92.31 319 ALA B CA 1
ATOM 5195 C C . ALA B 1 319 ? 12.344 -36.25 -3.84 1 92.31 319 ALA B C 1
ATOM 5197 O O . ALA B 1 319 ? 12.094 -36.688 -4.961 1 92.31 319 ALA B O 1
ATOM 5198 N N . LYS B 1 320 ? 11.898 -36.781 -2.705 1 91.25 320 LYS B N 1
ATOM 5199 C CA . LYS B 1 320 ? 11.023 -37.938 -2.75 1 91.25 320 LYS B CA 1
ATOM 5200 C C . LYS B 1 320 ? 9.555 -37.531 -2.678 1 91.25 320 LYS B C 1
ATOM 5202 O O . LYS B 1 320 ? 8.742 -37.969 -3.5 1 91.25 320 LYS B O 1
ATOM 5207 N N . ASN B 1 321 ? 9.25 -36.656 -1.773 1 93.19 321 ASN B N 1
ATOM 5208 C CA . ASN B 1 321 ? 7.844 -36.281 -1.676 1 93.19 321 ASN B CA 1
ATOM 5209 C C . ASN B 1 321 ? 7.68 -34.844 -1.175 1 93.19 321 ASN B C 1
ATOM 5211 O O . ASN B 1 321 ? 6.578 -34.312 -1.215 1 93.19 321 ASN B O 1
ATOM 5215 N N . GLN B 1 322 ? 8.758 -34.219 -0.687 1 95.94 322 GLN B N 1
ATOM 5216 C CA . GLN B 1 322 ? 8.688 -32.875 -0.138 1 95.94 322 GLN B CA 1
ATOM 5217 C C . GLN B 1 322 ? 10.016 -32.156 -0.31 1 95.94 322 GLN B C 1
ATOM 5219 O O . GLN B 1 322 ? 11.07 -32.781 -0.373 1 95.94 322 GLN B O 1
ATOM 5224 N N . VAL B 1 323 ? 9.953 -30.859 -0.438 1 97.31 323 VAL B N 1
ATOM 5225 C CA . VAL B 1 323 ? 11.148 -30.031 -0.573 1 97.31 323 VAL B CA 1
ATOM 5226 C C . VAL B 1 323 ? 11.039 -28.812 0.344 1 97.31 323 VAL B C 1
ATOM 5228 O O . VAL B 1 323 ? 10.016 -28.125 0.348 1 97.31 323 VAL B O 1
ATOM 5231 N N . ARG B 1 324 ? 12.008 -28.703 1.286 1 97.62 324 ARG B N 1
ATOM 5232 C CA . ARG B 1 324 ? 12.172 -27.453 2.037 1 97.62 324 ARG B CA 1
ATOM 5233 C C . ARG B 1 324 ? 12.977 -26.438 1.24 1 97.62 324 ARG B C 1
ATOM 5235 O O . ARG B 1 324 ? 14.188 -26.594 1.062 1 97.62 324 ARG B O 1
ATOM 5242 N N . ILE B 1 325 ? 12.328 -25.281 0.74 1 97.69 325 ILE B N 1
ATOM 5243 C CA . ILE B 1 325 ? 12.953 -24.312 -0.156 1 97.69 325 ILE B CA 1
ATOM 5244 C C . ILE B 1 325 ? 13.258 -23.031 0.606 1 97.69 325 ILE B C 1
ATOM 5246 O O . ILE B 1 325 ? 12.352 -22.375 1.13 1 97.69 325 ILE B O 1
ATOM 5250 N N . LYS B 1 326 ? 14.516 -22.672 0.629 1 97.38 326 LYS B N 1
ATOM 5251 C CA . LYS B 1 326 ? 14.93 -21.406 1.236 1 97.38 326 LYS B CA 1
ATOM 5252 C C . LYS B 1 326 ? 14.789 -20.25 0.251 1 97.38 326 LYS B C 1
ATOM 5254 O O . LYS B 1 326 ? 15.141 -20.375 -0.921 1 97.38 326 LYS B O 1
ATOM 5259 N N . HIS B 1 327 ? 14.227 -19.219 0.611 1 95.69 327 HIS B N 1
ATOM 5260 C CA . HIS B 1 327 ? 14.133 -17.953 -0.088 1 95.69 327 HIS B CA 1
ATOM 5261 C C . HIS B 1 327 ? 14.445 -16.781 0.846 1 95.69 327 HIS B C 1
ATOM 5263 O O . HIS B 1 327 ? 14.82 -16.984 2.002 1 95.69 327 HIS B O 1
ATOM 5269 N N . PHE B 1 328 ? 14.305 -15.547 0.396 1 93.88 328 PHE B N 1
ATOM 5270 C CA . PHE B 1 328 ? 14.789 -14.406 1.172 1 93.88 328 PHE B CA 1
ATOM 5271 C C . PHE B 1 328 ? 13.969 -14.234 2.445 1 93.88 328 PHE B C 1
ATOM 5273 O O . PHE B 1 328 ? 14.477 -13.75 3.459 1 93.88 328 PHE B O 1
ATOM 5280 N N . ALA B 1 329 ? 12.703 -14.641 2.406 1 92.56 329 ALA B N 1
ATOM 5281 C CA . ALA B 1 329 ? 11.797 -14.398 3.527 1 92.56 329 ALA B CA 1
ATOM 5282 C C . ALA B 1 329 ? 11.805 -15.562 4.508 1 92.56 329 ALA B C 1
ATOM 5284 O O . ALA B 1 329 ? 11.195 -15.492 5.574 1 92.56 329 ALA B O 1
ATOM 5285 N N . GLY B 1 330 ? 12.477 -16.672 4.168 1 94 330 GLY B N 1
ATOM 5286 C CA . GLY B 1 330 ? 12.531 -17.828 5.039 1 94 330 GLY B CA 1
ATOM 5287 C C . GLY B 1 330 ? 12.531 -19.141 4.277 1 94 330 GLY B C 1
ATOM 5288 O O . GLY B 1 330 ? 13.148 -19.25 3.219 1 94 330 GLY B O 1
ATOM 5289 N N . ILE B 1 331 ? 11.914 -20.156 4.918 1 96.56 331 ILE B N 1
ATOM 5290 C CA . ILE B 1 331 ? 11.852 -21.484 4.336 1 96.56 331 ILE B CA 1
ATOM 5291 C C . ILE B 1 331 ? 10.398 -21.922 4.156 1 96.56 331 ILE B C 1
ATOM 5293 O O . ILE B 1 331 ? 9.602 -21.828 5.094 1 96.56 331 ILE B O 1
ATOM 5297 N N . SER B 1 332 ? 10.055 -22.281 2.979 1 96.31 332 SER B N 1
ATOM 5298 C CA . SER B 1 332 ? 8.727 -22.812 2.682 1 96.31 332 SER B CA 1
ATOM 5299 C C . SER B 1 332 ? 8.781 -24.266 2.262 1 96.31 332 SER B C 1
ATOM 5301 O O . SER B 1 332 ? 9.75 -24.703 1.63 1 96.31 332 SER B O 1
ATOM 5303 N N . ILE B 1 333 ? 7.734 -24.969 2.574 1 96.5 333 ILE B N 1
ATOM 5304 C CA . ILE B 1 333 ? 7.688 -26.406 2.311 1 96.5 333 ILE B CA 1
ATOM 5305 C C . ILE B 1 333 ? 6.672 -26.688 1.208 1 96.5 333 ILE B C 1
ATOM 5307 O O . ILE B 1 333 ? 5.547 -26.188 1.246 1 96.5 333 ILE B O 1
ATOM 5311 N N . PHE B 1 334 ? 7.117 -27.438 0.275 1 97.06 334 PHE B N 1
ATOM 5312 C CA . PHE B 1 334 ? 6.266 -27.906 -0.815 1 97.06 334 PHE B CA 1
ATOM 5313 C C . PHE B 1 334 ? 6.324 -29.422 -0.94 1 97.06 334 PHE B C 1
ATOM 5315 O O . PHE B 1 334 ? 7.41 -30.016 -0.917 1 97.06 334 PHE B O 1
ATOM 5322 N N . GLY B 1 335 ? 5.188 -30.016 -1.004 1 95.25 335 GLY B N 1
ATOM 5323 C CA . GLY B 1 335 ? 5.117 -31.453 -1.197 1 95.25 335 GLY B CA 1
ATOM 5324 C C . GLY B 1 335 ? 4.539 -31.844 -2.543 1 95.25 335 GLY B C 1
ATOM 5325 O O . GLY B 1 335 ? 3.943 -31.016 -3.234 1 95.25 335 GLY B O 1
ATOM 5326 N N . PHE B 1 336 ? 4.844 -33 -2.963 1 92.81 336 PHE B N 1
ATOM 5327 C CA . PHE B 1 336 ? 4.246 -33.531 -4.18 1 92.81 336 PHE B CA 1
ATOM 5328 C C . PHE B 1 336 ? 4.051 -35.031 -4.062 1 92.81 336 PHE B C 1
ATOM 5330 O O . PHE B 1 336 ? 4.719 -35.719 -3.268 1 92.81 336 PHE B O 1
ATOM 5337 N N . SER B 1 337 ? 3.119 -35.531 -4.652 1 91.12 337 SER B N 1
ATOM 5338 C CA . SER B 1 337 ? 2.812 -36.969 -4.715 1 91.12 337 SER B CA 1
ATOM 5339 C C . SER B 1 337 ? 2.357 -37.375 -6.109 1 91.12 337 SER B C 1
ATOM 5341 O O . SER B 1 337 ? 1.989 -36.5 -6.922 1 91.12 337 SER B O 1
ATOM 5343 N N . GLY B 1 338 ? 2.523 -38.656 -6.293 1 87.25 338 GLY B N 1
ATOM 5344 C CA . GLY B 1 338 ? 2.1 -39.188 -7.586 1 87.25 338 GLY B CA 1
ATOM 5345 C C . GLY B 1 338 ? 3.111 -38.938 -8.688 1 87.25 338 GLY B C 1
ATOM 5346 O O . GLY B 1 338 ? 4.258 -38.594 -8.414 1 87.25 338 GLY B O 1
ATOM 5347 N N . SER B 1 339 ? 2.775 -39.375 -9.93 1 79.69 339 SER B N 1
ATOM 5348 C CA . SER B 1 339 ? 3.633 -39.188 -11.094 1 79.69 339 SER B CA 1
ATOM 5349 C C . SER B 1 339 ? 2.807 -39 -12.367 1 79.69 339 SER B C 1
ATOM 5351 O O . SER B 1 339 ? 1.612 -39.312 -12.383 1 79.69 339 SER B O 1
ATOM 5353 N N . GLY B 1 340 ? 3.502 -38.375 -13.344 1 76.62 340 GLY B N 1
ATOM 5354 C CA . GLY B 1 340 ? 2.822 -38.188 -14.617 1 76.62 340 GLY B CA 1
ATOM 5355 C C . GLY B 1 340 ? 1.544 -37.375 -14.5 1 76.62 340 GLY B C 1
ATOM 5356 O O . GLY B 1 340 ? 1.55 -36.281 -13.953 1 76.62 340 GLY B O 1
ATOM 5357 N N . GLU B 1 341 ? 0.468 -37.969 -14.922 1 75.38 341 GLU B N 1
ATOM 5358 C CA . GLU B 1 341 ? -0.832 -37.312 -14.938 1 75.38 341 GLU B CA 1
ATOM 5359 C C . GLU B 1 341 ? -1.439 -37.25 -13.539 1 75.38 341 GLU B C 1
ATOM 5361 O O . GLU B 1 341 ? -2.361 -36.469 -13.297 1 75.38 341 GLU B O 1
ATOM 5366 N N . GLU B 1 342 ? -0.924 -38 -12.641 1 84.44 342 GLU B N 1
ATOM 5367 C CA . GLU B 1 342 ? -1.461 -38.031 -11.281 1 84.44 342 GLU B CA 1
ATOM 5368 C C . GLU B 1 342 ? -0.622 -37.188 -10.328 1 84.44 342 GLU B C 1
ATOM 5370 O O . GLU B 1 342 ? -0.838 -37.219 -9.109 1 84.44 342 GLU B O 1
ATOM 5375 N N . LEU B 1 343 ? 0.222 -36.5 -10.969 1 88.38 343 LEU B N 1
ATOM 5376 C CA . LEU B 1 343 ? 1.081 -35.656 -10.141 1 88.38 343 LEU B CA 1
ATOM 5377 C C . LEU B 1 343 ? 0.264 -34.594 -9.406 1 88.38 343 LEU B C 1
ATOM 5379 O O . LEU B 1 343 ? -0.633 -34 -10 1 88.38 343 LEU B O 1
ATOM 5383 N N . GLU B 1 344 ? 0.49 -34.5 -8.109 1 93.12 344 GLU B N 1
ATOM 5384 C CA . GLU B 1 344 ? -0.128 -33.5 -7.25 1 93.12 344 GLU B CA 1
ATOM 5385 C C . GLU B 1 344 ? 0.917 -32.75 -6.414 1 93.12 344 GLU B C 1
ATOM 5387 O O . GLU B 1 344 ? 1.865 -33.375 -5.922 1 93.12 344 GLU B O 1
ATOM 5392 N N . VAL B 1 345 ? 0.77 -31.516 -6.383 1 94 345 VAL B N 1
ATOM 5393 C CA . VAL B 1 345 ? 1.668 -30.719 -5.551 1 94 345 VAL B CA 1
ATOM 5394 C C . VAL B 1 345 ? 0.864 -29.984 -4.488 1 94 345 VAL B C 1
ATOM 5396 O O . VAL B 1 345 ? -0.271 -29.562 -4.73 1 94 345 VAL B O 1
ATOM 5399 N N . TYR B 1 346 ? 1.42 -29.891 -3.295 1 94.19 346 TYR B N 1
ATOM 5400 C CA . TYR B 1 346 ? 0.648 -29.297 -2.209 1 94.19 346 TYR B CA 1
ATOM 5401 C C . TYR B 1 346 ? 1.527 -28.406 -1.338 1 94.19 346 TYR B C 1
ATOM 5403 O O . TYR B 1 346 ? 2.742 -28.609 -1.267 1 94.19 346 TYR B O 1
ATOM 5411 N N . THR B 1 347 ? 0.97 -27.438 -0.748 1 96.19 347 THR B N 1
ATOM 5412 C CA . THR B 1 347 ? 1.633 -26.516 0.177 1 96.19 347 THR B CA 1
ATOM 5413 C C . THR B 1 347 ? 0.627 -25.906 1.149 1 96.19 347 THR B C 1
ATOM 5415 O O . THR B 1 347 ? -0.582 -26.109 1.004 1 96.19 347 THR B O 1
ATOM 5418 N N . GLN B 1 348 ? 1.149 -25.328 2.209 1 96.25 348 GLN B N 1
ATOM 5419 C CA . GLN B 1 348 ? 0.353 -24.625 3.209 1 96.25 348 GLN B CA 1
ATOM 5420 C C . GLN B 1 348 ? 0.555 -23.125 3.111 1 96.25 348 GLN B C 1
ATOM 5422 O O . GLN B 1 348 ? 1.68 -22.656 2.932 1 96.25 348 GLN B O 1
ATOM 5427 N N . ARG B 1 349 ? -0.547 -22.391 3.209 1 96.81 349 ARG B N 1
ATOM 5428 C CA . ARG B 1 349 ? -0.521 -20.938 3.256 1 96.81 349 ARG B CA 1
ATOM 5429 C C . ARG B 1 349 ? -1.407 -20.406 4.379 1 96.81 349 ARG B C 1
ATOM 5431 O O . ARG B 1 349 ? -2.049 -21.188 5.09 1 96.81 349 ARG B O 1
ATOM 5438 N N . ASN B 1 350 ? -1.341 -19.172 4.621 1 97.56 350 ASN B N 1
ATOM 5439 C CA . ASN B 1 350 ? -2.369 -18.484 5.395 1 97.56 350 ASN B CA 1
ATOM 5440 C C . ASN B 1 350 ? -2.924 -17.281 4.641 1 97.56 350 ASN B C 1
ATOM 5442 O O . ASN B 1 350 ? -2.402 -16.906 3.588 1 97.56 350 ASN B O 1
ATOM 5446 N N . ALA B 1 351 ? -4.059 -16.844 5.043 1 98.25 351 ALA B N 1
ATOM 5447 C CA . ALA B 1 351 ? -4.746 -15.758 4.352 1 98.25 351 ALA B CA 1
ATOM 5448 C C . ALA B 1 351 ? -5.414 -14.805 5.348 1 98.25 351 ALA B C 1
ATOM 5450 O O . ALA B 1 351 ? -5.59 -15.148 6.52 1 98.25 351 ALA B O 1
ATOM 5451 N N . GLN B 1 352 ? -5.684 -13.672 4.875 1 98.19 352 GLN B N 1
ATOM 5452 C CA . GLN B 1 352 ? -6.305 -12.609 5.648 1 98.19 352 GLN B CA 1
ATOM 5453 C C . GLN B 1 352 ? -7.293 -11.812 4.801 1 98.19 352 GLN B C 1
ATOM 5455 O O . GLN B 1 352 ? -7.016 -11.508 3.637 1 98.19 352 GLN B O 1
ATOM 5460 N N . ILE B 1 353 ? -8.5 -11.625 5.324 1 98.69 353 ILE B N 1
ATOM 5461 C CA . ILE B 1 353 ? -9.359 -10.586 4.777 1 98.69 353 ILE B CA 1
ATOM 5462 C C . ILE B 1 353 ? -9.094 -9.266 5.492 1 98.69 353 ILE B C 1
ATOM 5464 O O . ILE B 1 353 ? -9.266 -9.164 6.707 1 98.69 353 ILE B O 1
ATOM 5468 N N . TYR B 1 354 ? -8.586 -8.266 4.695 1 98.69 354 TYR B N 1
ATOM 5469 C CA . TYR B 1 354 ? -8.469 -6.938 5.293 1 98.69 354 TYR B CA 1
ATOM 5470 C C . TYR B 1 354 ? -9.836 -6.305 5.496 1 98.69 354 TYR B C 1
ATOM 5472 O O . TYR B 1 354 ? -10.227 -6 6.629 1 98.69 354 TYR B O 1
ATOM 5480 N N . MET B 1 355 ? -10.539 -6.141 4.363 1 98.69 355 MET B N 1
ATOM 5481 C CA . MET B 1 355 ? -11.805 -5.414 4.348 1 98.69 355 MET B CA 1
ATOM 5482 C C . MET B 1 355 ? -12.812 -6.102 3.434 1 98.69 355 MET B C 1
ATOM 5484 O O . MET B 1 355 ? -12.438 -6.676 2.408 1 98.69 355 MET B O 1
ATOM 5488 N N . LYS B 1 356 ? -14.008 -6.082 3.84 1 98.75 356 LYS B N 1
ATOM 5489 C CA . LYS B 1 356 ? -15.164 -6.387 2.994 1 98.75 356 LYS B CA 1
ATOM 5490 C C . LYS B 1 356 ? -16.078 -5.172 2.846 1 98.75 356 LYS B C 1
ATOM 5492 O O . LYS B 1 356 ? -16.438 -4.535 3.838 1 98.75 356 LYS B O 1
ATOM 5497 N N . GLY B 1 357 ? -16.359 -4.797 1.649 1 98.56 357 GLY B N 1
ATOM 5498 C CA . GLY B 1 357 ? -17.266 -3.678 1.447 1 98.56 357 GLY B CA 1
ATOM 5499 C C . GLY B 1 357 ? -17.266 -3.17 0.018 1 98.56 357 GLY B C 1
ATOM 5500 O O . GLY B 1 357 ? -17.047 -3.938 -0.921 1 98.56 357 GLY B O 1
ATOM 5501 N N . ASP B 1 358 ? -17.641 -1.91 -0.155 1 98.56 358 ASP B N 1
ATOM 5502 C CA . ASP B 1 358 ? -17.797 -1.302 -1.471 1 98.56 358 ASP B CA 1
ATOM 5503 C C . ASP B 1 358 ? -16.594 -0.448 -1.838 1 98.56 358 ASP B C 1
ATOM 5505 O O . ASP B 1 358 ? -16.172 0.412 -1.061 1 98.56 358 ASP B O 1
ATOM 5509 N N . PHE B 1 359 ? -16.047 -0.716 -2.971 1 98.62 359 PHE B N 1
ATOM 5510 C CA . PHE B 1 359 ? -15.062 0.205 -3.535 1 98.62 359 PHE B CA 1
ATOM 5511 C C . PHE B 1 359 ? -15.742 1.268 -4.387 1 98.62 359 PHE B C 1
ATOM 5513 O O . PHE B 1 359 ? -16.641 0.957 -5.176 1 98.62 359 PHE B O 1
ATOM 5520 N N . PHE B 1 360 ? -15.336 2.504 -4.242 1 97.81 360 PHE B N 1
ATOM 5521 C CA . PHE B 1 360 ? -15.93 3.637 -4.941 1 97.81 360 PHE B CA 1
ATOM 5522 C C . PHE B 1 360 ? -15.203 3.9 -6.258 1 97.81 360 PHE B C 1
ATOM 5524 O O . PHE B 1 360 ? -14 4.148 -6.266 1 97.81 360 PHE B O 1
ATOM 5531 N N . ILE B 1 361 ? -15.898 3.869 -7.352 1 95.31 361 ILE B N 1
ATOM 5532 C CA . ILE B 1 361 ? -15.305 4.156 -8.656 1 95.31 361 ILE B CA 1
ATOM 5533 C C . ILE B 1 361 ? -15.578 5.609 -9.031 1 95.31 361 ILE B C 1
ATOM 5535 O O . ILE B 1 361 ? -16.734 6.043 -9.07 1 95.31 361 ILE B O 1
ATOM 5539 N N . TYR B 1 362 ? -14.555 6.402 -9.156 1 90.69 362 TYR B N 1
ATOM 5540 C CA . TYR B 1 362 ? -14.656 7.793 -9.578 1 90.69 362 TYR B CA 1
ATOM 5541 C C . TYR B 1 362 ? -14.289 7.941 -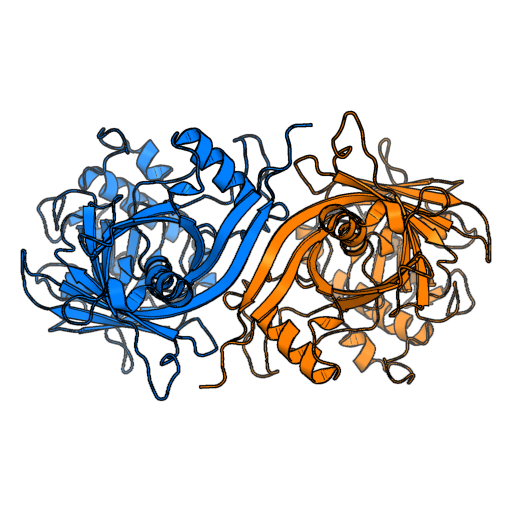11.055 1 90.69 362 TYR B C 1
ATOM 5543 O O . TYR B 1 362 ? -13.445 7.207 -11.562 1 90.69 362 TYR B O 1
#

Organism: Erwinia amylovora (NCBI:txid552)

InterPro domains:
  IPR007400 PrpF-like [PF04303] (4-358)
  IPR007400 PrpF-like [PTHR43709] (4-338)

Sequence (724 aa):
MEKMKKIPLYYVRGGTSSGVVILKENLPEEKEEINKVMRRIFGAPRMESQKPDPFQTEGIGKGKSTSNKAFIIDIDKEQKVVTSTFLQLESTSPTISWRVNCGNMTSSIPLVLEDMGIVDQLVVNGTIHIRNTNTRKDIYCKIYRQNGGLDTCRLPGIENEYPKVDMSFKDPAGAVTGSLFPTGKKTDVIDDVAVTCIDAVMPMVIIHADSLGINGDEGKQKLAAMDHLLERVNSIRIKAGIMMRLKNSDGSLMTESDIANSITLPKVAIISQGNENCDISMIYLTPKEIHQSIAVSGGCCLACACGIEGTVAAKQYSAKNQVRIKHFAGISIFGFSGSGEELEVYTQRNAQIYMKGDFFIYMEKMKKIPLYYVRGGTSSGVVILKENLPEEKEEINKVMRRIFGAPRMESQKPDPFQTEGIGKGKSTSNKAFIIDIDKEQKVVTSTFLQLESTSPTISWRVNCGNMTSSIPLVLEDMGIVDQLVVNGTIHIRNTNTRKDIYCKIYRQNGGLDTCRLPGIENEYPKVDMSFKDPAGAVTGSLFPTGKKTDVIDDVAVTCIDAVMPMVIIHADSLGINGDEGKQKLAAMDHLLERVNSIRIKAGIMMRLKNSDGSLMTESDIANSITLPKVAIISQGNENCDISMIYLTPKEIHQSIAVSGGCCLACACGIEGTVAAKQYSAKNQVRIKHFAGISIFGFSGSGEELEVYTQRNAQIYMKGDFFIY

pLDDT: mean 94.64, std 6.39, range [31.73, 98.94]

Foldseek 3Di:
DPPWQKAFWFFKWFFNATDIEGEPVRADDDPVRNLQVLCQAQLADPAQPDAFDCCSPRHDAGNDQRHSKYWYWYADLVVLEIEIWIWTAHRGGSDIDRAADFPRVVQCVLVVCVVVVCNVSRDDPQWRWYQYPNQRWIKTKHWDDDPHHTDWDDHQVRDDIFTKMKMKTAQQFCSFLPGQQLLPAQWDADPNFIWGFGGGSATEIEGEQVSLPHQQPDAFVVVVPCVVSLVVQLVRQLVSLQSSQGADPVGHGDDSVRSLPDQAPDKYWHKHADDPVFGIETFIDTSVGTDQDDTPSRQQSLQVSCCDPRHPSVVRHRDDFKGFYQGNRGTFMKGWDDDDNGIMIMGMIGMTGPDTDIDTRD/DPPWQKAFWFFKWFFQATDIEGEPVRADDDPVRNLQVLCQAALADPAQPDAFDCCSPRHDAGNDQRHSKYWYWYADLPVLEIEIWIWGAHRGGSDIDRAADFPRVVQCVLVVCVVVVCNVSRDDPQWRWYQYPNQRWIKTKHWDDDPHHTDWDDHQVRDDIFTKMKMKTAQQFCSFLPGQQLLPAQWDADPNFIWGFGGGSATEIEGEQVSLPHQQPDAFVVVVPCVVSLVVQLVRQLVSQQSSQGADPVGHGDDSVRSLPDQAPDKYWHKHADDPQFGIETFIDTSVGTDQDDTPSRQQSLQVSCCDPRHPSVVRHRDDFKGFYQGNRGTFMKGWDDDDNGIMIMGMIGMTGPDTDIDTRD